Protein 8F7Y (pdb70)

Structure (mmCIF, N/CA/C/O backbone):
data_8F7Y
#
_entry.id   8F7Y
#
_cell.length_a   1.00
_cell.length_b   1.00
_cell.length_c   1.00
_cell.angle_alpha   90.00
_cell.angle_beta   90.00
_cell.angle_gamma   90.00
#
_symmetry.space_group_name_H-M   'P 1'
#
loop_
_entity.id
_entity.type
_entity.pdbx_description
1 polymer 'Genome polyprotein'
2 polymer 'Genome polyprotein'
3 polymer 'Genome polyprotein'
#
loop_
_atom_site.group_PDB
_atom_site.id
_atom_site.type_symbol
_atom_site.label_atom_id
_atom_site.label_alt_id
_atom_site.label_comp_id
_atom_site.label_asym_id
_atom_site.label_entity_id
_atom_site.label_seq_id
_atom_site.pdbx_PDB_ins_code
_atom_site.Cartn_x
_atom_site.Cartn_y
_atom_site.Cartn_z
_atom_site.occupancy
_atom_site.B_iso_or_equiv
_atom_site.auth_seq_id
_atom_site.auth_comp_id
_atom_site.auth_asym_id
_atom_site.auth_atom_id
_atom_site.pdbx_PDB_model_num
ATOM 1 N N . VAL A 1 69 ? -12.106 -91.357 -66.129 1.00 13.19 69 VAL A N 1
ATOM 2 C CA . VAL A 1 69 ? -12.300 -92.554 -65.329 1.00 11.39 69 VAL A CA 1
ATOM 3 C C . VAL A 1 69 ? -11.206 -92.658 -64.284 1.00 19.25 69 VAL A C 1
ATOM 4 O O . VAL A 1 69 ? -11.110 -93.656 -63.576 1.00 27.27 69 VAL A O 1
ATOM 6 N N . VAL A 1 70 ? -10.396 -91.605 -64.188 1.00 16.86 70 VAL A N 1
ATOM 7 C CA . VAL A 1 70 ? -9.172 -91.607 -63.393 1.00 14.28 70 VAL A CA 1
ATOM 8 C C . VAL A 1 70 ? -8.322 -92.792 -63.821 1.00 11.81 70 VAL A C 1
ATOM 9 O O . VAL A 1 70 ? -8.244 -93.806 -63.119 1.00 19.07 70 VAL A O 1
ATOM 13 N N . ASN A 1 71 ? -7.705 -92.678 -64.992 1.00 17.72 71 ASN A N 1
ATOM 14 C CA . ASN A 1 71 ? -6.870 -93.733 -65.547 1.00 12.58 71 ASN A CA 1
ATOM 15 C C . ASN A 1 71 ? -5.440 -93.568 -65.059 1.00 14.33 71 ASN A C 1
ATOM 16 O O . ASN A 1 71 ? -4.869 -92.479 -65.152 1.00 24.02 71 ASN A O 1
ATOM 21 N N . ARG A 1 72 ? -4.869 -94.648 -64.531 1.00 14.82 72 ARG A N 1
ATOM 22 C CA . ARG A 1 72 ? -3.467 -94.692 -64.124 1.00 19.26 72 ARG A CA 1
ATOM 23 C C . ARG A 1 72 ? -2.861 -95.953 -64.732 1.00 16.22 72 ARG A C 1
ATOM 24 O O . ARG A 1 72 ? -2.771 -96.985 -64.067 1.00 24.06 72 ARG A O 1
ATOM 32 N N . ASN A 1 73 ? -2.431 -95.868 -65.988 1.00 13.25 73 ASN A N 1
ATOM 33 C CA . ASN A 1 73 ? -1.963 -97.038 -66.722 1.00 17.12 73 ASN A CA 1
ATOM 34 C C . ASN A 1 73 ? -0.470 -97.033 -67.005 1.00 22.40 73 ASN A C 1
ATOM 35 O O . ASN A 1 73 ? 0.156 -98.094 -66.971 1.00 24.68 73 ASN A O 1
ATOM 40 N N . GLY A 1 74 ? 0.127 -95.879 -67.288 1.00 14.50 74 GLY A N 1
ATOM 41 C CA . GLY A 1 74 ? 1.563 -95.823 -67.492 1.00 15.83 74 GLY A CA 1
ATOM 42 C C . GLY A 1 74 ? 1.993 -95.820 -68.943 1.00 19.12 74 GLY A C 1
ATOM 43 O O . GLY A 1 74 ? 1.642 -96.723 -69.707 1.00 16.02 74 GLY A O 1
ATOM 44 N N . VAL A 1 75 ? 2.778 -94.816 -69.330 1.00 16.30 75 VAL A N 1
ATOM 45 C CA . VAL A 1 75 ? 3.118 -94.597 -70.731 1.00 13.88 75 VAL A CA 1
ATOM 46 C C . VAL A 1 75 ? 4.625 -94.457 -70.906 1.00 11.09 75 VAL A C 1
ATOM 47 O O . VAL A 1 75 ? 5.108 -94.185 -72.008 1.00 17.48 75 VAL A O 1
ATOM 51 N N . LEU A 1 76 ? 5.379 -94.652 -69.823 1.00 18.53 76 LEU A N 1
ATOM 52 C CA . LEU A 1 76 ? 6.824 -94.444 -69.864 1.00 16.01 76 LEU A CA 1
ATOM 53 C C . LEU A 1 76 ? 7.529 -95.470 -70.748 1.00 18.69 76 LEU A C 1
ATOM 54 O O . LEU A 1 76 ? 8.576 -95.171 -71.328 1.00 11.28 76 LEU A O 1
ATOM 59 N N . GLU A 1 77 ? 6.973 -96.676 -70.866 1.00 29.09 77 GLU A N 1
ATOM 60 C CA . GLU A 1 77 ? 7.574 -97.720 -71.689 1.00 19.61 77 GLU A CA 1
ATOM 61 C C . GLU A 1 77 ? 7.552 -97.376 -73.174 1.00 19.56 77 GLU A C 1
ATOM 62 O O . GLU A 1 77 ? 8.288 -97.987 -73.956 1.00 18.33 77 GLU A O 1
ATOM 68 N N . THR A 1 78 ? 6.749 -96.401 -73.578 1.00 20.79 78 THR A N 1
ATOM 69 C CA . THR A 1 78 ? 6.544 -96.104 -74.986 1.00 22.22 78 THR A CA 1
ATOM 70 C C . THR A 1 78 ? 7.502 -95.053 -75.531 1.00 23.72 78 THR A C 1
ATOM 71 O O . THR A 1 78 ? 7.367 -94.658 -76.691 1.00 20.42 78 THR A O 1
ATOM 75 N N . THR A 1 79 ? 8.467 -94.602 -74.739 1.00 26.86 79 THR A N 1
ATOM 76 C CA . THR A 1 79 ? 9.397 -93.577 -75.175 1.00 15.20 79 THR A CA 1
ATOM 77 C C . THR A 1 79 ? 10.462 -94.163 -76.097 1.00 13.65 79 THR A C 1
ATOM 78 O O . THR A 1 79 ? 10.691 -95.373 -76.140 1.00 18.36 79 THR A O 1
ATOM 82 N N . ILE A 1 80 ? 11.118 -93.273 -76.841 1.00 18.46 80 ILE A N 1
ATOM 83 C CA . ILE A 1 80 ? 12.127 -93.686 -77.811 1.00 13.41 80 ILE A CA 1
ATOM 84 C C . ILE A 1 80 ? 13.320 -94.328 -77.114 1.00 20.01 80 ILE A C 1
ATOM 85 O O . ILE A 1 80 ? 13.867 -95.332 -77.587 1.00 19.10 80 ILE A O 1
ATOM 90 N N . ASN A 1 81 ? 13.746 -93.757 -75.987 1.00 22.28 81 ASN A N 1
ATOM 91 C CA . ASN A 1 81 ? 14.926 -94.266 -75.298 1.00 11.56 81 ASN A CA 1
ATOM 92 C C . ASN A 1 81 ? 14.702 -95.675 -74.769 1.00 9.92 81 ASN A C 1
ATOM 93 O O . ASN A 1 81 ? 15.580 -96.533 -74.886 1.00 14.83 81 ASN A O 1
ATOM 98 N N . HIS A 1 82 ? 13.531 -95.937 -74.190 1.00 15.47 82 HIS A N 1
ATOM 99 C CA . HIS A 1 82 ? 13.230 -97.283 -73.720 1.00 14.65 82 HIS A CA 1
ATOM 100 C C . HIS A 1 82 ? 12.944 -98.243 -74.861 1.00 11.72 82 HIS A C 1
ATOM 101 O O . HIS A 1 82 ? 13.120 -99.452 -74.696 1.00 21.29 82 HIS A O 1
ATOM 108 N N . PHE A 1 83 ? 12.500 -97.734 -76.009 1.00 17.49 83 PHE A N 1
ATOM 109 C CA . PHE A 1 83 ? 12.287 -98.587 -77.171 1.00 14.49 83 PHE A CA 1
ATOM 110 C C . PHE A 1 83 ? 13.605 -99.026 -77.795 1.00 8.13 83 PHE A C 1
ATOM 111 O O . PHE A 1 83 ? 13.700 -100.141 -78.313 1.00 13.43 83 PHE A O 1
ATOM 119 N N . PHE A 1 84 ? 14.631 -98.176 -77.747 1.00 15.73 84 PHE A N 1
ATOM 120 C CA . PHE A 1 84 ? 15.884 -98.454 -78.439 1.00 16.76 84 PHE A CA 1
ATOM 121 C C . PHE A 1 84 ? 17.014 -98.929 -77.531 1.00 14.00 84 PHE A C 1
ATOM 122 O O . PHE A 1 84 ? 18.061 -99.326 -78.045 1.00 20.27 84 PHE A O 1
ATOM 130 N N . SER A 1 85 ? 16.841 -98.917 -76.210 1.00 14.49 85 SER A N 1
ATOM 131 C CA . SER A 1 85 ? 17.936 -99.275 -75.305 1.00 19.26 85 SER A CA 1
ATOM 132 C C . SER A 1 85 ? 17.830 -100.750 -74.931 1.00 24.90 85 SER A C 1
ATOM 133 O O . SER A 1 85 ? 17.369 -101.130 -73.853 1.00 19.39 85 SER A O 1
ATOM 136 N N . ARG A 1 86 ? 18.278 -101.595 -75.856 1.00 28.41 86 ARG A N 1
ATOM 137 C CA . ARG A 1 86 ? 18.417 -103.023 -75.609 1.00 25.89 86 ARG A CA 1
ATOM 138 C C . ARG A 1 86 ? 19.404 -103.576 -76.621 1.00 24.50 86 ARG A C 1
ATOM 139 O O . ARG A 1 86 ? 19.294 -103.272 -77.811 1.00 37.53 86 ARG A O 1
ATOM 147 N N . SER A 1 87 ? 20.360 -104.375 -76.155 1.00 10.54 87 SER A N 1
ATOM 148 C CA . SER A 1 87 ? 21.370 -104.931 -77.046 1.00 13.23 87 SER A CA 1
ATOM 149 C C . SER A 1 87 ? 20.724 -105.794 -78.122 1.00 13.56 87 SER A C 1
ATOM 150 O O . SER A 1 87 ? 19.705 -106.448 -77.899 1.00 27.14 87 SER A O 1
ATOM 153 N N . GLY A 1 88 ? 21.321 -105.780 -79.300 1.00 4.45 88 GLY A N 1
ATOM 154 C CA . GLY A 1 88 ? 20.863 -106.620 -80.391 1.00 7.93 88 GLY A CA 1
ATOM 155 C C . GLY A 1 88 ? 22.032 -107.032 -81.250 1.00 15.58 88 GLY A C 1
ATOM 156 O O . GLY A 1 88 ? 23.048 -106.336 -81.318 1.00 14.02 88 GLY A O 1
ATOM 157 N N . LEU A 1 89 ? 21.887 -108.174 -81.914 1.00 18.69 89 LEU A N 1
ATOM 158 C CA . LEU A 1 89 ? 22.959 -108.688 -82.753 1.00 13.86 89 LEU A CA 1
ATOM 159 C C . LEU A 1 89 ? 23.214 -107.747 -83.918 1.00 11.41 89 LEU A C 1
ATOM 160 O O . LEU A 1 89 ? 22.302 -107.419 -84.679 1.00 21.60 89 LEU A O 1
ATOM 165 N N . VAL A 1 90 ? 24.467 -107.322 -84.062 1.00 14.67 90 VAL A N 1
ATOM 166 C CA . VAL A 1 90 ? 24.867 -106.375 -85.088 1.00 19.86 90 VAL A CA 1
ATOM 167 C C . VAL A 1 90 ? 25.868 -106.978 -86.062 1.00 21.02 90 VAL A C 1
ATOM 168 O O . VAL A 1 90 ? 25.768 -106.758 -87.273 1.00 21.33 90 VAL A O 1
ATOM 172 N N . GLY A 1 91 ? 26.832 -107.746 -85.566 1.00 24.11 91 GLY A N 1
ATOM 173 C CA . GLY A 1 91 ? 27.837 -108.305 -86.452 1.00 13.69 91 GLY A CA 1
ATOM 174 C C . GLY A 1 91 ? 28.304 -109.674 -86.015 1.00 19.36 91 GLY A C 1
ATOM 175 O O . GLY A 1 91 ? 28.173 -110.056 -84.852 1.00 23.18 91 GLY A O 1
ATOM 176 N N . VAL A 1 92 ? 28.849 -110.418 -86.975 1.00 22.64 92 VAL A N 1
ATOM 177 C CA . VAL A 1 92 ? 29.490 -111.703 -86.719 1.00 20.41 92 VAL A CA 1
ATOM 178 C C . VAL A 1 92 ? 30.791 -111.747 -87.509 1.00 25.72 92 VAL A C 1
ATOM 179 O O . VAL A 1 92 ? 30.790 -111.520 -88.723 1.00 27.12 92 VAL A O 1
ATOM 183 N N . VAL A 1 93 ? 31.898 -112.037 -86.828 1.00 26.79 93 VAL A N 1
ATOM 184 C CA . VAL A 1 93 ? 33.222 -112.078 -87.441 1.00 25.25 93 VAL A CA 1
ATOM 185 C C . VAL A 1 93 ? 33.815 -113.460 -87.218 1.00 26.02 93 VAL A C 1
ATOM 186 O O . VAL A 1 93 ? 33.858 -113.947 -86.082 1.00 31.01 93 VAL A O 1
ATOM 190 N N . ASN A 1 94 ? 34.285 -114.080 -88.296 1.00 27.42 94 ASN A N 1
ATOM 191 C CA . ASN A 1 94 ? 34.842 -115.424 -88.265 1.00 29.72 94 ASN A CA 1
ATOM 192 C C . ASN A 1 94 ? 36.352 -115.362 -88.454 1.00 30.18 94 ASN A C 1
ATOM 193 O O . ASN A 1 94 ? 36.838 -114.723 -89.390 1.00 36.90 94 ASN A O 1
ATOM 198 N N . LEU A 1 95 ? 37.086 -116.034 -87.571 1.00 31.61 95 LEU A N 1
ATOM 199 C CA . LEU A 1 95 ? 38.540 -116.070 -87.600 1.00 36.77 95 LEU A CA 1
ATOM 200 C C . LEU A 1 95 ? 38.997 -117.518 -87.687 1.00 38.78 95 LEU A C 1
ATOM 201 O O . LEU A 1 95 ? 38.414 -118.395 -87.047 1.00 39.12 95 LEU A O 1
ATOM 206 N N . THR A 1 96 ? 40.033 -117.776 -88.477 1.00 42.71 96 THR A N 1
ATOM 207 C CA . THR A 1 96 ? 40.522 -119.141 -88.627 1.00 43.59 96 THR A CA 1
ATOM 208 C C . THR A 1 96 ? 41.817 -119.415 -87.879 1.00 45.26 96 THR A C 1
ATOM 209 O O . THR A 1 96 ? 42.043 -120.555 -87.472 1.00 52.42 96 THR A O 1
ATOM 213 N N . ASP A 1 97 ? 42.662 -118.400 -87.673 1.00 44.40 97 ASP A N 1
ATOM 214 C CA . ASP A 1 97 ? 43.933 -118.542 -86.964 1.00 46.00 97 ASP A CA 1
ATOM 215 C C . ASP A 1 97 ? 44.705 -119.782 -87.395 1.00 44.22 97 ASP A C 1
ATOM 216 O O . ASP A 1 97 ? 45.330 -120.443 -86.564 1.00 45.08 97 ASP A O 1
ATOM 221 N N . GLY A 1 98 ? 44.664 -120.106 -88.683 1.00 49.49 98 GLY A N 1
ATOM 222 C CA . GLY A 1 98 ? 45.226 -121.347 -89.181 1.00 47.46 98 GLY A CA 1
ATOM 223 C C . GLY A 1 98 ? 46.726 -121.324 -89.379 1.00 48.78 98 GLY A C 1
ATOM 224 O O . GLY A 1 98 ? 47.371 -122.371 -89.381 1.00 49.49 98 GLY A O 1
ATOM 225 N N . THR A 1 103 ? 46.462 -116.440 -92.435 1.00 48.03 103 THR A N 1
ATOM 226 C CA . THR A 1 103 ? 46.046 -115.066 -92.184 1.00 49.66 103 THR A CA 1
ATOM 227 C C . THR A 1 103 ? 46.353 -114.674 -90.744 1.00 50.05 103 THR A C 1
ATOM 228 O O . THR A 1 103 ? 47.258 -113.880 -90.486 1.00 49.17 103 THR A O 1
ATOM 232 N N . GLY A 1 104 ? 45.600 -115.244 -89.806 1.00 44.24 104 GLY A N 1
ATOM 233 C CA . GLY A 1 104 ? 45.821 -115.005 -88.398 1.00 44.65 104 GLY A CA 1
ATOM 234 C C . GLY A 1 104 ? 45.053 -113.846 -87.810 1.00 45.26 104 GLY A C 1
ATOM 235 O O . GLY A 1 104 ? 45.147 -113.615 -86.598 1.00 45.24 104 GLY A O 1
ATOM 236 N N . TYR A 1 105 ? 44.301 -113.109 -88.622 1.00 38.77 105 TYR A N 1
ATOM 237 C CA . TYR A 1 105 ? 43.486 -112.009 -88.133 1.00 35.21 105 TYR A CA 1
ATOM 238 C C . TYR A 1 105 ? 42.212 -111.945 -88.957 1.00 35.29 105 TYR A C 1
ATOM 239 O O . TYR A 1 105 ? 42.146 -112.464 -90.073 1.00 36.18 105 TYR A O 1
ATOM 248 N N . ALA A 1 106 ? 41.194 -111.302 -88.390 1.00 34.53 106 ALA A N 1
ATOM 249 C CA . ALA A 1 106 ? 39.945 -111.069 -89.097 1.00 29.11 106 ALA A CA 1
ATOM 250 C C . ALA A 1 106 ? 39.574 -109.600 -89.001 1.00 30.15 106 ALA A C 1
ATOM 251 O O . ALA A 1 106 ? 39.935 -108.914 -88.041 1.00 35.88 106 ALA A O 1
ATOM 253 N N . THR A 1 107 ? 38.851 -109.120 -90.007 1.00 29.00 107 THR A N 1
ATOM 254 C CA . THR A 1 107 ? 38.394 -107.740 -90.042 1.00 24.19 107 THR A CA 1
ATOM 255 C C . THR A 1 107 ? 36.900 -107.704 -90.337 1.00 26.20 107 THR A C 1
ATOM 256 O O . THR A 1 107 ? 36.328 -108.647 -90.886 1.00 29.42 107 THR A O 1
ATOM 260 N N . TRP A 1 108 ? 36.269 -106.605 -89.934 1.00 26.95 108 TRP A N 1
ATOM 261 C CA . TRP A 1 108 ? 34.842 -106.396 -90.139 1.00 21.28 108 TRP A CA 1
ATOM 262 C C . TRP A 1 108 ? 34.607 -104.922 -90.416 1.00 26.49 108 TRP A C 1
ATOM 263 O O . TRP A 1 108 ? 35.080 -104.067 -89.665 1.00 33.68 108 TRP A O 1
ATOM 274 N N . ASP A 1 109 ? 33.884 -104.627 -91.489 1.00 29.12 109 ASP A N 1
ATOM 275 C CA . ASP A 1 109 ? 33.485 -103.256 -91.770 1.00 19.44 109 ASP A CA 1
ATOM 276 C C . ASP A 1 109 ? 32.288 -102.908 -90.900 1.00 24.54 109 ASP A C 1
ATOM 277 O O . ASP A 1 109 ? 31.241 -103.556 -90.992 1.00 29.27 109 ASP A O 1
ATOM 282 N N . ILE A 1 110 ? 32.434 -101.885 -90.064 1.00 20.39 110 ILE A N 1
ATOM 283 C CA . ILE A 1 110 ? 31.361 -101.506 -89.152 1.00 17.56 110 ILE A CA 1
ATOM 284 C C . ILE A 1 110 ? 30.186 -100.997 -89.980 1.00 25.74 110 ILE A C 1
ATOM 285 O O . ILE A 1 110 ? 30.247 -99.913 -90.565 1.00 27.57 110 ILE A O 1
ATOM 290 N N . ASP A 1 111 ? 29.118 -101.787 -90.038 1.00 32.47 111 ASP A N 1
ATOM 291 C CA . ASP A 1 111 ? 27.869 -101.374 -90.673 1.00 22.17 111 ASP A CA 1
ATOM 292 C C . ASP A 1 111 ? 26.770 -102.254 -90.106 1.00 26.31 111 ASP A C 1
ATOM 293 O O . ASP A 1 111 ? 26.863 -103.482 -90.184 1.00 29.68 111 ASP A O 1
ATOM 298 N N . ILE A 1 112 ? 25.733 -101.634 -89.542 1.00 30.16 112 ILE A N 1
ATOM 299 C CA . ILE A 1 112 ? 24.804 -102.331 -88.663 1.00 25.50 112 ILE A CA 1
ATOM 300 C C . ILE A 1 112 ? 23.490 -102.694 -89.341 1.00 23.83 112 ILE A C 1
ATOM 301 O O . ILE A 1 112 ? 22.579 -103.190 -88.666 1.00 27.86 112 ILE A O 1
ATOM 306 N N . MET A 1 113 ? 23.350 -102.450 -90.639 1.00 21.34 113 MET A N 1
ATOM 307 C CA . MET A 1 113 ? 22.175 -102.917 -91.376 1.00 22.15 113 MET A CA 1
ATOM 308 C C . MET A 1 113 ? 22.412 -104.271 -92.033 1.00 24.17 113 MET A C 1
ATOM 309 O O . MET A 1 113 ? 22.066 -104.482 -93.190 1.00 33.66 113 MET A O 1
ATOM 314 N N . GLY A 1 114 ? 22.958 -105.221 -91.282 1.00 21.59 114 GLY A N 1
ATOM 315 C CA . GLY A 1 114 ? 23.197 -106.541 -91.823 1.00 23.71 114 GLY A CA 1
ATOM 316 C C . GLY A 1 114 ? 22.217 -107.558 -91.288 1.00 26.45 114 GLY A C 1
ATOM 317 O O . GLY A 1 114 ? 22.093 -108.663 -91.825 1.00 23.09 114 GLY A O 1
ATOM 318 N N . PHE A 1 115 ? 21.511 -107.182 -90.225 1.00 25.19 115 PHE A N 1
ATOM 319 C CA . PHE A 1 115 ? 20.544 -108.040 -89.561 1.00 17.95 115 PHE A CA 1
ATOM 320 C C . PHE A 1 115 ? 19.226 -107.296 -89.444 1.00 31.74 115 PHE A C 1
ATOM 321 O O . PHE A 1 115 ? 19.201 -106.103 -89.134 1.00 28.57 115 PHE A O 1
ATOM 329 N N . VAL A 1 116 ? 18.131 -108.011 -89.701 1.00 29.51 116 VAL A N 1
ATOM 330 C CA . VAL A 1 116 ? 16.876 -107.347 -90.030 1.00 22.44 116 VAL A CA 1
ATOM 331 C C . VAL A 1 116 ? 16.156 -106.825 -88.794 1.00 25.17 116 VAL A C 1
ATOM 332 O O . VAL A 1 116 ? 15.405 -105.847 -88.883 1.00 33.46 116 VAL A O 1
ATOM 336 N N . GLN A 1 117 ? 16.365 -107.449 -87.634 1.00 23.64 117 GLN A N 1
ATOM 337 C CA . GLN A 1 117 ? 15.586 -107.097 -86.452 1.00 19.42 117 GLN A CA 1
ATOM 338 C C . GLN A 1 117 ? 15.909 -105.689 -85.968 1.00 23.79 117 GLN A C 1
ATOM 339 O O . GLN A 1 117 ? 15.005 -104.932 -85.599 1.00 21.06 117 GLN A O 1
ATOM 345 N N . LEU A 1 118 ? 17.191 -105.326 -85.945 1.00 23.05 118 LEU A N 1
ATOM 346 C CA . LEU A 1 118 ? 17.576 -103.966 -85.587 1.00 24.23 118 LEU A CA 1
ATOM 347 C C . LEU A 1 118 ? 17.361 -102.996 -86.740 1.00 20.99 118 LEU A C 1
ATOM 348 O O . LEU A 1 118 ? 17.081 -101.814 -86.511 1.00 17.87 118 LEU A O 1
ATOM 353 N N . ARG A 1 119 ? 17.491 -103.481 -87.975 1.00 23.62 119 ARG A N 1
ATOM 354 C CA . ARG A 1 119 ? 17.327 -102.625 -89.143 1.00 16.76 119 ARG A CA 1
ATOM 355 C C . ARG A 1 119 ? 15.902 -102.102 -89.252 1.00 15.98 119 ARG A C 1
ATOM 356 O O . ARG A 1 119 ? 15.689 -100.911 -89.498 1.00 12.72 119 ARG A O 1
ATOM 364 N N . ARG A 1 120 ? 14.912 -102.975 -89.057 1.00 20.65 120 ARG A N 1
ATOM 365 C CA . ARG A 1 120 ? 13.517 -102.551 -89.137 1.00 15.69 120 ARG A CA 1
ATOM 366 C C . ARG A 1 120 ? 13.200 -101.496 -88.086 1.00 21.61 120 ARG A C 1
ATOM 367 O O . ARG A 1 120 ? 12.470 -100.537 -88.357 1.00 16.69 120 ARG A O 1
ATOM 375 N N . LYS A 1 121 ? 13.730 -101.669 -86.874 1.00 20.30 121 LYS A N 1
ATOM 376 C CA . LYS A 1 121 ? 13.505 -100.706 -85.804 1.00 6.08 121 LYS A CA 1
ATOM 377 C C . LYS A 1 121 ? 14.183 -99.375 -86.095 1.00 20.20 121 LYS A C 1
ATOM 378 O O . LYS A 1 121 ? 13.617 -98.312 -85.819 1.00 17.16 121 LYS A O 1
ATOM 384 N N . CYS A 1 122 ? 15.408 -99.410 -86.626 1.00 24.75 122 CYS A N 1
ATOM 385 C CA . CYS A 1 122 ? 16.156 -98.178 -86.858 1.00 17.18 122 CYS A CA 1
ATOM 386 C C . CYS A 1 122 ? 15.644 -97.403 -88.063 1.00 19.29 122 CYS A C 1
ATOM 387 O O . CYS A 1 122 ? 15.785 -96.178 -88.106 1.00 18.30 122 CYS A O 1
ATOM 390 N N . GLU A 1 123 ? 15.054 -98.082 -89.042 1.00 20.04 123 GLU A N 1
ATOM 391 C CA . GLU A 1 123 ? 14.581 -97.433 -90.256 1.00 16.98 123 GLU A CA 1
ATOM 392 C C . GLU A 1 123 ? 13.163 -96.900 -90.139 1.00 12.97 123 GLU A C 1
ATOM 393 O O . GLU A 1 123 ? 12.574 -96.518 -91.154 1.00 9.91 123 GLU A O 1
ATOM 399 N N . MET A 1 124 ? 12.599 -96.866 -88.932 1.00 13.07 124 MET A N 1
ATOM 400 C CA . MET A 1 124 ? 11.326 -96.191 -88.729 1.00 3.10 124 MET A CA 1
ATOM 401 C C . MET A 1 124 ? 11.481 -94.682 -88.667 1.00 10.81 124 MET A C 1
ATOM 402 O O . MET A 1 124 ? 10.472 -93.979 -88.582 1.00 14.54 124 MET A O 1
ATOM 407 N N . PHE A 1 125 ? 12.713 -94.177 -88.693 1.00 16.54 125 PHE A N 1
ATOM 408 C CA . PHE A 1 125 ? 12.994 -92.753 -88.637 1.00 0.16 125 PHE A CA 1
ATOM 409 C C . PHE A 1 125 ? 14.013 -92.391 -89.704 1.00 3.19 125 PHE A C 1
ATOM 410 O O . PHE A 1 125 ? 14.766 -93.235 -90.188 1.00 11.61 125 PHE A O 1
ATOM 418 N N . THR A 1 126 ? 14.011 -91.114 -90.083 1.00 22.13 126 THR A N 1
ATOM 419 C CA . THR A 1 126 ? 14.955 -90.636 -91.086 1.00 13.56 126 THR A CA 1
ATOM 420 C C . THR A 1 126 ? 16.282 -90.241 -90.454 1.00 9.63 126 THR A C 1
ATOM 421 O O . THR A 1 126 ? 17.346 -90.622 -90.948 1.00 17.42 126 THR A O 1
ATOM 425 N N . TYR A 1 127 ? 16.240 -89.484 -89.361 1.00 16.53 127 TYR A N 1
ATOM 426 C CA . TYR A 1 127 ? 17.449 -88.997 -88.712 1.00 6.72 127 TYR A CA 1
ATOM 427 C C . TYR A 1 127 ? 17.516 -89.530 -87.292 1.00 22.12 127 TYR A C 1
ATOM 428 O O . TYR A 1 127 ? 16.503 -89.568 -86.593 1.00 28.19 127 TYR A O 1
ATOM 437 N N . MET A 1 128 ? 18.709 -89.942 -86.868 1.00 17.86 128 MET A N 1
ATOM 438 C CA . MET A 1 128 ? 18.881 -90.542 -85.552 1.00 10.62 128 MET A CA 1
ATOM 439 C C . MET A 1 128 ? 20.249 -90.176 -85.001 1.00 13.70 128 MET A C 1
ATOM 440 O O . MET A 1 128 ? 21.259 -90.347 -85.684 1.00 23.53 128 MET A O 1
ATOM 445 N N . ARG A 1 129 ? 20.279 -89.689 -83.765 1.00 17.73 129 ARG A N 1
ATOM 446 C CA . ARG A 1 129 ? 21.520 -89.302 -83.106 1.00 15.05 129 ARG A CA 1
ATOM 447 C C . ARG A 1 129 ? 21.594 -89.974 -81.745 1.00 13.70 129 ARG A C 1
ATOM 448 O O . ARG A 1 129 ? 20.674 -89.834 -80.939 1.00 29.88 129 ARG A O 1
ATOM 456 N N . PHE A 1 130 ? 22.688 -90.685 -81.479 1.00 15.87 130 PHE A N 1
ATOM 457 C CA . PHE A 1 130 ? 22.773 -91.475 -80.258 1.00 13.37 130 PHE A CA 1
ATOM 458 C C . PHE A 1 130 ? 24.225 -91.813 -79.951 1.00 16.09 130 PHE A C 1
ATOM 459 O O . PHE A 1 130 ? 25.095 -91.741 -80.820 1.00 26.35 130 PHE A O 1
ATOM 467 N N . ASN A 1 131 ? 24.467 -92.193 -78.699 1.00 13.50 131 ASN A N 1
ATOM 468 C CA . ASN A 1 131 ? 25.676 -92.889 -78.286 1.00 13.63 131 ASN A CA 1
ATOM 469 C C . ASN A 1 131 ? 25.402 -94.385 -78.296 1.00 9.11 131 ASN A C 1
ATOM 470 O O . ASN A 1 131 ? 24.254 -94.819 -78.368 1.00 23.65 131 ASN A O 1
ATOM 475 N N . ALA A 1 132 ? 26.460 -95.181 -78.207 1.00 13.41 132 ALA A N 1
ATOM 476 C CA . ALA A 1 132 ? 26.313 -96.622 -78.328 1.00 12.23 132 ALA A CA 1
ATOM 477 C C . ALA A 1 132 ? 27.167 -97.343 -77.299 1.00 13.48 132 ALA A C 1
ATOM 478 O O . ALA A 1 132 ? 28.094 -96.782 -76.717 1.00 22.76 132 ALA A O 1
ATOM 480 N N . GLU A 1 133 ? 26.830 -98.605 -77.080 1.00 12.55 133 GLU A N 1
ATOM 481 C CA . GLU A 1 133 ? 27.627 -99.496 -76.254 1.00 12.29 133 GLU A CA 1
ATOM 482 C C . GLU A 1 133 ? 27.787 -100.810 -77.001 1.00 10.90 133 GLU A C 1
ATOM 483 O O . GLU A 1 133 ? 26.794 -101.418 -77.411 1.00 28.55 133 GLU A O 1
ATOM 489 N N . PHE A 1 134 ? 29.032 -101.227 -77.199 1.00 15.64 134 PHE A N 1
ATOM 490 C CA . PHE A 1 134 ? 29.357 -102.415 -77.976 1.00 16.65 134 PHE A CA 1
ATOM 491 C C . PHE A 1 134 ? 29.844 -103.519 -77.050 1.00 19.14 134 PHE A C 1
ATOM 492 O O . PHE A 1 134 ? 30.721 -103.293 -76.211 1.00 14.19 134 PHE A O 1
ATOM 500 N N . THR A 1 135 ? 29.270 -104.707 -77.208 1.00 18.77 135 THR A N 1
ATOM 501 C CA . THR A 1 135 ? 29.639 -105.885 -76.442 1.00 12.53 135 THR A CA 1
ATOM 502 C C . THR A 1 135 ? 30.095 -106.963 -77.410 1.00 17.38 135 THR A C 1
ATOM 503 O O . THR A 1 135 ? 29.474 -107.171 -78.456 1.00 21.33 135 THR A O 1
ATOM 507 N N . PHE A 1 136 ? 31.185 -107.635 -77.064 1.00 10.77 136 PHE A N 1
ATOM 508 C CA . PHE A 1 136 ? 31.786 -108.661 -77.901 1.00 13.92 136 PHE A CA 1
ATOM 509 C C . PHE A 1 136 ? 31.744 -109.988 -77.163 1.00 15.73 136 PHE A C 1
ATOM 510 O O . PHE A 1 136 ? 32.208 -110.078 -76.016 1.00 27.51 136 PHE A O 1
ATOM 518 N N . VAL A 1 137 ? 31.182 -111.003 -77.829 1.00 17.49 137 VAL A N 1
ATOM 519 C CA . VAL A 1 137 ? 30.994 -112.346 -77.281 1.00 20.37 137 VAL A CA 1
ATOM 520 C C . VAL A 1 137 ? 31.657 -113.324 -78.240 1.00 18.36 137 VAL A C 1
ATOM 521 O O . VAL A 1 137 ? 31.136 -113.574 -79.331 1.00 11.93 137 VAL A O 1
ATOM 525 N N . THR A 1 138 ? 32.793 -113.891 -77.835 1.00 22.48 138 THR A N 1
ATOM 526 C CA . THR A 1 138 ? 33.610 -114.741 -78.694 1.00 23.43 138 THR A CA 1
ATOM 527 C C . THR A 1 138 ? 33.571 -116.185 -78.216 1.00 30.62 138 THR A C 1
ATOM 528 O O . THR A 1 138 ? 33.701 -116.453 -77.018 1.00 37.50 138 THR A O 1
ATOM 532 N N . THR A 1 139 ? 33.396 -117.116 -79.155 1.00 31.99 139 THR A N 1
ATOM 533 C CA . THR A 1 139 ? 33.398 -118.542 -78.846 1.00 25.43 139 THR A CA 1
ATOM 534 C C . THR A 1 139 ? 34.148 -119.284 -79.945 1.00 28.14 139 THR A C 1
ATOM 535 O O . THR A 1 139 ? 34.675 -118.680 -80.882 1.00 32.37 139 THR A O 1
ATOM 539 N N . THR A 1 140 ? 34.179 -120.608 -79.831 1.00 33.03 140 THR A N 1
ATOM 540 C CA . THR A 1 140 ? 34.800 -121.483 -80.816 1.00 38.04 140 THR A CA 1
ATOM 541 C C . THR A 1 140 ? 33.726 -122.204 -81.628 1.00 43.66 140 THR A C 1
ATOM 542 O O . THR A 1 140 ? 32.528 -121.944 -81.491 1.00 47.55 140 THR A O 1
ATOM 546 N N . LYS A 1 141 ? 34.171 -123.114 -82.497 1.00 47.04 141 LYS A N 1
ATOM 547 C CA . LYS A 1 141 ? 33.228 -123.898 -83.291 1.00 45.46 141 LYS A CA 1
ATOM 548 C C . LYS A 1 141 ? 32.434 -124.862 -82.418 1.00 49.20 141 LYS A C 1
ATOM 549 O O . LYS A 1 141 ? 31.203 -124.920 -82.500 1.00 50.50 141 LYS A O 1
ATOM 555 N N . ASN A 1 142 ? 33.122 -125.624 -81.571 1.00 49.86 142 ASN A N 1
ATOM 556 C CA . ASN A 1 142 ? 32.435 -126.534 -80.667 1.00 48.97 142 ASN A CA 1
ATOM 557 C C . ASN A 1 142 ? 31.805 -125.819 -79.484 1.00 52.65 142 ASN A C 1
ATOM 558 O O . ASN A 1 142 ? 30.941 -126.400 -78.820 1.00 56.99 142 ASN A O 1
ATOM 563 N N . GLY A 1 143 ? 32.213 -124.581 -79.206 1.00 46.55 143 GLY A N 1
ATOM 564 C CA . GLY A 1 143 ? 31.701 -123.824 -78.085 1.00 45.94 143 GLY A CA 1
ATOM 565 C C . GLY A 1 143 ? 32.603 -123.771 -76.869 1.00 50.33 143 GLY A C 1
ATOM 566 O O . GLY A 1 143 ? 32.255 -123.095 -75.896 1.00 47.34 143 GLY A O 1
ATOM 567 N N . GLU A 1 144 ? 33.749 -124.446 -76.899 1.00 49.24 144 GLU A N 1
ATOM 568 C CA . GLU A 1 144 ? 34.692 -124.418 -75.792 1.00 46.21 144 GLU A CA 1
ATOM 569 C C . GLU A 1 144 ? 35.188 -122.990 -75.547 1.00 48.05 144 GLU A C 1
ATOM 570 O O . GLU A 1 144 ? 34.964 -122.074 -76.341 1.00 45.25 144 GLU A O 1
ATOM 576 N N . ALA A 1 145 ? 35.852 -122.801 -74.411 1.00 48.64 145 ALA A N 1
ATOM 577 C CA . ALA A 1 145 ? 36.325 -121.498 -73.961 1.00 46.85 145 ALA A CA 1
ATOM 578 C C . ALA A 1 145 ? 37.748 -121.598 -73.437 1.00 49.49 145 ALA A C 1
ATOM 579 O O . ALA A 1 145 ? 38.038 -121.218 -72.304 1.00 54.17 145 ALA A O 1
ATOM 581 N N . ARG A 1 146 ? 38.651 -122.161 -74.238 1.00 45.64 146 ARG A N 1
ATOM 582 C CA . ARG A 1 146 ? 40.033 -122.316 -73.806 1.00 42.29 146 ARG A CA 1
ATOM 583 C C . ARG A 1 146 ? 40.682 -120.951 -73.581 1.00 42.50 146 ARG A C 1
ATOM 584 O O . ARG A 1 146 ? 40.372 -119.983 -74.279 1.00 43.31 146 ARG A O 1
ATOM 592 N N . PRO A 1 147 ? 41.585 -120.842 -72.610 1.00 42.59 147 PRO A N 1
ATOM 593 C CA . PRO A 1 147 ? 42.166 -119.530 -72.288 1.00 43.97 147 PRO A CA 1
ATOM 594 C C . PRO A 1 147 ? 43.208 -119.050 -73.289 1.00 45.20 147 PRO A C 1
ATOM 595 O O . PRO A 1 147 ? 44.333 -119.554 -73.331 1.00 47.61 147 PRO A O 1
ATOM 599 N N . TYR A 1 148 ? 42.837 -118.058 -74.090 1.00 37.12 148 TYR A N 1
ATOM 600 C CA . TYR A 1 148 ? 43.734 -117.411 -75.033 1.00 34.98 148 TYR A CA 1
ATOM 601 C C . TYR A 1 148 ? 43.586 -115.907 -74.877 1.00 37.92 148 TYR A C 1
ATOM 602 O O . TYR A 1 148 ? 42.612 -115.421 -74.306 1.00 44.66 148 TYR A O 1
ATOM 611 N N . MET A 1 149 ? 44.561 -115.166 -75.387 1.00 31.14 149 MET A N 1
ATOM 612 C CA . MET A 1 149 ? 44.497 -113.711 -75.406 1.00 28.69 149 MET A CA 1
ATOM 613 C C . MET A 1 149 ? 44.115 -113.243 -76.804 1.00 31.01 149 MET A C 1
ATOM 614 O O . MET A 1 149 ? 44.680 -113.714 -77.794 1.00 30.92 149 MET A O 1
ATOM 619 N N . LEU A 1 150 ? 43.151 -112.327 -76.881 1.00 21.70 150 LEU A N 1
ATOM 620 C CA . LEU A 1 150 ? 42.732 -111.720 -78.133 1.00 22.08 150 LEU A CA 1
ATOM 621 C C . LEU A 1 150 ? 42.871 -110.210 -78.038 1.00 26.37 150 LEU A C 1
ATOM 622 O O . LEU A 1 150 ? 42.640 -109.617 -76.977 1.00 28.35 150 LEU A O 1
ATOM 627 N N . GLN A 1 151 ? 43.237 -109.599 -79.160 1.00 23.10 151 GLN A N 1
ATOM 628 C CA . GLN A 1 151 ? 43.299 -108.151 -79.298 1.00 18.96 151 GLN A CA 1
ATOM 629 C C . GLN A 1 151 ? 42.161 -107.693 -80.199 1.00 20.19 151 GLN A C 1
ATOM 630 O O . GLN A 1 151 ? 42.008 -108.199 -81.319 1.00 29.16 151 GLN A O 1
ATOM 636 N N . TYR A 1 152 ? 41.357 -106.761 -79.688 1.00 16.16 152 TYR A N 1
ATOM 637 C CA . TYR A 1 152 ? 40.335 -106.059 -80.450 1.00 17.84 152 TYR A CA 1
ATOM 638 C C . TYR A 1 152 ? 40.848 -104.656 -80.741 1.00 13.38 152 TYR A C 1
ATOM 639 O O . TYR A 1 152 ? 41.123 -103.895 -79.809 1.00 15.47 152 TYR A O 1
ATOM 648 N N . MET A 1 153 ? 40.958 -104.307 -82.018 1.00 8.43 153 MET A N 1
ATOM 649 C CA . MET A 1 153 ? 41.409 -102.988 -82.430 1.00 10.60 153 MET A CA 1
ATOM 650 C C . MET A 1 153 ? 40.333 -102.313 -83.265 1.00 14.28 153 MET A C 1
ATOM 651 O O . MET A 1 153 ? 39.689 -102.953 -84.099 1.00 18.03 153 MET A O 1
ATOM 656 N N . TYR A 1 154 ? 40.132 -101.022 -83.030 1.00 11.59 154 TYR A N 1
ATOM 657 C CA . TYR A 1 154 ? 39.256 -100.202 -83.855 1.00 13.85 154 TYR A CA 1
ATOM 658 C C . TYR A 1 154 ? 40.129 -99.324 -84.740 1.00 18.75 154 TYR A C 1
ATOM 659 O O . TYR A 1 154 ? 40.936 -98.539 -84.233 1.00 25.25 154 TYR A O 1
ATOM 668 N N . VAL A 1 155 ? 39.965 -99.450 -86.052 1.00 16.51 155 VAL A N 1
ATOM 669 C CA . VAL A 1 155 ? 40.780 -98.715 -87.011 1.00 15.87 155 VAL A CA 1
ATOM 670 C C . VAL A 1 155 ? 39.897 -97.655 -87.666 1.00 15.81 155 VAL A C 1
ATOM 671 O O . VAL A 1 155 ? 39.068 -97.982 -88.528 1.00 17.64 155 VAL A O 1
ATOM 675 N N . PRO A 1 156 ? 40.041 -96.385 -87.301 1.00 23.73 156 PRO A N 1
ATOM 676 C CA . PRO A 1 156 ? 39.226 -95.324 -87.906 1.00 21.78 156 PRO A CA 1
ATOM 677 C C . PRO A 1 156 ? 39.553 -95.141 -89.378 1.00 22.68 156 PRO A C 1
ATOM 678 O O . PRO A 1 156 ? 40.563 -95.667 -89.866 1.00 28.44 156 PRO A O 1
ATOM 682 N N . PRO A 1 157 ? 38.714 -94.421 -90.124 1.00 21.00 157 PRO A N 1
ATOM 683 C CA . PRO A 1 157 ? 38.997 -94.203 -91.549 1.00 24.62 157 PRO A CA 1
ATOM 684 C C . PRO A 1 157 ? 40.336 -93.512 -91.770 1.00 33.25 157 PRO A C 1
ATOM 685 O O . PRO A 1 157 ? 40.655 -92.509 -91.130 1.00 31.35 157 PRO A O 1
ATOM 689 N N . GLY A 1 158 ? 41.111 -94.048 -92.706 1.00 29.40 158 GLY A N 1
ATOM 690 C CA . GLY A 1 158 ? 42.404 -93.477 -93.013 1.00 22.20 158 GLY A CA 1
ATOM 691 C C . GLY A 1 158 ? 43.573 -94.242 -92.431 1.00 31.54 158 GLY A C 1
ATOM 692 O O . GLY A 1 158 ? 44.629 -94.342 -93.062 1.00 34.22 158 GLY A O 1
ATOM 693 N N . ALA A 1 159 ? 43.401 -94.784 -91.230 1.00 30.40 159 ALA A N 1
ATOM 694 C CA . ALA A 1 159 ? 44.488 -95.477 -90.561 1.00 33.08 159 ALA A CA 1
ATOM 695 C C . ALA A 1 159 ? 44.813 -96.787 -91.278 1.00 30.26 159 ALA A C 1
ATOM 696 O O . ALA A 1 159 ? 43.931 -97.416 -91.868 1.00 32.45 159 ALA A O 1
ATOM 698 N N . PRO A 1 160 ? 46.077 -97.211 -91.261 1.00 26.44 160 PRO A N 1
ATOM 699 C CA . PRO A 1 160 ? 46.437 -98.467 -91.928 1.00 33.05 160 PRO A CA 1
ATOM 700 C C . PRO A 1 160 ? 45.750 -99.669 -91.294 1.00 36.10 160 PRO A C 1
ATOM 701 O O . PRO A 1 160 ? 45.557 -99.738 -90.078 1.00 35.66 160 PRO A O 1
ATOM 705 N N . LYS A 1 161 ? 45.387 -100.625 -92.140 1.00 27.06 161 LYS A N 1
ATOM 706 C CA . LYS A 1 161 ? 44.744 -101.864 -91.731 1.00 26.94 161 LYS A CA 1
ATOM 707 C C . LYS A 1 161 ? 45.793 -102.941 -91.480 1.00 30.23 161 LYS A C 1
ATOM 708 O O . LYS A 1 161 ? 46.732 -103.083 -92.267 1.00 27.60 161 LYS A O 1
ATOM 714 N N . PRO A 1 162 ? 45.651 -103.706 -90.399 1.00 33.19 162 PRO A N 1
ATOM 715 C CA . PRO A 1 162 ? 46.651 -104.732 -90.089 1.00 26.17 162 PRO A CA 1
ATOM 716 C C . PRO A 1 162 ? 46.779 -105.741 -91.217 1.00 29.98 162 PRO A C 1
ATOM 717 O O . PRO A 1 162 ? 45.800 -106.104 -91.869 1.00 28.94 162 PRO A O 1
ATOM 721 N N . THR A 1 163 ? 48.014 -106.180 -91.454 1.00 35.50 163 THR A N 1
ATOM 722 C CA . THR A 1 163 ? 48.332 -107.032 -92.587 1.00 30.04 163 THR A CA 1
ATOM 723 C C . THR A 1 163 ? 48.728 -108.444 -92.196 1.00 34.64 163 THR A C 1
ATOM 724 O O . THR A 1 163 ? 48.652 -109.343 -93.036 1.00 38.65 163 THR A O 1
ATOM 728 N N . GLY A 1 164 ? 49.146 -108.658 -90.952 1.00 37.82 164 GLY A N 1
ATOM 729 C CA . GLY A 1 164 ? 49.473 -109.978 -90.464 1.00 35.80 164 GLY A CA 1
ATOM 730 C C . GLY A 1 164 ? 49.200 -110.044 -88.980 1.00 39.52 164 GLY A C 1
ATOM 731 O O . GLY A 1 164 ? 48.854 -109.046 -88.347 1.00 40.90 164 GLY A O 1
ATOM 732 N N . ARG A 1 165 ? 49.357 -111.243 -88.422 1.00 44.02 165 ARG A N 1
ATOM 733 C CA . ARG A 1 165 ? 49.165 -111.416 -86.991 1.00 40.68 165 ARG A CA 1
ATOM 734 C C . ARG A 1 165 ? 50.270 -110.771 -86.171 1.00 42.29 165 ARG A C 1
ATOM 735 O O . ARG A 1 165 ? 50.129 -110.672 -84.949 1.00 42.44 165 ARG A O 1
ATOM 743 N N . ASP A 1 166 ? 51.358 -110.330 -86.809 1.00 42.70 166 ASP A N 1
ATOM 744 C CA . ASP A 1 166 ? 52.484 -109.731 -86.103 1.00 40.52 166 ASP A CA 1
ATOM 745 C C . ASP A 1 166 ? 52.922 -108.403 -86.715 1.00 41.87 166 ASP A C 1
ATOM 746 O O . ASP A 1 166 ? 54.000 -107.903 -86.378 1.00 44.78 166 ASP A O 1
ATOM 751 N N . ALA A 1 167 ? 52.109 -107.812 -87.585 1.00 34.51 167 ALA A N 1
ATOM 752 C CA . ALA A 1 167 ? 52.500 -106.597 -88.281 1.00 35.67 167 ALA A CA 1
ATOM 753 C C . ALA A 1 167 ? 52.630 -105.425 -87.304 1.00 36.74 167 ALA A C 1
ATOM 754 O O . ALA A 1 167 ? 52.312 -105.524 -86.118 1.00 29.73 167 ALA A O 1
ATOM 756 N N . PHE A 1 168 ? 53.110 -104.295 -87.824 1.00 33.44 168 PHE A N 1
ATOM 757 C CA . PHE A 1 168 ? 53.360 -103.135 -86.982 1.00 28.70 168 PHE A CA 1
ATOM 758 C C . PHE A 1 168 ? 52.091 -102.383 -86.608 1.00 33.16 168 PHE A C 1
ATOM 759 O O . PHE A 1 168 ? 52.162 -101.450 -85.804 1.00 36.70 168 PHE A O 1
ATOM 767 N N . GLN A 1 169 ? 50.939 -102.741 -87.174 1.00 31.73 169 GLN A N 1
ATOM 768 C CA . GLN A 1 169 ? 49.705 -102.061 -86.793 1.00 32.51 169 GLN A CA 1
ATOM 769 C C . GLN A 1 169 ? 49.240 -102.480 -85.407 1.00 29.36 169 GLN A C 1
ATOM 770 O O . GLN A 1 169 ? 48.577 -101.700 -84.716 1.00 28.00 169 GLN A O 1
ATOM 776 N N . TRP A 1 170 ? 49.586 -103.691 -84.979 1.00 24.42 170 TRP A N 1
ATOM 777 C CA . TRP A 1 170 ? 49.076 -104.244 -83.733 1.00 20.92 170 TRP A CA 1
ATOM 778 C C . TRP A 1 170 ? 49.743 -103.663 -82.495 1.00 28.48 170 TRP A C 1
ATOM 779 O O . TRP A 1 170 ? 49.293 -103.952 -81.383 1.00 28.57 170 TRP A O 1
ATOM 790 N N . GLN A 1 171 ? 50.804 -102.872 -82.643 1.00 38.14 171 GLN A N 1
ATOM 791 C CA . GLN A 1 171 ? 51.358 -102.133 -81.509 1.00 28.86 171 GLN A CA 1
ATOM 792 C C . GLN A 1 171 ? 50.659 -100.780 -81.393 1.00 20.87 171 GLN A C 1
ATOM 793 O O . GLN A 1 171 ? 51.261 -99.719 -81.490 1.00 28.08 171 GLN A O 1
ATOM 799 N N . THR A 1 172 ? 49.350 -100.861 -81.184 1.00 22.69 172 THR A N 1
ATOM 800 C CA . THR A 1 172 ? 48.467 -99.702 -81.180 1.00 20.02 172 THR A CA 1
ATOM 801 C C . THR A 1 172 ? 48.947 -98.635 -80.214 1.00 21.98 172 THR A C 1
ATOM 802 O O . THR A 1 172 ? 48.941 -98.834 -78.997 1.00 26.82 172 THR A O 1
ATOM 806 N N . ALA A 1 173 ? 49.356 -97.494 -80.766 1.00 25.26 173 ALA A N 1
ATOM 807 C CA . ALA A 1 173 ? 49.882 -96.391 -79.981 1.00 19.21 173 ALA A CA 1
ATOM 808 C C . ALA A 1 173 ? 48.976 -95.175 -79.973 1.00 23.37 173 ALA A C 1
ATOM 809 O O . ALA A 1 173 ? 49.125 -94.322 -79.095 1.00 27.95 173 ALA A O 1
ATOM 811 N N . THR A 1 174 ? 48.050 -95.077 -80.926 1.00 17.76 174 THR A N 1
ATOM 812 C CA . THR A 1 174 ? 47.062 -94.008 -80.949 1.00 20.13 174 THR A CA 1
ATOM 813 C C . THR A 1 174 ? 45.670 -94.608 -81.100 1.00 15.97 174 THR A C 1
ATOM 814 O O . THR A 1 174 ? 44.678 -94.002 -80.686 1.00 16.04 174 THR A O 1
ATOM 818 N N . ASN A 1 175 ? 45.591 -95.804 -81.685 1.00 21.14 175 ASN A N 1
ATOM 819 C CA . ASN A 1 175 ? 44.332 -96.511 -81.853 1.00 25.42 175 ASN A CA 1
ATOM 820 C C . ASN A 1 175 ? 43.880 -97.149 -80.540 1.00 23.22 175 ASN A C 1
ATOM 821 O O . ASN A 1 175 ? 44.708 -97.562 -79.726 1.00 27.27 175 ASN A O 1
ATOM 826 N N . PRO A 1 176 ? 42.573 -97.232 -80.311 1.00 13.67 176 PRO A N 1
ATOM 827 C CA . PRO A 1 176 ? 42.073 -97.923 -79.121 1.00 14.99 176 PRO A CA 1
ATOM 828 C C . PRO A 1 176 ? 42.067 -99.428 -79.312 1.00 14.12 176 PRO A C 1
ATOM 829 O O . PRO A 1 176 ? 41.829 -99.941 -80.406 1.00 18.24 176 PRO A O 1
ATOM 833 N N . SER A 1 177 ? 42.335 -100.142 -78.223 1.00 17.76 177 SER A N 1
ATOM 834 C CA . SER A 1 177 ? 42.358 -101.595 -78.270 1.00 14.32 177 SER A CA 1
ATOM 835 C C . SER A 1 177 ? 41.950 -102.167 -76.923 1.00 15.88 177 SER A C 1
ATOM 836 O O . SER A 1 177 ? 42.043 -101.511 -75.884 1.00 14.42 177 SER A O 1
ATOM 839 N N . VAL A 1 178 ? 41.490 -103.411 -76.969 1.00 20.26 178 VAL A N 1
ATOM 840 C CA . VAL A 1 178 ? 41.062 -104.160 -75.795 1.00 22.93 178 VAL A CA 1
ATOM 841 C C . VAL A 1 178 ? 41.702 -105.538 -75.865 1.00 20.16 178 VAL A C 1
ATOM 842 O O . VAL A 1 178 ? 41.492 -106.272 -76.837 1.00 22.58 178 VAL A O 1
ATOM 846 N N . PHE A 1 179 ? 42.480 -105.888 -74.849 1.00 17.18 179 PHE A N 1
ATOM 847 C CA . PHE A 1 179 ? 43.020 -107.233 -74.707 1.00 20.00 179 PHE A CA 1
ATOM 848 C C . PHE A 1 179 ? 42.100 -108.007 -73.775 1.00 23.84 179 PHE A C 1
ATOM 849 O O . PHE A 1 179 ? 41.820 -107.555 -72.661 1.00 16.84 179 PHE A O 1
ATOM 857 N N . VAL A 1 180 ? 41.624 -109.162 -74.230 1.00 25.04 180 VAL A N 1
ATOM 858 C CA . VAL A 1 180 ? 40.598 -109.908 -73.509 1.00 21.40 180 VAL A CA 1
ATOM 859 C C . VAL A 1 180 ? 40.823 -111.398 -73.710 1.00 17.87 180 VAL A C 1
ATOM 860 O O . VAL A 1 180 ? 41.247 -111.836 -74.784 1.00 20.70 180 VAL A O 1
ATOM 864 N N . LYS A 1 181 ? 40.554 -112.175 -72.667 1.00 22.38 181 LYS A N 1
ATOM 865 C CA . LYS A 1 181 ? 40.675 -113.622 -72.719 1.00 26.82 181 LYS A CA 1
ATOM 866 C C . LYS A 1 181 ? 39.371 -114.256 -73.184 1.00 25.91 181 LYS A C 1
ATOM 867 O O . LYS A 1 181 ? 38.286 -113.703 -72.997 1.00 29.71 181 LYS A O 1
ATOM 873 N N . LEU A 1 182 ? 39.488 -115.430 -73.801 1.00 23.45 182 LEU A N 1
ATOM 874 C CA . LEU A 1 182 ? 38.305 -116.188 -74.186 1.00 26.19 182 LEU A CA 1
ATOM 875 C C . LEU A 1 182 ? 37.508 -116.661 -72.978 1.00 29.92 182 LEU A C 1
ATOM 876 O O . LEU A 1 182 ? 36.311 -116.933 -73.106 1.00 32.31 182 LEU A O 1
ATOM 881 N N . THR A 1 183 ? 38.149 -116.777 -71.818 1.00 34.98 183 THR A N 1
ATOM 882 C CA . THR A 1 183 ? 37.503 -117.200 -70.586 1.00 29.14 183 THR A CA 1
ATOM 883 C C . THR A 1 183 ? 36.898 -116.045 -69.808 1.00 26.96 183 THR A C 1
ATOM 884 O O . THR A 1 183 ? 36.261 -116.279 -68.777 1.00 32.05 183 THR A O 1
ATOM 888 N N . ASP A 1 184 ? 37.089 -114.820 -70.264 1.00 24.77 184 ASP A N 1
ATOM 889 C CA . ASP A 1 184 ? 36.582 -113.655 -69.567 1.00 29.67 184 ASP A CA 1
ATOM 890 C C . ASP A 1 184 ? 35.125 -113.400 -69.927 1.00 30.65 184 ASP A C 1
ATOM 891 O O . ASP A 1 184 ? 34.633 -113.886 -70.947 1.00 30.11 184 ASP A O 1
ATOM 896 N N . PRO A 1 185 ? 34.413 -112.642 -69.099 1.00 22.40 185 PRO A N 1
ATOM 897 C CA . PRO A 1 185 ? 33.105 -112.132 -69.497 1.00 18.32 185 PRO A CA 1
ATOM 898 C C . PRO A 1 185 ? 33.198 -111.374 -70.808 1.00 24.89 185 PRO A C 1
ATOM 899 O O . PRO A 1 185 ? 34.274 -110.872 -71.167 1.00 25.70 185 PRO A O 1
ATOM 903 N N . PRO A 1 186 ? 32.099 -111.280 -71.556 1.00 22.41 186 PRO A N 1
ATOM 904 C CA . PRO A 1 186 ? 32.138 -110.561 -72.833 1.00 14.47 186 PRO A CA 1
ATOM 905 C C . PRO A 1 186 ? 32.582 -109.120 -72.645 1.00 15.16 186 PRO A C 1
ATOM 906 O O . PRO A 1 186 ? 32.221 -108.462 -71.669 1.00 14.64 186 PRO A O 1
ATOM 910 N N . ALA A 1 187 ? 33.377 -108.631 -73.592 1.00 17.14 187 ALA A N 1
ATOM 911 C CA . ALA A 1 187 ? 33.939 -107.293 -73.446 1.00 10.65 187 ALA A CA 1
ATOM 912 C C . ALA A 1 187 ? 32.889 -106.231 -73.770 1.00 18.01 187 ALA A C 1
ATOM 913 O O . ALA A 1 187 ? 32.010 -106.440 -74.603 1.00 14.75 187 ALA A O 1
ATOM 915 N N . GLN A 1 188 ? 32.988 -105.078 -73.110 1.00 18.90 188 GLN A N 1
ATOM 916 C CA . GLN A 1 188 ? 31.980 -104.035 -73.263 1.00 11.74 188 GLN A CA 1
ATOM 917 C C . GLN A 1 188 ? 32.612 -102.650 -73.229 1.00 16.22 188 GLN A C 1
ATOM 918 O O . GLN A 1 188 ? 33.275 -102.297 -72.252 1.00 25.68 188 GLN A O 1
ATOM 924 N N . VAL A 1 189 ? 32.380 -101.856 -74.280 1.00 7.69 189 VAL A N 1
ATOM 925 C CA . VAL A 1 189 ? 32.922 -100.504 -74.376 1.00 18.39 189 VAL A CA 1
ATOM 926 C C . VAL A 1 189 ? 31.829 -99.528 -74.793 1.00 20.63 189 VAL A C 1
ATOM 927 O O . VAL A 1 189 ? 30.772 -99.912 -75.293 1.00 22.12 189 VAL A O 1
ATOM 931 N N . SER A 1 190 ? 32.115 -98.243 -74.597 1.00 23.32 190 SER A N 1
ATOM 932 C CA . SER A 1 190 ? 31.203 -97.154 -74.919 1.00 19.24 190 SER A CA 1
ATOM 933 C C . SER A 1 190 ? 31.733 -96.377 -76.116 1.00 22.81 190 SER A C 1
ATOM 934 O O . SER A 1 190 ? 32.944 -96.194 -76.260 1.00 19.21 190 SER A O 1
ATOM 937 N N . VAL A 1 191 ? 30.823 -95.922 -76.972 1.00 17.85 191 VAL A N 1
ATOM 938 C CA . VAL A 1 191 ? 31.177 -95.221 -78.202 1.00 10.12 191 VAL A CA 1
ATOM 939 C C . VAL A 1 191 ? 30.330 -93.958 -78.301 1.00 6.50 191 VAL A C 1
ATOM 940 O O . VAL A 1 191 ? 29.125 -94.001 -78.021 1.00 9.53 191 VAL A O 1
ATOM 944 N N . PRO A 1 192 ? 30.907 -92.817 -78.666 1.00 10.16 192 PRO A N 1
ATOM 945 C CA . PRO A 1 192 ? 30.106 -91.592 -78.784 1.00 8.64 192 PRO A CA 1
ATOM 946 C C . PRO A 1 192 ? 29.463 -91.422 -80.152 1.00 15.12 192 PRO A C 1
ATOM 947 O O . PRO A 1 192 ? 29.555 -92.306 -81.008 1.00 16.35 192 PRO A O 1
ATOM 951 N N . PHE A 1 193 ? 28.789 -90.294 -80.358 1.00 12.43 193 PHE A N 1
ATOM 952 C CA . PHE A 1 193 ? 28.291 -89.929 -81.677 1.00 4.88 193 PHE A CA 1
ATOM 953 C C . PHE A 1 193 ? 29.447 -89.380 -82.500 1.00 14.97 193 PHE A C 1
ATOM 954 O O . PHE A 1 193 ? 30.030 -88.352 -82.145 1.00 29.61 193 PHE A O 1
ATOM 962 N N . MET A 1 194 ? 29.777 -90.054 -83.596 1.00 15.25 194 MET A N 1
ATOM 963 C CA . MET A 1 194 ? 31.004 -89.790 -84.335 1.00 12.38 194 MET A CA 1
ATOM 964 C C . MET A 1 194 ? 30.731 -89.380 -85.774 1.00 16.60 194 MET A C 1
ATOM 965 O O . MET A 1 194 ? 31.465 -89.751 -86.688 1.00 20.00 194 MET A O 1
ATOM 970 N N . SER A 1 195 ? 29.691 -88.590 -85.995 1.00 22.40 195 SER A N 1
ATOM 971 C CA . SER A 1 195 ? 29.520 -88.323 -87.416 1.00 19.66 195 SER A CA 1
ATOM 972 C C . SER A 1 195 ? 29.909 -86.890 -87.746 1.00 26.62 195 SER A C 1
ATOM 973 O O . SER A 1 195 ? 29.673 -85.982 -86.942 1.00 32.26 195 SER A O 1
ATOM 976 N N . PRO A 1 196 ? 30.516 -86.652 -88.911 1.00 12.54 196 PRO A N 1
ATOM 977 C CA . PRO A 1 196 ? 30.802 -85.267 -89.310 1.00 17.13 196 PRO A CA 1
ATOM 978 C C . PRO A 1 196 ? 29.551 -84.428 -89.505 1.00 22.84 196 PRO A C 1
ATOM 979 O O . PRO A 1 196 ? 29.630 -83.198 -89.424 1.00 29.45 196 PRO A O 1
ATOM 983 N N . ALA A 1 197 ? 28.402 -85.051 -89.761 1.00 10.17 197 ALA A N 1
ATOM 984 C CA . ALA A 1 197 ? 27.132 -84.350 -89.836 1.00 12.32 197 ALA A CA 1
ATOM 985 C C . ALA A 1 197 ? 26.561 -84.208 -88.430 1.00 18.88 197 ALA A C 1
ATOM 986 O O . ALA A 1 197 ? 27.220 -84.521 -87.437 1.00 24.44 197 ALA A O 1
ATOM 988 N N . SER A 1 198 ? 25.328 -83.721 -88.325 1.00 15.79 198 SER A N 1
ATOM 989 C CA . SER A 1 198 ? 24.688 -83.586 -87.025 1.00 7.01 198 SER A CA 1
ATOM 990 C C . SER A 1 198 ? 23.920 -84.826 -86.598 1.00 9.61 198 SER A C 1
ATOM 991 O O . SER A 1 198 ? 23.597 -84.954 -85.415 1.00 21.57 198 SER A O 1
ATOM 994 N N . ALA A 1 199 ? 23.632 -85.743 -87.515 1.00 7.72 199 ALA A N 1
ATOM 995 C CA . ALA A 1 199 ? 22.905 -86.951 -87.162 1.00 5.20 199 ALA A CA 1
ATOM 996 C C . ALA A 1 199 ? 23.213 -88.032 -88.182 1.00 9.83 199 ALA A C 1
ATOM 997 O O . ALA A 1 199 ? 23.567 -87.746 -89.326 1.00 16.99 199 ALA A O 1
ATOM 999 N N . TYR A 1 200 ? 23.078 -89.281 -87.746 1.00 8.27 200 TYR A N 1
ATOM 1000 C CA . TYR A 1 200 ? 23.098 -90.407 -88.666 1.00 11.19 200 TYR A CA 1
ATOM 1001 C C . TYR A 1 200 ? 21.773 -90.466 -89.413 1.00 15.27 200 TYR A C 1
ATOM 1002 O O . TYR A 1 200 ? 20.704 -90.400 -88.801 1.00 17.98 200 TYR A O 1
ATOM 1011 N N . GLN A 1 201 ? 21.838 -90.598 -90.732 1.00 9.96 201 GLN A N 1
ATOM 1012 C CA . GLN A 1 201 ? 20.643 -90.755 -91.546 1.00 16.79 201 GLN A CA 1
ATOM 1013 C C . GLN A 1 201 ? 20.797 -92.002 -92.396 1.00 17.65 201 GLN A C 1
ATOM 1014 O O . GLN A 1 201 ? 21.829 -92.183 -93.047 1.00 18.20 201 GLN A O 1
ATOM 1020 N N A TRP A 1 202 ? 19.794 -92.875 -92.392 0.25 13.20 202 TRP A N 1
ATOM 1021 N N B TRP A 1 202 ? 19.765 -92.852 -92.382 0.75 10.96 202 TRP A N 1
ATOM 1022 C CA A TRP A 1 202 ? 19.938 -94.049 -93.238 0.25 15.20 202 TRP A CA 1
ATOM 1023 C CA B TRP A 1 202 ? 19.730 -94.097 -93.140 0.75 15.03 202 TRP A CA 1
ATOM 1024 C C A TRP A 1 202 ? 19.402 -93.848 -94.647 0.25 15.66 202 TRP A C 1
ATOM 1025 C C B TRP A 1 202 ? 19.252 -93.924 -94.571 0.75 16.28 202 TRP A C 1
ATOM 1026 O O A TRP A 1 202 ? 19.702 -94.658 -95.530 0.25 15.95 202 TRP A O 1
ATOM 1027 O O B TRP A 1 202 ? 19.422 -94.843 -95.378 0.75 17.39 202 TRP A O 1
ATOM 1048 N N . PHE A 1 203 ? 18.649 -92.789 -94.903 1.00 17.42 203 PHE A N 1
ATOM 1049 C CA . PHE A 1 203 ? 18.154 -92.519 -96.243 1.00 18.23 203 PHE A CA 1
ATOM 1050 C C . PHE A 1 203 ? 18.820 -91.254 -96.749 1.00 9.88 203 PHE A C 1
ATOM 1051 O O . PHE A 1 203 ? 18.634 -90.179 -96.174 1.00 22.79 203 PHE A O 1
ATOM 1059 N N . TYR A 1 204 ? 19.616 -91.392 -97.804 1.00 10.05 204 TYR A N 1
ATOM 1060 C CA . TYR A 1 204 ? 20.315 -90.273 -98.425 1.00 20.05 204 TYR A CA 1
ATOM 1061 C C . TYR A 1 204 ? 19.984 -90.292 -99.908 1.00 18.67 204 TYR A C 1
ATOM 1062 O O . TYR A 1 204 ? 20.500 -91.131 -100.652 1.00 22.56 204 TYR A O 1
ATOM 1071 N N . ASP A 1 205 ? 19.123 -89.375 -100.332 1.00 12.49 205 ASP A N 1
ATOM 1072 C CA . ASP A 1 205 ? 18.650 -89.322 -101.712 1.00 22.43 205 ASP A CA 1
ATOM 1073 C C . ASP A 1 205 ? 19.638 -88.492 -102.524 1.00 17.43 205 ASP A C 1
ATOM 1074 O O . ASP A 1 205 ? 19.519 -87.276 -102.633 1.00 22.26 205 ASP A O 1
ATOM 1079 N N . GLY A 1 206 ? 20.628 -89.155 -103.097 1.00 18.79 206 GLY A N 1
ATOM 1080 C CA . GLY A 1 206 ? 21.591 -88.471 -103.933 1.00 17.31 206 GLY A CA 1
ATOM 1081 C C . GLY A 1 206 ? 22.903 -89.222 -104.001 1.00 23.63 206 GLY A C 1
ATOM 1082 O O . GLY A 1 206 ? 23.065 -90.299 -103.430 1.00 29.10 206 GLY A O 1
ATOM 1083 N N . TYR A 1 207 ? 23.850 -88.608 -104.712 1.00 27.09 207 TYR A N 1
ATOM 1084 C CA . TYR A 1 207 ? 25.180 -89.118 -104.994 1.00 17.67 207 TYR A CA 1
ATOM 1085 C C . TYR A 1 207 ? 26.236 -88.268 -104.300 1.00 19.93 207 TYR A C 1
ATOM 1086 O O . TYR A 1 207 ? 26.055 -87.056 -104.156 1.00 23.46 207 TYR A O 1
ATOM 1095 N N . PRO A 1 208 ? 27.336 -88.869 -103.837 1.00 30.84 208 PRO A N 1
ATOM 1096 C CA . PRO A 1 208 ? 28.414 -88.110 -103.193 1.00 30.06 208 PRO A CA 1
ATOM 1097 C C . PRO A 1 208 ? 29.527 -87.650 -104.134 1.00 26.10 208 PRO A C 1
ATOM 1098 O O . PRO A 1 208 ? 30.713 -87.741 -103.810 1.00 33.13 208 PRO A O 1
ATOM 1102 N N . THR A 1 209 ? 29.154 -87.116 -105.296 1.00 27.58 209 THR A N 1
ATOM 1103 C CA . THR A 1 209 ? 30.160 -86.725 -106.278 1.00 26.62 209 THR A CA 1
ATOM 1104 C C . THR A 1 209 ? 29.488 -86.013 -107.442 1.00 29.58 209 THR A C 1
ATOM 1105 O O . THR A 1 209 ? 28.388 -86.390 -107.846 1.00 31.96 209 THR A O 1
ATOM 1109 N N . PHE A 1 210 ? 30.154 -84.986 -107.970 1.00 33.77 210 PHE A N 1
ATOM 1110 C CA . PHE A 1 210 ? 29.760 -84.381 -109.236 1.00 33.31 210 PHE A CA 1
ATOM 1111 C C . PHE A 1 210 ? 30.284 -85.247 -110.375 1.00 33.55 210 PHE A C 1
ATOM 1112 O O . PHE A 1 210 ? 31.486 -85.518 -110.447 1.00 36.21 210 PHE A O 1
ATOM 1120 N N . GLY A 1 211 ? 29.399 -85.671 -111.272 1.00 35.22 211 GLY A N 1
ATOM 1121 C CA . GLY A 1 211 ? 29.836 -86.541 -112.345 1.00 38.61 211 GLY A CA 1
ATOM 1122 C C . GLY A 1 211 ? 28.796 -86.826 -113.404 1.00 41.94 211 GLY A C 1
ATOM 1123 O O . GLY A 1 211 ? 27.977 -85.963 -113.725 1.00 42.92 211 GLY A O 1
ATOM 1124 N N . GLN A 1 212 ? 28.824 -88.035 -113.961 1.00 44.90 212 GLN A N 1
ATOM 1125 C CA . GLN A 1 212 ? 27.907 -88.408 -115.028 1.00 42.88 212 GLN A CA 1
ATOM 1126 C C . GLN A 1 212 ? 26.833 -89.390 -114.585 1.00 40.72 212 GLN A C 1
ATOM 1127 O O . GLN A 1 212 ? 25.770 -89.441 -115.212 1.00 49.37 212 GLN A O 1
ATOM 1133 N N . HIS A 1 213 ? 27.083 -90.168 -113.531 1.00 30.16 213 HIS A N 1
ATOM 1134 C CA . HIS A 1 213 ? 26.084 -91.035 -112.915 1.00 31.58 213 HIS A CA 1
ATOM 1135 C C . HIS A 1 213 ? 25.404 -91.928 -113.946 1.00 35.74 213 HIS A C 1
ATOM 1136 O O . HIS A 1 213 ? 24.249 -91.685 -114.314 1.00 34.46 213 HIS A O 1
ATOM 1143 N N . PRO A 1 214 ? 26.089 -92.963 -114.434 1.00 42.94 214 PRO A N 1
ATOM 1144 C CA . PRO A 1 214 ? 25.572 -93.724 -115.577 1.00 36.79 214 PRO A CA 1
ATOM 1145 C C . PRO A 1 214 ? 24.257 -94.415 -115.262 1.00 43.02 214 PRO A C 1
ATOM 1146 O O . PRO A 1 214 ? 23.938 -94.705 -114.108 1.00 42.35 214 PRO A O 1
ATOM 1150 N N . GLU A 1 215 ? 23.497 -94.686 -116.322 1.00 43.86 215 GLU A N 1
ATOM 1151 C CA . GLU A 1 215 ? 22.121 -95.154 -116.233 1.00 39.27 215 GLU A CA 1
ATOM 1152 C C . GLU A 1 215 ? 21.975 -96.671 -116.254 1.00 43.45 215 GLU A C 1
ATOM 1153 O O . GLU A 1 215 ? 20.843 -97.160 -116.300 1.00 43.19 215 GLU A O 1
ATOM 1159 N N . THR A 1 216 ? 23.069 -97.430 -116.236 1.00 44.07 216 THR A N 1
ATOM 1160 C CA . THR A 1 216 ? 22.984 -98.883 -116.295 1.00 39.60 216 THR A CA 1
ATOM 1161 C C . THR A 1 216 ? 23.434 -99.544 -114.999 1.00 43.40 216 THR A C 1
ATOM 1162 O O . THR A 1 216 ? 22.661 -100.278 -114.379 1.00 46.75 216 THR A O 1
ATOM 1164 N N . SER A 1 217 ? 24.666 -99.301 -114.565 1.00 47.84 217 SER A N 1
ATOM 1165 C CA . SER A 1 217 ? 25.201 -99.902 -113.344 1.00 49.77 217 SER A CA 1
ATOM 1166 C C . SER A 1 217 ? 25.463 -98.758 -112.375 1.00 49.74 217 SER A C 1
ATOM 1167 O O . SER A 1 217 ? 26.578 -98.246 -112.275 1.00 50.63 217 SER A O 1
ATOM 1170 N N . ASN A 1 218 ? 24.424 -98.356 -111.647 1.00 36.82 218 ASN A N 1
ATOM 1171 C CA . ASN A 1 218 ? 24.480 -97.054 -111.004 1.00 35.14 218 ASN A CA 1
ATOM 1172 C C . ASN A 1 218 ? 25.349 -97.064 -109.756 1.00 36.25 218 ASN A C 1
ATOM 1173 O O . ASN A 1 218 ? 26.439 -96.481 -109.761 1.00 39.07 218 ASN A O 1
ATOM 1178 N N . THR A 1 219 ? 24.907 -97.754 -108.704 1.00 35.42 219 THR A N 1
ATOM 1179 C CA . THR A 1 219 ? 25.573 -97.712 -107.404 1.00 38.83 219 THR A CA 1
ATOM 1180 C C . THR A 1 219 ? 25.788 -96.275 -106.933 1.00 36.84 219 THR A C 1
ATOM 1181 O O . THR A 1 219 ? 25.342 -95.324 -107.583 1.00 32.61 219 THR A O 1
ATOM 1185 N N . THR A 1 220 ? 26.430 -96.106 -105.779 1.00 30.18 220 THR A N 1
ATOM 1186 C CA . THR A 1 220 ? 26.785 -94.789 -105.238 1.00 32.21 220 THR A CA 1
ATOM 1187 C C . THR A 1 220 ? 25.587 -93.845 -105.147 1.00 33.51 220 THR A C 1
ATOM 1188 O O . THR A 1 220 ? 25.758 -92.640 -104.961 1.00 33.58 220 THR A O 1
ATOM 1192 N N . TYR A 1 221 ? 24.368 -94.366 -105.270 1.00 29.23 221 TYR A N 1
ATOM 1193 C CA . TYR A 1 221 ? 23.164 -93.560 -105.147 1.00 25.72 221 TYR A CA 1
ATOM 1194 C C . TYR A 1 221 ? 22.646 -93.496 -103.713 1.00 25.04 221 TYR A C 1
ATOM 1195 O O . TYR A 1 221 ? 21.771 -92.680 -103.417 1.00 33.27 221 TYR A O 1
ATOM 1204 N N . GLY A 1 222 ? 23.187 -94.300 -102.809 1.00 29.60 222 GLY A N 1
ATOM 1205 C CA . GLY A 1 222 ? 22.805 -94.215 -101.416 1.00 30.94 222 GLY A CA 1
ATOM 1206 C C . GLY A 1 222 ? 23.985 -94.303 -100.471 1.00 36.52 222 GLY A C 1
ATOM 1207 O O . GLY A 1 222 ? 23.871 -94.892 -99.392 1.00 41.70 222 GLY A O 1
ATOM 1208 N N . LEU A 1 223 ? 25.129 -93.741 -100.867 1.00 23.99 223 LEU A N 1
ATOM 1209 C CA . LEU A 1 223 ? 26.344 -93.911 -100.078 1.00 31.35 223 LEU A CA 1
ATOM 1210 C C . LEU A 1 223 ? 26.208 -93.302 -98.689 1.00 34.79 223 LEU A C 1
ATOM 1211 O O . LEU A 1 223 ? 26.533 -93.947 -97.685 1.00 33.60 223 LEU A O 1
ATOM 1216 N N . CYS A 1 224 ? 25.731 -92.059 -98.611 1.00 27.28 224 CYS A N 1
ATOM 1217 C CA . CYS A 1 224 ? 25.757 -91.292 -97.369 1.00 27.60 224 CYS A CA 1
ATOM 1218 C C . CYS A 1 224 ? 27.142 -91.343 -96.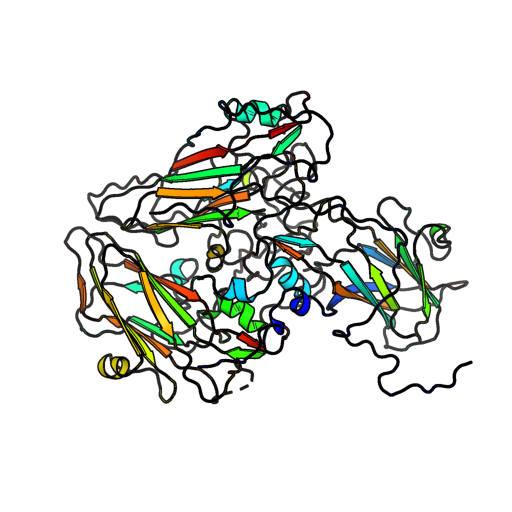737 1.00 34.48 224 CYS A C 1
ATOM 1219 O O . CYS A 1 224 ? 27.356 -92.088 -95.771 1.00 31.73 224 CYS A O 1
ATOM 1222 N N . PRO A 1 225 ? 28.112 -90.588 -97.261 1.00 38.90 225 PRO A N 1
ATOM 1223 C CA . PRO A 1 225 ? 29.481 -90.667 -96.724 1.00 34.26 225 PRO A CA 1
ATOM 1224 C C . PRO A 1 225 ? 29.600 -90.192 -95.288 1.00 30.10 225 PRO A C 1
ATOM 1225 O O . PRO A 1 225 ? 30.653 -90.398 -94.671 1.00 35.50 225 PRO A O 1
ATOM 1229 N N . ASN A 1 226 ? 28.563 -89.568 -94.738 1.00 22.82 226 ASN A N 1
ATOM 1230 C CA . ASN A 1 226 ? 28.556 -89.137 -93.349 1.00 29.52 226 ASN A CA 1
ATOM 1231 C C . ASN A 1 226 ? 28.398 -90.290 -92.366 1.00 26.65 226 ASN A C 1
ATOM 1232 O O . ASN A 1 226 ? 28.206 -90.039 -91.173 1.00 28.58 226 ASN A O 1
ATOM 1237 N N . ASN A 1 227 ? 28.464 -91.536 -92.825 1.00 27.59 227 ASN A N 1
ATOM 1238 C CA . ASN A 1 227 ? 28.118 -92.689 -92.006 1.00 25.18 227 ASN A CA 1
ATOM 1239 C C . ASN A 1 227 ? 29.249 -93.709 -91.958 1.00 24.64 227 ASN A C 1
ATOM 1240 O O . ASN A 1 227 ? 29.111 -94.770 -91.351 1.00 27.39 227 ASN A O 1
ATOM 1245 N N . MET A 1 228 ? 30.378 -93.396 -92.582 1.00 34.88 228 MET A N 1
ATOM 1246 C CA . MET A 1 228 ? 31.507 -94.308 -92.680 1.00 37.83 228 MET A CA 1
ATOM 1247 C C . MET A 1 228 ? 32.408 -94.144 -91.465 1.00 33.85 228 MET A C 1
ATOM 1248 O O . MET A 1 228 ? 32.973 -93.070 -91.241 1.00 31.50 228 MET A O 1
ATOM 1253 N N . MET A 1 229 ? 32.543 -95.220 -90.685 1.00 25.47 229 MET A N 1
ATOM 1254 C CA . MET A 1 229 ? 33.116 -95.113 -89.350 1.00 25.61 229 MET A CA 1
ATOM 1255 C C . MET A 1 229 ? 34.280 -96.061 -89.090 1.00 25.68 229 MET A C 1
ATOM 1256 O O . MET A 1 229 ? 34.619 -96.283 -87.923 1.00 30.76 229 MET A O 1
ATOM 1261 N N . GLY A 1 230 ? 34.895 -96.630 -90.111 1.00 21.53 230 GLY A N 1
ATOM 1262 C CA . GLY A 1 230 ? 36.090 -97.428 -89.929 1.00 20.88 230 GLY A CA 1
ATOM 1263 C C . GLY A 1 230 ? 35.784 -98.904 -89.759 1.00 20.86 230 GLY A C 1
ATOM 1264 O O . GLY A 1 230 ? 34.662 -99.372 -89.961 1.00 23.76 230 GLY A O 1
ATOM 1265 N N . THR A 1 231 ? 36.820 -99.645 -89.382 1.00 24.27 231 THR A N 1
ATOM 1266 C CA . THR A 1 231 ? 36.755 -101.096 -89.316 1.00 21.46 231 THR A CA 1
ATOM 1267 C C . THR A 1 231 ? 37.107 -101.591 -87.920 1.00 22.94 231 THR A C 1
ATOM 1268 O O . THR A 1 231 ? 37.594 -100.848 -87.063 1.00 18.59 231 THR A O 1
ATOM 1272 N N . PHE A 1 232 ? 36.860 -102.881 -87.715 1.00 18.47 232 PHE A N 1
ATOM 1273 C CA . PHE A 1 232 ? 37.168 -103.570 -86.471 1.00 18.77 232 PHE A CA 1
ATOM 1274 C C . PHE A 1 232 ? 38.026 -104.778 -86.808 1.00 14.91 232 PHE A C 1
ATOM 1275 O O . PHE A 1 232 ? 37.617 -105.623 -87.606 1.00 21.76 232 PHE A O 1
ATOM 1283 N N . ALA A 1 233 ? 39.211 -104.863 -86.216 1.00 18.83 233 ALA A N 1
ATOM 1284 C CA . ALA A 1 233 ? 40.098 -105.997 -86.426 1.00 23.85 233 ALA A CA 1
ATOM 1285 C C . ALA A 1 233 ? 40.249 -106.791 -85.137 1.00 21.07 233 ALA A C 1
ATOM 1286 O O . ALA A 1 233 ? 40.221 -106.235 -84.038 1.00 18.75 233 ALA A O 1
ATOM 1288 N N . VAL A 1 234 ? 40.388 -108.103 -85.279 1.00 19.96 234 VAL A N 1
ATOM 1289 C CA . VAL A 1 234 ? 40.549 -108.997 -84.140 1.00 20.54 234 VAL A CA 1
ATOM 1290 C C . VAL A 1 234 ? 41.657 -109.990 -84.457 1.00 16.11 234 VAL A C 1
ATOM 1291 O O . VAL A 1 234 ? 41.713 -110.536 -85.565 1.00 17.60 234 VAL A O 1
ATOM 1295 N N . ARG A 1 235 ? 42.548 -110.210 -83.487 1.00 22.54 235 ARG A N 1
ATOM 1296 C CA . ARG A 1 235 ? 43.643 -111.161 -83.655 1.00 33.33 235 ARG A CA 1
ATOM 1297 C C . ARG A 1 235 ? 43.886 -111.933 -82.364 1.00 27.69 235 ARG A C 1
ATOM 1298 O O . ARG A 1 235 ? 43.436 -111.544 -81.285 1.00 20.96 235 ARG A O 1
ATOM 1306 N N . VAL A 1 236 ? 44.610 -113.042 -82.494 1.00 26.65 236 VAL A N 1
ATOM 1307 C CA . VAL A 1 236 ? 45.038 -113.857 -81.363 1.00 32.39 236 VAL A CA 1
ATOM 1308 C C . VAL A 1 236 ? 46.469 -113.473 -81.015 1.00 31.65 236 VAL A C 1
ATOM 1309 O O . VAL A 1 236 ? 47.385 -113.660 -81.824 1.00 30.81 236 VAL A O 1
ATOM 1313 N N . VAL A 1 237 ? 46.666 -112.948 -79.807 1.00 29.10 237 VAL A N 1
ATOM 1314 C CA . VAL A 1 237 ? 47.982 -112.509 -79.348 1.00 31.25 237 VAL A CA 1
ATOM 1315 C C . VAL A 1 237 ? 48.785 -113.760 -79.003 1.00 35.58 237 VAL A C 1
ATOM 1316 O O . VAL A 1 237 ? 48.603 -114.354 -77.940 1.00 36.79 237 VAL A O 1
ATOM 1320 N N . SER A 1 238 ? 49.677 -114.167 -79.903 1.00 37.94 238 SER A N 1
ATOM 1321 C CA . SER A 1 238 ? 50.416 -115.405 -79.711 1.00 37.01 238 SER A CA 1
ATOM 1322 C C . SER A 1 238 ? 51.706 -115.355 -80.515 1.00 36.31 238 SER A C 1
ATOM 1323 O O . SER A 1 238 ? 51.839 -114.587 -81.470 1.00 37.32 238 SER A O 1
ATOM 1326 N N . ARG A 1 239 ? 52.654 -116.197 -80.106 1.00 42.39 239 ARG A N 1
ATOM 1327 C CA . ARG A 1 239 ? 53.932 -116.295 -80.803 1.00 45.38 239 ARG A CA 1
ATOM 1328 C C . ARG A 1 239 ? 53.769 -116.827 -82.224 1.00 45.40 239 ARG A C 1
ATOM 1329 O O . ARG A 1 239 ? 54.433 -116.344 -83.148 1.00 38.96 239 ARG A O 1
ATOM 1337 N N . GLU A 1 240 ? 52.892 -117.805 -82.426 1.00 45.88 240 GLU A N 1
ATOM 1338 C CA . GLU A 1 240 ? 52.710 -118.404 -83.741 1.00 44.71 240 GLU A CA 1
ATOM 1339 C C . GLU A 1 240 ? 51.248 -118.810 -83.894 1.00 46.58 240 GLU A C 1
ATOM 1340 O O . GLU A 1 240 ? 50.386 -118.415 -83.104 1.00 44.23 240 GLU A O 1
ATOM 1346 N N . ALA A 1 241 ? 50.971 -119.601 -84.930 1.00 49.17 241 ALA A N 1
ATOM 1347 C CA . ALA A 1 241 ? 49.607 -120.020 -85.217 1.00 45.30 241 ALA A CA 1
ATOM 1348 C C . ALA A 1 241 ? 49.043 -120.856 -84.076 1.00 49.86 241 ALA A C 1
ATOM 1349 O O . ALA A 1 241 ? 49.695 -121.772 -83.568 1.00 47.59 241 ALA A O 1
ATOM 1351 N N . SER A 1 242 ? 47.812 -120.537 -83.682 1.00 49.81 242 SER A N 1
ATOM 1352 C CA . SER A 1 242 ? 47.147 -121.210 -82.578 1.00 47.99 242 SER A CA 1
ATOM 1353 C C . SER A 1 242 ? 46.141 -122.259 -83.027 1.00 48.23 242 SER A C 1
ATOM 1354 O O . SER A 1 242 ? 45.646 -123.012 -82.183 1.00 46.41 242 SER A O 1
ATOM 1357 N N . GLN A 1 243 ? 45.832 -122.324 -84.324 1.00 52.70 243 GLN A N 1
ATOM 1358 C CA . GLN A 1 243 ? 44.916 -123.321 -84.883 1.00 49.68 243 GLN A CA 1
ATOM 1359 C C . GLN A 1 243 ? 43.550 -123.276 -84.197 1.00 52.35 243 GLN A C 1
ATOM 1360 O O . GLN A 1 243 ? 42.988 -124.303 -83.812 1.00 53.44 243 GLN A O 1
ATOM 1366 N N . LEU A 1 244 ? 43.013 -122.068 -84.047 1.00 43.87 244 LEU A N 1
ATOM 1367 C CA . LEU A 1 244 ? 41.741 -121.846 -83.374 1.00 41.45 244 LEU A CA 1
ATOM 1368 C C . LEU A 1 244 ? 40.749 -121.220 -84.339 1.00 43.40 244 LEU A C 1
ATOM 1369 O O . LEU A 1 244 ? 41.023 -120.162 -84.911 1.00 53.64 244 LEU A O 1
ATOM 1374 N N . LYS A 1 245 ? 39.591 -121.851 -84.497 1.00 39.57 245 LYS A N 1
ATOM 1375 C CA . LYS A 1 245 ? 38.498 -121.297 -85.287 1.00 37.64 245 LYS A CA 1
ATOM 1376 C C . LYS A 1 245 ? 37.563 -120.556 -84.340 1.00 29.60 245 LYS A C 1
ATOM 1377 O O . LYS A 1 245 ? 36.853 -121.178 -83.548 1.00 31.71 245 LYS A O 1
ATOM 1383 N N . LEU A 1 246 ? 37.569 -119.231 -84.418 1.00 28.08 246 LEU A N 1
ATOM 1384 C CA . LEU A 1 246 ? 36.820 -118.381 -83.508 1.00 25.51 246 LEU A CA 1
ATOM 1385 C C . LEU A 1 246 ? 35.680 -117.681 -84.232 1.00 27.37 246 LEU A C 1
ATOM 1386 O O . LEU A 1 246 ? 35.722 -117.449 -85.441 1.00 29.76 246 LEU A O 1
ATOM 1391 N N . GLN A 1 247 ? 34.660 -117.327 -83.457 1.00 25.90 247 GLN A N 1
ATOM 1392 C CA . GLN A 1 247 ? 33.514 -116.585 -83.961 1.00 26.40 247 GLN A CA 1
ATOM 1393 C C . GLN A 1 247 ? 33.120 -115.571 -82.903 1.00 20.37 247 GLN A C 1
ATOM 1394 O O . GLN A 1 247 ? 32.778 -115.951 -81.781 1.00 28.58 247 GLN A O 1
ATOM 1400 N N . THR A 1 248 ? 33.191 -114.290 -83.245 1.00 14.97 248 THR A N 1
ATOM 1401 C CA . THR A 1 248 ? 32.866 -113.225 -82.308 1.00 18.64 248 THR A CA 1
ATOM 1402 C C . THR A 1 248 ? 31.629 -112.484 -82.785 1.00 24.60 248 THR A C 1
ATOM 1403 O O . THR A 1 248 ? 31.557 -112.056 -83.941 1.00 18.72 248 THR A O 1
ATOM 1407 N N . ARG A 1 249 ? 30.659 -112.350 -81.888 1.00 26.22 249 ARG A N 1
ATOM 1408 C CA . ARG A 1 249 ? 29.396 -111.684 -82.154 1.00 13.43 249 ARG A CA 1
ATOM 1409 C C . ARG A 1 249 ? 29.396 -110.321 -81.478 1.00 16.06 249 ARG A C 1
ATOM 1410 O O . ARG A 1 249 ? 29.744 -110.204 -80.296 1.00 13.74 249 ARG A O 1
ATOM 1418 N N . VAL A 1 250 ? 29.006 -109.302 -82.236 1.00 14.67 250 VAL A N 1
ATOM 1419 C CA . VAL A 1 250 ? 29.029 -107.909 -81.811 1.00 15.38 250 VAL A CA 1
ATOM 1420 C C . VAL A 1 250 ? 27.595 -107.456 -81.604 1.00 17.54 250 VAL A C 1
ATOM 1421 O O . VAL A 1 250 ? 26.802 -107.447 -82.557 1.00 25.35 250 VAL A O 1
ATOM 1425 N N . TYR A 1 251 ? 27.278 -107.071 -80.366 1.00 14.89 251 TYR A N 1
ATOM 1426 C CA . TYR A 1 251 ? 25.963 -106.604 -79.952 1.00 17.01 251 TYR A CA 1
ATOM 1427 C C . TYR A 1 251 ? 26.023 -105.124 -79.607 1.00 18.35 251 TYR A C 1
ATOM 1428 O O . TYR A 1 251 ? 26.880 -104.694 -78.833 1.00 25.14 251 TYR A O 1
ATOM 1437 N N . MET A 1 252 ? 25.095 -104.351 -80.158 1.00 21.56 252 MET A N 1
ATOM 1438 C CA . MET A 1 252 ? 25.081 -102.907 -79.981 1.00 15.18 252 MET A CA 1
ATOM 1439 C C . MET A 1 252 ? 23.830 -102.481 -79.231 1.00 17.93 252 MET A C 1
ATOM 1440 O O . MET A 1 252 ? 22.738 -102.998 -79.478 1.00 20.65 252 MET A O 1
ATOM 1445 N N . LYS A 1 253 ? 24.001 -101.540 -78.307 1.00 16.43 253 LYS A N 1
ATOM 1446 C CA . LYS A 1 253 ? 22.894 -100.920 -77.596 1.00 12.71 253 LYS A CA 1
ATOM 1447 C C . LYS A 1 253 ? 22.942 -99.413 -77.796 1.00 20.94 253 LYS A C 1
ATOM 1448 O O . LYS A 1 253 ? 24.006 -98.799 -77.688 1.00 20.23 253 LYS A O 1
ATOM 1454 N N . LEU A 1 254 ? 21.784 -98.822 -78.080 1.00 12.64 254 LEU A N 1
ATOM 1455 C CA . LEU A 1 254 ? 21.662 -97.387 -78.298 1.00 0.98 254 LEU A CA 1
ATOM 1456 C C . LEU A 1 254 ? 21.349 -96.698 -76.976 1.00 14.65 254 LEU A C 1
ATOM 1457 O O . LEU A 1 254 ? 20.506 -97.172 -76.209 1.00 24.75 254 LEU A O 1
ATOM 1462 N N . LYS A 1 255 ? 22.035 -95.587 -76.705 1.00 16.01 255 LYS A N 1
ATOM 1463 C CA . LYS A 1 255 ? 21.824 -94.799 -75.502 1.00 13.33 255 LYS A CA 1
ATOM 1464 C C . LYS A 1 255 ? 21.743 -93.328 -75.871 1.00 18.30 255 LYS A C 1
ATOM 1465 O O . LYS A 1 255 ? 22.366 -92.886 -76.837 1.00 10.47 255 LYS A O 1
ATOM 1471 N N . HIS A 1 256 ? 20.972 -92.575 -75.085 1.00 19.67 256 HIS A N 1
ATOM 1472 C CA . HIS A 1 256 ? 20.819 -91.130 -75.248 1.00 13.15 256 HIS A CA 1
ATOM 1473 C C . HIS A 1 256 ? 20.413 -90.783 -76.679 1.00 9.54 256 HIS A C 1
ATOM 1474 O O . HIS A 1 256 ? 21.136 -90.121 -77.420 1.00 26.89 256 HIS A O 1
ATOM 1481 N N . VAL A 1 257 ? 19.224 -91.241 -77.056 1.00 17.55 257 VAL A N 1
ATOM 1482 C CA . VAL A 1 257 ? 18.790 -91.275 -78.448 1.00 13.42 257 VAL A CA 1
ATOM 1483 C C . VAL A 1 257 ? 17.864 -90.109 -78.748 1.00 18.60 257 VAL A C 1
ATOM 1484 O O . VAL A 1 257 ? 17.062 -89.701 -77.902 1.00 30.44 257 VAL A O 1
ATOM 1488 N N . ARG A 1 258 ? 17.975 -89.577 -79.964 1.00 14.68 258 ARG A N 1
ATOM 1489 C CA . ARG A 1 258 ? 17.023 -88.631 -80.525 1.00 15.72 258 ARG A CA 1
ATOM 1490 C C . ARG A 1 258 ? 16.723 -89.046 -81.958 1.00 18.89 258 ARG A C 1
ATOM 1491 O O . ARG A 1 258 ? 17.577 -89.620 -82.637 1.00 25.13 258 ARG A O 1
ATOM 1499 N N . ALA A 1 259 ? 15.502 -88.754 -82.415 1.00 15.33 259 ALA A N 1
ATOM 1500 C CA . ALA A 1 259 ? 15.034 -89.211 -83.718 1.00 16.50 259 ALA A CA 1
ATOM 1501 C C . ALA A 1 259 ? 14.179 -88.144 -84.389 1.00 22.22 259 ALA A C 1
ATOM 1502 O O . ALA A 1 259 ? 13.542 -87.326 -83.725 1.00 32.19 259 ALA A O 1
ATOM 1504 N N . TRP A 1 260 ? 14.160 -88.178 -85.722 1.00 17.24 260 TRP A N 1
ATOM 1505 C CA . TRP A 1 260 ? 13.462 -87.189 -86.531 1.00 13.76 260 TRP A CA 1
ATOM 1506 C C . TRP A 1 260 ? 12.872 -87.841 -87.775 1.00 18.23 260 TRP A C 1
ATOM 1507 O O . TRP A 1 260 ? 13.504 -88.707 -88.392 1.00 19.17 260 TRP A O 1
ATOM 1518 N N . VAL A 1 261 ? 11.690 -87.362 -88.160 1.00 19.51 261 VAL A N 1
ATOM 1519 C CA . VAL A 1 261 ? 10.973 -87.721 -89.386 1.00 13.24 261 VAL A CA 1
ATOM 1520 C C . VAL A 1 261 ? 10.613 -89.202 -89.443 1.00 15.60 261 VAL A C 1
ATOM 1521 O O . VAL A 1 261 ? 11.281 -89.978 -90.139 1.00 20.55 261 VAL A O 1
ATOM 1525 N N . PRO A 1 262 ? 9.591 -89.641 -88.706 1.00 18.20 262 PRO A N 1
ATOM 1526 C CA . PRO A 1 262 ? 9.144 -91.037 -88.807 1.00 5.13 262 PRO A CA 1
ATOM 1527 C C . PRO A 1 262 ? 8.674 -91.395 -90.209 1.00 10.69 262 PRO A C 1
ATOM 1528 O O . PRO A 1 262 ? 8.148 -90.561 -90.947 1.00 31.30 262 PRO A O 1
ATOM 1532 N N . ARG A 1 263 ? 8.868 -92.655 -90.569 1.00 5.37 263 ARG A N 1
ATOM 1533 C CA . ARG A 1 263 ? 8.549 -93.184 -91.885 1.00 11.90 263 ARG A CA 1
ATOM 1534 C C . ARG A 1 263 ? 7.756 -94.474 -91.760 1.00 8.02 263 ARG A C 1
ATOM 1535 O O . ARG A 1 263 ? 7.665 -95.052 -90.673 1.00 16.57 263 ARG A O 1
ATOM 1543 N N . PRO A 1 264 ? 7.124 -94.925 -92.845 1.00 6.63 264 PRO A N 1
ATOM 1544 C CA . PRO A 1 264 ? 6.462 -96.235 -92.818 1.00 7.33 264 PRO A CA 1
ATOM 1545 C C . PRO A 1 264 ? 7.438 -97.356 -92.499 1.00 6.83 264 PRO A C 1
ATOM 1546 O O . PRO A 1 264 ? 8.600 -97.326 -92.903 1.00 15.82 264 PRO A O 1
ATOM 1550 N N . ILE A 1 265 ? 6.950 -98.348 -91.763 1.00 11.20 265 ILE A N 1
ATOM 1551 C CA . ILE A 1 265 ? 7.758 -99.498 -91.375 1.00 6.46 265 ILE A CA 1
ATOM 1552 C C . ILE A 1 265 ? 7.717 -100.531 -92.491 1.00 9.28 265 ILE A C 1
ATOM 1553 O O . ILE A 1 265 ? 6.644 -100.862 -93.004 1.00 20.12 265 ILE A O 1
ATOM 1558 N N . ARG A 1 266 ? 8.886 -101.051 -92.857 1.00 12.75 266 ARG A N 1
ATOM 1559 C CA . ARG A 1 266 ? 9.006 -101.839 -94.076 1.00 22.96 266 ARG A CA 1
ATOM 1560 C C . ARG A 1 266 ? 8.118 -103.076 -94.045 1.00 25.26 266 ARG A C 1
ATOM 1561 O O . ARG A 1 266 ? 8.047 -103.790 -93.042 1.00 18.95 266 ARG A O 1
ATOM 1569 N N . SER A 1 267 ? 7.451 -103.331 -95.170 1.00 26.36 267 SER A N 1
ATOM 1570 C CA . SER A 1 267 ? 6.609 -104.503 -95.349 1.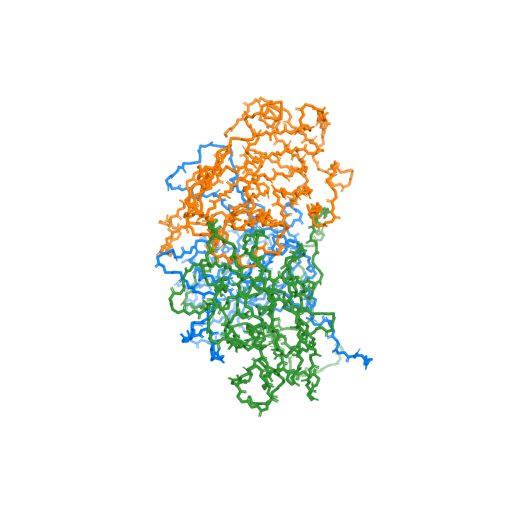00 25.28 267 SER A CA 1
ATOM 1571 C C . SER A 1 267 ? 7.232 -105.570 -96.232 1.00 22.43 267 SER A C 1
ATOM 1572 O O . SER A 1 267 ? 6.883 -106.744 -96.098 1.00 23.04 267 SER A O 1
ATOM 1575 N N . GLN A 1 268 ? 8.131 -105.192 -97.126 1.00 18.89 268 GLN A N 1
ATOM 1576 C CA . GLN A 1 268 ? 8.749 -106.113 -98.060 1.00 17.31 268 GLN A CA 1
ATOM 1577 C C . GLN A 1 268 ? 9.992 -106.755 -97.449 1.00 19.15 268 GLN A C 1
ATOM 1578 O O . GLN A 1 268 ? 10.660 -106.151 -96.607 1.00 22.62 268 GLN A O 1
ATOM 1584 N N . PRO A 1 269 ? 10.314 -107.983 -97.847 1.00 23.62 269 PRO A N 1
ATOM 1585 C CA . PRO A 1 269 ? 11.539 -108.619 -97.354 1.00 29.32 269 PRO A CA 1
ATOM 1586 C C . PRO A 1 269 ? 12.792 -107.894 -97.822 1.00 29.60 269 PRO A C 1
ATOM 1587 O O . PRO A 1 269 ? 12.854 -107.350 -98.927 1.00 24.93 269 PRO A O 1
ATOM 1591 N N . TYR A 1 270 ? 13.804 -107.900 -96.960 1.00 20.46 270 TYR A N 1
ATOM 1592 C CA . TYR A 1 270 ? 15.080 -107.282 -97.280 1.00 24.46 270 TYR A CA 1
ATOM 1593 C C . TYR A 1 270 ? 15.882 -108.167 -98.229 1.00 27.37 270 TYR A C 1
ATOM 1594 O O . TYR A 1 270 ? 15.790 -109.395 -98.195 1.00 30.45 270 TYR A O 1
ATOM 1603 N N . LEU A 1 271 ? 16.668 -107.529 -99.084 1.00 30.24 271 LEU A N 1
ATOM 1604 C CA . LEU A 1 271 ? 17.507 -108.240 -100.039 1.00 32.06 271 LEU A CA 1
ATOM 1605 C C . LEU A 1 271 ? 18.975 -107.852 -99.958 1.00 35.79 271 LEU A C 1
ATOM 1606 O O . LEU A 1 271 ? 19.842 -108.721 -100.064 1.00 32.32 271 LEU A O 1
ATOM 1611 N N . LEU A 1 272 ? 19.280 -106.574 -99.752 1.00 32.35 272 LEU A N 1
ATOM 1612 C CA . LEU A 1 272 ? 20.652 -106.097 -99.702 1.00 25.73 272 LEU A CA 1
ATOM 1613 C C . LEU A 1 272 ? 20.885 -105.328 -98.411 1.00 31.12 272 LEU A C 1
ATOM 1614 O O . LEU A 1 272 ? 19.953 -104.818 -97.787 1.00 35.93 272 LEU A O 1
ATOM 1619 N N . LYS A 1 273 ? 22.154 -105.260 -98.010 1.00 35.10 273 LYS A N 1
ATOM 1620 C CA . LYS A 1 273 ? 22.514 -104.601 -96.760 1.00 30.36 273 LYS A CA 1
ATOM 1621 C C . LYS A 1 273 ? 22.483 -103.084 -96.892 1.00 32.05 273 LYS A C 1
ATOM 1622 O O . LYS A 1 273 ? 22.102 -102.382 -95.951 1.00 29.63 273 LYS A O 1
ATOM 1628 N N . ASN A 1 274 ? 22.877 -102.564 -98.050 1.00 30.71 274 ASN A N 1
ATOM 1629 C CA . ASN A 1 274 ? 23.050 -101.135 -98.244 1.00 26.22 274 ASN A CA 1
ATOM 1630 C C . ASN A 1 274 ? 22.052 -100.536 -99.219 1.00 24.62 274 ASN A C 1
ATOM 1631 O O . ASN A 1 274 ? 22.115 -99.332 -99.480 1.00 30.58 274 ASN A O 1
ATOM 1636 N N . PHE A 1 275 ? 21.128 -101.326 -99.749 1.00 25.13 275 PHE A N 1
ATOM 1637 C CA . PHE A 1 275 ? 20.160 -100.823 -100.706 1.00 28.33 275 PHE A CA 1
ATOM 1638 C C . PHE A 1 275 ? 18.758 -101.246 -100.299 1.00 31.45 275 PHE A C 1
ATOM 1639 O O . PHE A 1 275 ? 18.584 -102.260 -99.618 1.00 28.41 275 PHE A O 1
ATOM 1647 N N . PRO A 1 276 ? 17.741 -100.464 -100.675 1.00 26.96 276 PRO A N 1
ATOM 1648 C CA . PRO A 1 276 ? 16.367 -100.784 -100.267 1.00 14.92 276 PRO A CA 1
ATOM 1649 C C . PRO A 1 276 ? 15.626 -101.689 -101.239 1.00 15.04 276 PRO A C 1
ATOM 1650 O O . PRO A 1 276 ? 14.395 -101.734 -101.211 1.00 19.45 276 PRO A O 1
ATOM 1654 N N . ASN A 1 277 ? 16.353 -102.396 -102.102 1.00 20.16 277 ASN A N 1
ATOM 1655 C CA . ASN A 1 277 ? 15.740 -103.191 -103.162 1.00 22.88 277 ASN A CA 1
ATOM 1656 C C . ASN A 1 277 ? 14.753 -104.215 -102.612 1.00 26.37 277 ASN A C 1
ATOM 1657 O O . ASN A 1 277 ? 14.892 -104.715 -101.494 1.00 20.27 277 ASN A O 1
ATOM 1662 N N . TYR A 1 278 ? 13.754 -104.534 -103.430 1.00 31.11 278 TYR A N 1
ATOM 1663 C CA . TYR A 1 278 ? 12.747 -105.531 -103.102 1.00 31.70 278 TYR A CA 1
ATOM 1664 C C . TYR A 1 278 ? 12.393 -106.301 -104.364 1.00 29.77 278 TYR A C 1
ATOM 1665 O O . TYR A 1 278 ? 12.558 -105.810 -105.480 1.00 28.49 278 TYR A O 1
ATOM 1674 N N . ASP A 1 279 ? 11.896 -107.520 -104.175 1.00 33.49 279 ASP A N 1
ATOM 1675 C CA . ASP A 1 279 ? 11.500 -108.370 -105.293 1.00 32.55 279 ASP A CA 1
ATOM 1676 C C . ASP A 1 279 ? 10.165 -107.884 -105.838 1.00 38.35 279 ASP A C 1
ATOM 1677 O O . ASP A 1 279 ? 9.124 -108.054 -105.198 1.00 35.63 279 ASP A O 1
ATOM 1682 N N . SER A 1 280 ? 10.194 -107.276 -107.024 1.00 33.98 280 SER A N 1
ATOM 1683 C CA . SER A 1 280 ? 8.967 -106.808 -107.655 1.00 32.74 280 SER A CA 1
ATOM 1684 C C . SER A 1 280 ? 8.156 -107.953 -108.245 1.00 31.58 280 SER A C 1
ATOM 1685 O O . SER A 1 280 ? 6.926 -107.870 -108.301 1.0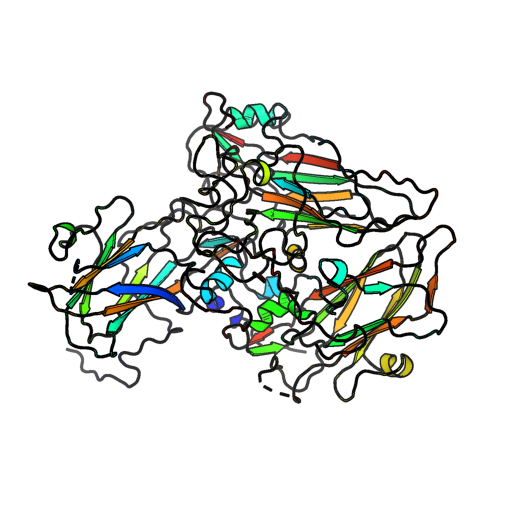0 32.86 280 SER A O 1
ATOM 1688 N N . SER A 1 281 ? 8.822 -109.019 -108.691 1.00 31.58 281 SER A N 1
ATOM 1689 C CA . SER A 1 281 ? 8.117 -110.188 -109.199 1.00 32.62 281 SER A CA 1
ATOM 1690 C C . SER A 1 281 ? 7.371 -110.937 -108.105 1.00 34.62 281 SER A C 1
ATOM 1691 O O . SER A 1 281 ? 6.460 -111.710 -108.414 1.00 33.45 281 SER A O 1
ATOM 1694 N N . LYS A 1 282 ? 7.743 -110.740 -106.840 1.00 35.46 282 LYS A N 1
ATOM 1695 C CA . LYS A 1 282 ? 7.099 -111.382 -105.694 1.00 33.87 282 LYS A CA 1
ATOM 1696 C C . LYS A 1 282 ? 6.862 -110.317 -104.629 1.00 33.42 282 LYS A C 1
ATOM 1697 O O . LYS A 1 282 ? 7.701 -110.117 -103.749 1.00 37.33 282 LYS A O 1
ATOM 1703 N N . ILE A 1 283 ? 5.719 -109.645 -104.695 1.00 29.99 283 ILE A N 1
ATOM 1704 C CA . ILE A 1 283 ? 5.340 -108.647 -103.701 1.00 31.84 283 ILE A CA 1
ATOM 1705 C C . ILE A 1 283 ? 4.402 -109.298 -102.698 1.00 33.80 283 ILE A C 1
ATOM 1706 O O . ILE A 1 283 ? 3.428 -109.958 -103.083 1.00 34.50 283 ILE A O 1
ATOM 1711 N N . THR A 1 284 ? 4.701 -109.129 -101.413 1.00 30.81 284 THR A N 1
ATOM 1712 C CA . THR A 1 284 ? 3.867 -109.668 -100.351 1.00 29.03 284 THR A CA 1
ATOM 1713 C C . THR A 1 284 ? 2.822 -108.643 -99.937 1.00 29.65 284 THR A C 1
ATOM 1714 O O . THR A 1 284 ? 3.114 -107.451 -99.820 1.00 33.64 284 THR A O 1
ATOM 1718 N N . ASN A 1 285 ? 1.598 -109.114 -99.732 1.00 29.57 285 ASN A N 1
ATOM 1719 C CA . ASN A 1 285 ? 0.527 -108.238 -99.283 1.00 23.61 285 ASN A CA 1
ATOM 1720 C C . ASN A 1 285 ? 0.739 -107.841 -97.830 1.00 26.22 285 ASN A C 1
ATOM 1721 O O . ASN A 1 285 ? 1.235 -108.627 -97.022 1.00 39.54 285 ASN A O 1
ATOM 1726 N N . SER A 1 286 ? 0.365 -106.606 -97.497 1.00 18.12 286 SER A N 1
ATOM 1727 C CA . SER A 1 286 ? 0.540 -106.128 -96.133 1.00 20.06 286 SER A CA 1
ATOM 1728 C C . SER A 1 286 ? -0.485 -106.702 -95.170 1.00 25.68 286 SER A C 1
ATOM 1729 O O . SER A 1 286 ? -0.311 -106.565 -93.958 1.00 29.43 286 SER A O 1
ATOM 1732 N N . ALA A 1 287 ? -1.542 -107.326 -95.671 1.00 25.53 287 ALA A N 1
ATOM 1733 C CA . ALA A 1 287 ? -2.542 -107.976 -94.842 1.00 18.56 287 ALA A CA 1
ATOM 1734 C C . ALA A 1 287 ? -2.827 -109.349 -95.419 1.00 21.06 287 ALA A C 1
ATOM 1735 O O . ALA A 1 287 ? -2.831 -109.527 -96.639 1.00 23.00 287 ALA A O 1
ATOM 1737 N N . ARG A 1 288 ? -3.053 -110.317 -94.540 1.00 24.10 288 ARG A N 1
ATOM 1738 C CA . ARG A 1 288 ? -3.331 -111.672 -94.986 1.00 25.26 288 ARG A CA 1
ATOM 1739 C C . ARG A 1 288 ? -4.717 -111.751 -95.610 1.00 28.64 288 ARG A C 1
ATOM 1740 O O . ARG A 1 288 ? -5.659 -111.093 -95.163 1.00 28.19 288 ARG A O 1
ATOM 1748 N N . ASP A 1 289 ? -4.836 -112.564 -96.650 1.00 30.05 289 ASP A N 1
ATOM 1749 C CA . ASP A 1 289 ? -6.084 -112.652 -97.389 1.00 31.51 289 ASP A CA 1
ATOM 1750 C C . ASP A 1 289 ? -7.137 -113.427 -96.609 1.00 31.12 289 ASP A C 1
ATOM 1751 O O . ASP A 1 289 ? -6.834 -114.409 -95.929 1.00 30.81 289 ASP A O 1
ATOM 1756 N N . ARG A 1 290 ? -8.382 -112.972 -96.711 1.00 38.90 290 ARG A N 1
ATOM 1757 C CA . ARG A 1 290 ? -9.537 -113.680 -96.184 1.00 35.92 290 ARG A CA 1
ATOM 1758 C C . ARG A 1 290 ? -10.503 -113.978 -97.322 1.00 33.71 290 ARG A C 1
ATOM 1759 O O . ARG A 1 290 ? -10.369 -113.465 -98.434 1.00 35.83 290 ARG A O 1
ATOM 1767 N N . SER A 1 291 ? -11.488 -114.826 -97.027 1.00 37.29 291 SER A N 1
ATOM 1768 C CA . SER A 1 291 ? -12.360 -115.346 -98.074 1.00 35.71 291 SER A CA 1
ATOM 1769 C C . SER A 1 291 ? -13.247 -114.255 -98.658 1.00 36.76 291 SER A C 1
ATOM 1770 O O . SER A 1 291 ? -13.344 -114.110 -99.882 1.00 37.27 291 SER A O 1
ATOM 1773 N N . SER A 1 292 ? -13.902 -113.476 -97.802 1.00 39.29 292 SER A N 1
ATOM 1774 C CA . SER A 1 292 ? -14.826 -112.451 -98.259 1.00 37.99 292 SER A CA 1
ATOM 1775 C C . SER A 1 292 ? -14.706 -111.226 -97.370 1.00 38.97 292 SER A C 1
ATOM 1776 O O . SER A 1 292 ? -14.234 -111.299 -96.234 1.00 41.77 292 SER A O 1
ATOM 1779 N N . ILE A 1 293 ? -15.144 -110.087 -97.910 1.00 26.98 293 ILE A N 1
ATOM 1780 C CA . ILE A 1 293 ? -15.152 -108.840 -97.157 1.00 25.72 293 ILE A CA 1
ATOM 1781 C C . ILE A 1 293 ? -16.274 -108.791 -96.133 1.00 30.17 293 ILE A C 1
ATOM 1782 O O . ILE A 1 293 ? -16.316 -107.871 -95.310 1.00 33.21 293 ILE A O 1
ATOM 1787 N N . LYS A 1 294 ? -17.177 -109.764 -96.153 1.00 30.29 294 LYS A N 1
ATOM 1788 C CA . LYS A 1 294 ? -18.297 -109.818 -95.227 1.00 25.99 294 LYS A CA 1
ATOM 1789 C C . LYS A 1 294 ? -18.072 -110.777 -94.065 1.00 27.78 294 LYS A C 1
ATOM 1790 O O . LYS A 1 294 ? -18.977 -110.956 -93.250 1.00 32.00 294 LYS A O 1
ATOM 1796 N N . GLN A 1 295 ? -16.902 -111.395 -93.969 1.00 33.14 295 GLN A N 1
ATOM 1797 C CA . GLN A 1 295 ? -16.533 -112.248 -92.849 1.00 35.44 295 GLN A CA 1
ATOM 1798 C C . GLN A 1 295 ? -15.536 -111.517 -91.958 1.00 35.98 295 GLN A C 1
ATOM 1799 O O . GLN A 1 295 ? -15.116 -110.396 -92.244 1.00 43.70 295 GLN A O 1
ATOM 1805 N N . ALA A 1 296 ? -15.153 -112.163 -90.863 1.00 32.37 296 ALA A N 1
ATOM 1806 C CA . ALA A 1 296 ? -14.126 -111.625 -89.975 1.00 32.79 296 ALA A CA 1
ATOM 1807 C C . ALA A 1 296 ? -13.163 -112.733 -89.541 1.00 37.22 296 ALA A C 1
ATOM 1808 O O . ALA A 1 296 ? -12.885 -112.924 -88.357 1.00 32.14 296 ALA A O 1
ATOM 1810 N N . ASN A 1 297 ? -12.649 -113.490 -90.511 1.00 46.72 297 ASN A N 1
ATOM 1811 C CA . ASN A 1 297 ? -11.674 -114.545 -90.237 1.00 49.85 297 ASN A CA 1
ATOM 1812 C C . ASN A 1 297 ? -10.245 -114.000 -90.196 1.00 53.11 297 ASN A C 1
ATOM 1813 O O . ASN A 1 297 ? -9.543 -114.152 -89.191 1.00 46.55 297 ASN A O 1
ATOM 1818 N N . MET A 1 298 ? -9.804 -113.377 -91.284 1.00 49.48 298 MET A N 1
ATOM 1819 C CA . MET A 1 298 ? -8.496 -112.733 -91.324 1.00 45.70 298 MET A CA 1
ATOM 1820 C C . MET A 1 298 ? -8.654 -111.224 -91.222 1.00 45.65 298 MET A C 1
ATOM 1821 O O . MET A 1 298 ? -9.686 -110.671 -91.605 1.00 45.07 298 MET A O 1
ATOM 1826 N N . ALA B 2 29 ? -9.840 -76.260 -99.366 1.00 11.69 29 ALA B N 1
ATOM 1827 C CA . ALA B 2 29 ? -9.722 -76.918 -98.066 1.00 22.22 29 ALA B CA 1
ATOM 1828 C C . ALA B 2 29 ? -8.907 -76.074 -97.087 1.00 23.24 29 ALA B C 1
ATOM 1829 O O . ALA B 2 29 ? -9.283 -74.954 -96.749 1.00 25.56 29 ALA B O 1
ATOM 1831 N N . ASN B 2 30 ? -7.783 -76.623 -96.642 1.00 10.72 30 ASN B N 1
ATOM 1832 C CA . ASN B 2 30 ? -6.900 -75.931 -95.716 1.00 15.71 30 ASN B CA 1
ATOM 1833 C C . ASN B 2 30 ? -5.490 -75.867 -96.292 1.00 21.35 30 ASN B C 1
ATOM 1834 O O . ASN B 2 30 ? -5.284 -76.191 -97.464 1.00 24.22 30 ASN B O 1
ATOM 1839 N N . ILE B 2 31 ? -4.519 -75.442 -95.491 1.00 13.92 31 ILE B N 1
ATOM 1840 C CA . ILE B 2 31 ? -3.112 -75.440 -95.875 1.00 13.03 31 ILE B CA 1
ATOM 1841 C C . ILE B 2 31 ? -2.338 -76.224 -94.827 1.00 8.77 31 ILE B C 1
ATOM 1842 O O . ILE B 2 31 ? -2.509 -75.995 -93.625 1.00 12.51 31 ILE B O 1
ATOM 1847 N N . VAL B 2 32 ? -1.490 -77.139 -95.278 1.00 9.22 32 VAL B N 1
ATOM 1848 C CA . VAL B 2 32 ? -0.701 -77.972 -94.378 1.00 17.23 32 VAL B CA 1
ATOM 1849 C C . VAL B 2 32 ? 0.669 -77.334 -94.183 1.00 15.56 32 VAL B C 1
ATOM 1850 O O . VAL B 2 32 ? 1.391 -77.079 -95.152 1.00 21.72 32 VAL B O 1
ATOM 1854 N N . LEU B 2 33 ? 1.018 -77.070 -92.929 1.00 14.87 33 LEU B N 1
ATOM 1855 C CA . LEU B 2 33 ? 2.361 -76.655 -92.542 1.00 14.05 33 LEU B CA 1
ATOM 1856 C C . LEU B 2 33 ? 3.115 -77.900 -92.093 1.00 12.93 33 LEU B C 1
ATOM 1857 O O . LEU B 2 33 ? 2.817 -78.457 -91.034 1.00 21.62 33 LEU B O 1
ATOM 1862 N N . ALA B 2 34 ? 4.085 -78.335 -92.896 1.00 13.36 34 ALA B N 1
ATOM 1863 C CA . ALA B 2 34 ? 4.795 -79.575 -92.614 1.00 9.70 34 ALA B CA 1
ATOM 1864 C C . ALA B 2 34 ? 5.498 -79.497 -91.271 1.00 14.22 34 ALA B C 1
ATOM 1865 O O . ALA B 2 34 ? 6.363 -78.643 -91.062 1.00 21.89 34 ALA B O 1
ATOM 1867 N N . TYR B 2 35 ? 5.113 -80.388 -90.360 1.00 15.27 35 TYR B N 1
ATOM 1868 C CA . TYR B 2 35 ? 5.665 -80.471 -89.010 1.00 22.50 35 TYR B CA 1
ATOM 1869 C C . TYR B 2 35 ? 5.430 -79.199 -88.208 1.00 23.12 35 TYR B C 1
ATOM 1870 O O . TYR B 2 35 ? 6.100 -78.969 -87.198 1.00 23.35 35 TYR B O 1
ATOM 1879 N N . GLY B 2 36 ? 4.480 -78.375 -88.638 1.00 15.42 36 GLY B N 1
ATOM 1880 C CA . GLY B 2 36 ? 4.131 -77.165 -87.914 1.00 15.50 36 GLY B CA 1
ATOM 1881 C C . GLY B 2 36 ? 5.256 -76.162 -87.805 1.00 18.66 36 GLY B C 1
ATOM 1882 O O . GLY B 2 36 ? 5.408 -75.517 -86.761 1.00 24.77 36 GLY B O 1
ATOM 1883 N N . GLU B 2 37 ? 6.046 -76.005 -88.865 1.00 16.30 37 GLU B N 1
ATOM 1884 C CA . GLU B 2 37 ? 7.209 -75.132 -88.831 1.00 14.72 37 GLU B CA 1
ATOM 1885 C C . GLU B 2 37 ? 7.325 -74.362 -90.133 1.00 20.76 37 GLU B C 1
ATOM 1886 O O . GLU B 2 37 ? 7.220 -74.946 -91.214 1.00 28.37 37 GLU B O 1
ATOM 1892 N N . TRP B 2 38 ? 7.544 -73.058 -90.026 1.00 23.63 38 TRP B N 1
ATOM 1893 C CA . TRP B 2 38 ? 7.763 -72.226 -91.195 1.00 19.39 38 TRP B CA 1
ATOM 1894 C C . TRP B 2 38 ? 9.222 -72.310 -91.638 1.00 20.72 38 TRP B C 1
ATOM 1895 O O . TRP B 2 38 ? 10.114 -72.539 -90.819 1.00 26.31 38 TRP B O 1
ATOM 1906 N N . PRO B 2 39 ? 9.491 -72.138 -92.929 1.00 20.50 39 PRO B N 1
ATOM 1907 C CA . PRO B 2 39 ? 10.880 -72.047 -93.381 1.00 22.30 39 PRO B CA 1
ATOM 1908 C C . PRO B 2 39 ? 11.537 -70.756 -92.914 1.00 24.12 39 PRO B C 1
ATOM 1909 O O . PRO B 2 39 ? 10.875 -69.755 -92.632 1.00 21.24 39 PRO B O 1
ATOM 1913 N N . GLU B 2 40 ? 12.863 -70.793 -92.826 1.00 25.06 40 GLU B N 1
ATOM 1914 C CA . GLU B 2 40 ? 13.615 -69.662 -92.306 1.00 21.72 40 GLU B CA 1
ATOM 1915 C C . GLU B 2 40 ? 15.038 -69.714 -92.834 1.00 23.09 40 GLU B C 1
ATOM 1916 O O . GLU B 2 40 ? 15.483 -70.723 -93.383 1.00 27.87 40 GLU B O 1
ATOM 1922 N N . TYR B 2 41 ? 15.740 -68.597 -92.669 1.00 23.72 41 TYR B N 1
ATOM 1923 C CA . TYR B 2 41 ? 17.159 -68.537 -92.982 1.00 20.23 41 TYR B CA 1
ATOM 1924 C C . TYR B 2 41 ? 17.968 -69.279 -91.925 1.00 16.00 41 TYR B C 1
ATOM 1925 O O . TYR B 2 41 ? 17.581 -69.356 -90.758 1.00 18.01 41 TYR B O 1
ATOM 1934 N N . CYS B 2 42 ? 19.099 -69.826 -92.341 1.00 14.84 42 CYS B N 1
ATOM 1935 C CA . CYS B 2 42 ? 19.977 -70.511 -91.402 1.00 16.90 42 CYS B CA 1
ATOM 1936 C C . CYS B 2 42 ? 20.513 -69.509 -90.393 1.00 25.12 42 CYS B C 1
ATOM 1937 O O . CYS B 2 42 ? 21.152 -68.527 -90.790 1.00 33.29 42 CYS B O 1
ATOM 1940 N N . PRO B 2 43 ? 20.299 -69.713 -89.103 1.00 36.20 43 PRO B N 1
ATOM 1941 C CA . PRO B 2 43 ? 20.683 -68.689 -88.132 1.00 32.29 43 PRO B CA 1
ATOM 1942 C C . PRO B 2 43 ? 22.143 -68.768 -87.730 1.00 30.63 43 PRO B C 1
ATOM 1943 O O . PRO B 2 43 ? 22.882 -69.648 -88.176 1.00 28.86 43 PRO B O 1
ATOM 1947 N N . ASP B 2 44 ? 22.558 -67.830 -86.886 1.00 37.86 44 ASP B N 1
ATOM 1948 C CA . ASP B 2 44 ? 23.754 -68.008 -86.083 1.00 35.85 44 ASP B CA 1
ATOM 1949 C C . ASP B 2 44 ? 23.620 -69.281 -85.257 1.00 44.38 44 ASP B C 1
ATOM 1950 O O . ASP B 2 44 ? 22.530 -69.841 -85.104 1.00 46.99 44 ASP B O 1
ATOM 1955 N N . THR B 2 45 ? 24.745 -69.742 -84.715 1.00 28.56 45 THR B N 1
ATOM 1956 C CA . THR B 2 45 ? 24.838 -70.915 -83.849 1.00 30.10 45 THR B CA 1
ATOM 1957 C C . THR B 2 45 ? 24.521 -72.206 -84.581 1.00 30.37 45 THR B C 1
ATOM 1958 O O . THR B 2 45 ? 24.671 -73.283 -83.997 1.00 39.71 45 THR B O 1
ATOM 1962 N N . ASP B 2 46 ? 24.103 -72.142 -85.841 1.00 24.53 46 ASP B N 1
ATOM 1963 C CA . ASP B 2 46 ? 23.767 -73.331 -86.598 1.00 25.48 46 ASP B CA 1
ATOM 1964 C C . ASP B 2 46 ? 24.532 -73.427 -87.908 1.00 31.21 46 ASP B C 1
ATOM 1965 O O . ASP B 2 46 ? 24.410 -74.440 -88.601 1.00 31.73 46 ASP B O 1
ATOM 1970 N N . ALA B 2 47 ? 25.325 -72.417 -88.255 1.00 27.54 47 ALA B N 1
ATOM 1971 C CA . ALA B 2 47 ? 26.075 -72.367 -89.500 1.00 19.15 47 ALA B CA 1
ATOM 1972 C C . ALA B 2 47 ? 27.506 -72.854 -89.296 1.00 30.29 47 ALA B C 1
ATOM 1973 O O . ALA B 2 47 ? 28.055 -72.781 -88.193 1.00 31.25 47 ALA B O 1
ATOM 1975 N N . THR B 2 48 ? 28.104 -73.362 -90.372 1.00 27.20 48 THR B N 1
ATOM 1976 C CA . THR B 2 48 ? 29.483 -73.832 -90.340 1.00 22.05 48 THR B CA 1
ATOM 1977 C C . THR B 2 48 ? 30.378 -73.116 -91.340 1.00 33.35 48 THR B C 1
ATOM 1978 O O . THR B 2 48 ? 31.467 -72.662 -90.970 1.00 33.43 48 THR B O 1
ATOM 1982 N N . ALA B 2 49 ? 29.958 -72.999 -92.599 1.00 27.25 49 ALA B N 1
ATOM 1983 C CA . ALA B 2 49 ? 30.783 -72.351 -93.610 1.00 24.00 49 ALA B CA 1
ATOM 1984 C C . ALA B 2 49 ? 30.794 -70.844 -93.401 1.00 22.09 49 ALA B C 1
ATOM 1985 O O . ALA B 2 49 ? 29.752 -70.225 -93.177 1.00 26.40 49 ALA B O 1
ATOM 1987 N N . VAL B 2 50 ? 31.983 -70.253 -93.476 1.00 22.40 50 VAL B N 1
ATOM 1988 C CA . VAL B 2 50 ? 32.163 -68.856 -93.100 1.00 21.87 50 VAL B CA 1
ATOM 1989 C C . VAL B 2 50 ? 32.378 -67.989 -94.331 1.00 24.57 50 VAL B C 1
ATOM 1990 O O . VAL B 2 50 ? 33.511 -67.784 -94.776 1.00 26.51 50 VAL B O 1
ATOM 1994 N N . ASP B 2 51 ? 31.284 -67.472 -94.880 1.00 26.42 51 ASP B N 1
ATOM 1995 C CA . ASP B 2 51 ? 31.290 -66.471 -95.938 1.00 23.67 51 ASP B CA 1
ATOM 1996 C C . ASP B 2 51 ? 29.867 -65.970 -96.093 1.00 18.93 51 ASP B C 1
ATOM 1997 O O . ASP B 2 51 ? 28.914 -66.637 -95.686 1.00 28.84 51 ASP B O 1
ATOM 2002 N N . LYS B 2 52 ? 29.732 -64.788 -96.662 1.00 20.64 52 LYS B N 1
ATOM 2003 C CA . LYS B 2 52 ? 28.424 -64.159 -96.744 1.00 20.19 52 LYS B CA 1
ATOM 2004 C C . LYS B 2 52 ? 27.586 -64.838 -97.820 1.00 25.24 52 LYS B C 1
ATOM 2005 O O . LYS B 2 52 ? 28.024 -64.919 -98.971 1.00 31.56 52 LYS B O 1
ATOM 2011 N N . PRO B 2 53 ? 26.411 -65.358 -97.491 1.00 13.19 53 PRO B N 1
ATOM 2012 C CA . PRO B 2 53 ? 25.547 -65.949 -98.513 1.00 19.73 53 PRO B CA 1
ATOM 2013 C C . PRO B 2 53 ? 24.754 -64.896 -99.275 1.00 24.60 53 PRO B C 1
ATOM 2014 O O . PRO B 2 53 ? 24.611 -63.749 -98.851 1.00 27.76 53 PRO B O 1
ATOM 2018 N N . THR B 2 54 ? 24.234 -65.310 -100.424 1.00 14.21 54 THR B N 1
ATOM 2019 C CA . THR B 2 54 ? 23.409 -64.439 -101.245 1.00 14.29 54 THR B CA 1
ATOM 2020 C C . THR B 2 54 ? 21.932 -64.765 -101.054 1.00 17.85 54 THR B C 1
ATOM 2021 O O . THR B 2 54 ? 21.547 -65.919 -100.857 1.00 24.39 54 THR B O 1
ATOM 2025 N N . ARG B 2 55 ? 21.108 -63.721 -101.092 1.00 18.78 55 ARG B N 1
ATOM 2026 C CA . ARG B 2 55 ? 19.659 -63.850 -100.961 1.00 17.54 55 ARG B CA 1
ATOM 2027 C C . ARG B 2 55 ? 19.000 -62.995 -102.035 1.00 20.91 55 ARG B C 1
ATOM 2028 O O . ARG B 2 55 ? 18.830 -61.780 -101.848 1.00 17.99 55 ARG B O 1
ATOM 2036 N N . PRO B 2 56 ? 18.639 -63.580 -103.177 1.00 14.21 56 PRO B N 1
ATOM 2037 C CA . PRO B 2 56 ? 17.964 -62.802 -104.227 1.00 13.19 56 PRO B CA 1
ATOM 2038 C C . PRO B 2 56 ? 16.571 -62.371 -103.799 1.00 19.09 56 PRO B C 1
ATOM 2039 O O . PRO B 2 56 ? 16.186 -61.210 -103.949 1.00 27.72 56 PRO B O 1
ATOM 2043 N N . ASP B 2 57 ? 15.797 -63.351 -103.340 1.00 19.68 57 ASP B N 1
ATOM 2044 C CA . ASP B 2 57 ? 14.614 -63.226 -102.495 1.00 19.63 57 ASP B CA 1
ATOM 2045 C C . ASP B 2 57 ? 13.360 -62.689 -103.179 1.00 28.95 57 ASP B C 1
ATOM 2046 O O . ASP B 2 57 ? 12.273 -62.750 -102.598 1.00 35.45 57 ASP B O 1
ATOM 2051 N N . VAL B 2 58 ? 13.473 -62.178 -104.402 1.00 14.88 58 VAL B N 1
ATOM 2052 C CA . VAL B 2 58 ? 12.314 -61.796 -105.194 1.00 18.06 58 VAL B CA 1
ATOM 2053 C C . VAL B 2 58 ? 12.278 -62.532 -106.524 1.00 28.71 58 VAL B C 1
ATOM 2054 O O . VAL B 2 58 ? 11.201 -62.887 -107.016 1.00 25.06 58 VAL B O 1
ATOM 2058 N N . SER B 2 59 ? 13.442 -62.759 -107.126 1.00 21.82 59 SER B N 1
ATOM 2059 C CA . SER B 2 59 ? 13.569 -63.459 -108.389 1.00 17.38 59 SER B CA 1
ATOM 2060 C C . SER B 2 59 ? 13.751 -64.958 -108.217 1.00 24.38 59 SER B C 1
ATOM 2061 O O . SER B 2 59 ? 13.845 -65.673 -109.219 1.00 22.42 59 SER B O 1
ATOM 2064 N N . VAL B 2 60 ? 13.807 -65.451 -106.982 1.00 24.42 60 VAL B N 1
ATOM 2065 C CA . VAL B 2 60 ? 13.898 -66.883 -106.734 1.00 20.84 60 VAL B CA 1
ATOM 2066 C C . VAL B 2 60 ? 12.707 -67.322 -105.893 1.00 17.85 60 VAL B C 1
ATOM 2067 O O . VAL B 2 60 ? 12.260 -68.467 -105.985 1.00 22.53 60 VAL B O 1
ATOM 2071 N N . ASN B 2 61 ? 12.179 -66.412 -105.078 1.00 18.42 61 ASN B N 1
ATOM 2072 C CA . ASN B 2 61 ? 11.022 -66.695 -104.234 1.00 17.31 61 ASN B CA 1
ATOM 2073 C C . ASN B 2 61 ? 9.771 -66.288 -105.004 1.00 22.80 61 ASN B C 1
ATOM 2074 O O . ASN B 2 61 ? 9.170 -65.243 -104.767 1.00 26.78 61 ASN B O 1
ATOM 2079 N N . ARG B 2 62 ? 9.384 -67.136 -105.951 1.00 18.25 62 ARG B N 1
ATOM 2080 C CA . ARG B 2 62 ? 8.207 -66.897 -106.771 1.00 15.69 62 ARG B CA 1
ATOM 2081 C C . ARG B 2 62 ? 7.638 -68.245 -107.187 1.00 17.59 62 ARG B C 1
ATOM 2082 O O . ARG B 2 62 ? 8.200 -69.297 -106.879 1.00 15.24 62 ARG B O 1
ATOM 2090 N N . PHE B 2 63 ? 6.513 -68.211 -107.893 1.00 18.72 63 PHE B N 1
ATOM 2091 C CA . PHE B 2 63 ? 5.801 -69.419 -108.284 1.00 20.10 63 PHE B CA 1
ATOM 2092 C C . PHE B 2 63 ? 6.216 -69.839 -109.689 1.00 17.16 63 PHE B C 1
ATOM 2093 O O . PHE B 2 63 ? 6.228 -69.022 -110.613 1.00 19.76 63 PHE B O 1
ATOM 2101 N N . TYR B 2 64 ? 6.568 -71.109 -109.834 1.00 14.43 64 TYR B N 1
ATOM 2102 C CA . TYR B 2 64 ? 6.913 -71.717 -111.106 1.00 18.88 64 TYR B CA 1
ATOM 2103 C C . TYR B 2 64 ? 5.898 -72.805 -111.409 1.00 16.04 64 TYR B C 1
ATOM 2104 O O . TYR B 2 64 ? 5.557 -73.604 -110.532 1.00 26.23 64 TYR B O 1
ATOM 2113 N N . THR B 2 65 ? 5.427 -72.833 -112.649 1.00 14.74 65 THR B N 1
ATOM 2114 C CA . THR B 2 65 ? 4.448 -73.804 -113.111 1.00 20.70 65 THR B CA 1
ATOM 2115 C C . THR B 2 65 ? 5.119 -74.796 -114.051 1.00 21.32 65 THR B C 1
ATOM 2116 O O . THR B 2 65 ? 5.824 -74.397 -114.982 1.00 16.48 65 THR B O 1
ATOM 2120 N N . LEU B 2 66 ? 4.898 -76.079 -113.803 1.00 13.27 66 LEU B N 1
ATOM 2121 C CA . LEU B 2 66 ? 5.404 -77.142 -114.651 1.00 13.98 66 LEU B CA 1
ATOM 2122 C C . LEU B 2 66 ? 4.350 -77.524 -115.681 1.00 25.96 66 LEU B C 1
ATOM 2123 O O . LEU B 2 66 ? 3.186 -77.130 -115.592 1.00 38.99 66 LEU B O 1
ATOM 2128 N N . ASP B 2 67 ? 4.770 -78.303 -116.671 1.00 23.85 67 ASP B N 1
ATOM 2129 C CA . ASP B 2 67 ? 3.815 -78.868 -117.609 1.00 17.65 67 ASP B CA 1
ATOM 2130 C C . ASP B 2 67 ? 3.025 -79.987 -116.941 1.00 24.05 67 ASP B C 1
ATOM 2131 O O . ASP B 2 67 ? 3.546 -80.736 -116.114 1.00 32.19 67 ASP B O 1
ATOM 2136 N N . SER B 2 68 ? 1.755 -80.094 -117.310 1.00 24.43 68 SER B N 1
ATOM 2137 C CA . SER B 2 68 ? 0.806 -80.924 -116.588 1.00 14.42 68 SER B CA 1
ATOM 2138 C C . SER B 2 68 ? 0.863 -82.379 -117.053 1.00 15.96 68 SER B C 1
ATOM 2139 O O . SER B 2 68 ? 1.548 -82.735 -118.014 1.00 15.67 68 SER B O 1
ATOM 2142 N N . LYS B 2 69 ? 0.123 -83.226 -116.341 1.00 20.01 69 LYS B N 1
ATOM 2143 C CA . LYS B 2 69 ? 0.063 -84.659 -116.588 1.00 17.85 69 LYS B CA 1
ATOM 2144 C C . LYS B 2 69 ? -1.373 -85.069 -116.879 1.00 18.30 69 LYS B C 1
ATOM 2145 O O . LYS B 2 69 ? -2.304 -84.572 -116.248 1.00 19.93 69 LYS B O 1
ATOM 2151 N N . MET B 2 70 ? -1.551 -85.985 -117.823 1.00 26.49 70 MET B N 1
ATOM 2152 C CA . MET B 2 70 ? -2.882 -86.456 -118.198 1.00 21.76 70 MET B CA 1
ATOM 2153 C C . MET B 2 70 ? -3.312 -87.579 -117.260 1.00 20.90 70 MET B C 1
ATOM 2154 O O . MET B 2 70 ? -2.810 -88.701 -117.359 1.00 26.93 70 MET B O 1
ATOM 2159 N N . TRP B 2 71 ? -4.241 -87.289 -116.351 1.00 14.07 71 TRP B N 1
ATOM 2160 C CA . TRP B 2 71 ? -4.807 -88.326 -115.497 1.00 13.76 71 TRP B CA 1
ATOM 2161 C C . TRP B 2 71 ? -5.740 -89.201 -116.322 1.00 18.90 71 TRP B C 1
ATOM 2162 O O . TRP B 2 71 ? -6.708 -88.708 -116.908 1.00 25.13 71 TRP B O 1
ATOM 2173 N N . GLN B 2 72 ? -5.453 -90.494 -116.368 1.00 19.81 72 GLN B N 1
ATOM 2174 C CA . GLN B 2 72 ? -6.218 -91.447 -117.153 1.00 24.20 72 GLN B CA 1
ATOM 2175 C C . GLN B 2 72 ? -6.792 -92.523 -116.237 1.00 25.52 72 GLN B C 1
ATOM 2176 O O . GLN B 2 72 ? -6.630 -92.484 -115.019 1.00 29.62 72 GLN B O 1
ATOM 2182 N N . GLU B 2 73 ? -7.479 -93.491 -116.838 1.00 31.83 73 GLU B N 1
ATOM 2183 C CA . GLU B 2 73 ? -8.210 -94.486 -116.064 1.00 31.81 73 GLU B CA 1
ATOM 2184 C C . GLU B 2 73 ? -7.307 -95.492 -115.370 1.00 29.67 73 GLU B C 1
ATOM 2185 O O . GLU B 2 73 ? -7.786 -96.218 -114.496 1.00 32.97 73 GLU B O 1
ATOM 2191 N N . ASN B 2 74 ? -6.025 -95.561 -115.733 1.00 37.43 74 ASN B N 1
ATOM 2192 C CA . ASN B 2 74 ? -5.112 -96.526 -115.134 1.00 37.13 74 ASN B CA 1
ATOM 2193 C C . ASN B 2 74 ? -3.763 -95.898 -114.815 1.00 34.71 74 ASN B C 1
ATOM 2194 O O . ASN B 2 74 ? -2.738 -96.587 -114.816 1.00 30.54 74 ASN B O 1
ATOM 2199 N N . SER B 2 75 ? -3.742 -94.597 -114.546 1.00 27.74 75 SER B N 1
ATOM 2200 C CA . SER B 2 75 ? -2.514 -93.938 -114.131 1.00 25.94 75 SER B CA 1
ATOM 2201 C C . SER B 2 75 ? -2.113 -94.401 -112.737 1.00 24.06 75 SER B C 1
ATOM 2202 O O . SER B 2 75 ? -2.958 -94.577 -111.857 1.00 26.82 75 SER B O 1
ATOM 2205 N N . THR B 2 76 ? -0.811 -94.594 -112.535 1.00 16.17 76 THR B N 1
ATOM 2206 C CA . THR B 2 76 ? -0.298 -95.123 -111.279 1.00 11.25 76 THR B CA 1
ATOM 2207 C C . THR B 2 76 ? 0.225 -94.055 -110.333 1.00 10.69 76 THR B C 1
ATOM 2208 O O . THR B 2 76 ? 0.288 -94.300 -109.125 1.00 17.70 76 THR B O 1
ATOM 2212 N N . GLY B 2 77 ? 0.597 -92.887 -110.838 1.00 26.77 77 GLY B N 1
ATOM 2213 C CA . GLY B 2 77 ? 1.127 -91.817 -110.018 1.00 23.86 77 GLY B CA 1
ATOM 2214 C C . GLY B 2 77 ? 2.435 -91.284 -110.566 1.00 23.32 77 GLY B C 1
ATOM 2215 O O . GLY B 2 77 ? 3.075 -91.878 -111.430 1.00 21.09 77 GLY B O 1
ATOM 2216 N N . TRP B 2 78 ? 2.822 -90.129 -110.030 1.00 23.92 78 TRP B N 1
ATOM 2217 C CA . TRP B 2 78 ? 4.017 -89.431 -110.472 1.00 21.60 78 TRP B CA 1
ATOM 2218 C C . TRP B 2 78 ? 4.755 -88.871 -109.264 1.00 19.47 78 TRP B C 1
ATOM 2219 O O . TRP B 2 78 ? 4.176 -88.678 -108.195 1.00 18.69 78 TRP B O 1
ATOM 2230 N N . TYR B 2 79 ? 6.052 -88.612 -109.441 1.00 20.28 79 TYR B N 1
ATOM 2231 C CA . TYR B 2 79 ? 6.845 -87.989 -108.391 1.00 18.17 79 TYR B CA 1
ATOM 2232 C C . TYR B 2 79 ? 7.865 -87.023 -108.979 1.00 17.84 79 TYR B C 1
ATOM 2233 O O . TYR B 2 79 ? 8.258 -87.131 -110.142 1.00 14.48 79 TYR B O 1
ATOM 2242 N N . TRP B 2 80 ? 8.274 -86.065 -108.150 1.00 20.39 80 TRP B N 1
ATOM 2243 C CA . TRP B 2 80 ? 9.262 -85.051 -108.498 1.00 14.53 80 TRP B CA 1
ATOM 2244 C C . TRP B 2 80 ? 10.257 -84.905 -107.356 1.00 20.27 80 TRP B C 1
ATOM 2245 O O . TRP B 2 80 ? 9.852 -84.680 -106.214 1.00 24.74 80 TRP B O 1
ATOM 2256 N N . LYS B 2 81 ? 11.549 -85.014 -107.656 1.00 19.09 81 LYS B N 1
ATOM 2257 C CA . LYS B 2 81 ? 12.597 -84.787 -106.665 1.00 17.63 81 LYS B CA 1
ATOM 2258 C C . LYS B 2 81 ? 12.962 -83.309 -106.678 1.00 23.50 81 LYS B C 1
ATOM 2259 O O . LYS B 2 81 ? 13.372 -82.778 -107.712 1.00 25.88 81 LYS B O 1
ATOM 2265 N N . PHE B 2 82 ? 12.801 -82.649 -105.542 1.00 29.08 82 PHE B N 1
ATOM 2266 C CA . PHE B 2 82 ? 12.542 -81.221 -105.637 1.00 24.60 82 PHE B CA 1
ATOM 2267 C C . PHE B 2 82 ? 13.739 -80.287 -105.763 1.00 37.85 82 PHE B C 1
ATOM 2268 O O . PHE B 2 82 ? 13.653 -79.312 -106.520 1.00 47.12 82 PHE B O 1
ATOM 2276 N N . PRO B 2 83 ? 14.843 -80.478 -105.079 1.00 38.04 83 PRO B N 1
ATOM 2277 C CA . PRO B 2 83 ? 15.971 -79.599 -105.403 1.00 26.63 83 PRO B CA 1
ATOM 2278 C C . PRO B 2 83 ? 16.671 -80.049 -106.675 1.00 30.14 83 PRO B C 1
ATOM 2279 O O . PRO B 2 83 ? 17.901 -79.998 -106.758 1.00 41.71 83 PRO B O 1
ATOM 2283 N N . ASP B 2 84 ? 15.904 -80.504 -107.671 1.00 19.14 84 ASP B N 1
ATOM 2284 C CA . ASP B 2 84 ? 16.375 -80.570 -109.047 1.00 25.48 84 ASP B CA 1
ATOM 2285 C C . ASP B 2 84 ? 15.304 -80.234 -110.070 1.00 31.13 84 ASP B C 1
ATOM 2286 O O . ASP B 2 84 ? 15.645 -80.048 -111.241 1.00 41.24 84 ASP B O 1
ATOM 2291 N N . VAL B 2 85 ? 14.029 -80.178 -109.688 1.00 17.31 85 VAL B N 1
ATOM 2292 C CA . VAL B 2 85 ? 12.984 -79.830 -110.643 1.00 17.21 85 VAL B CA 1
ATOM 2293 C C . VAL B 2 85 ? 13.156 -78.391 -111.119 1.00 24.63 85 VAL B C 1
ATOM 2294 O O . VAL B 2 85 ? 12.981 -78.088 -112.304 1.00 19.16 85 VAL B O 1
ATOM 2298 N N . LEU B 2 86 ? 13.525 -77.492 -110.214 1.00 28.24 86 LEU B N 1
ATOM 2299 C CA . LEU B 2 86 ? 13.760 -76.096 -110.535 1.00 17.70 86 LEU B CA 1
ATOM 2300 C C . LEU B 2 86 ? 15.218 -75.801 -110.819 1.00 22.62 86 LEU B C 1
ATOM 2301 O O . LEU B 2 86 ? 15.579 -74.633 -110.970 1.00 30.40 86 LEU B O 1
ATOM 2306 N N . ASN B 2 87 ? 16.063 -76.829 -110.885 1.00 24.94 87 ASN B N 1
ATOM 2307 C CA . ASN B 2 87 ? 17.500 -76.636 -111.011 1.00 26.08 87 ASN B CA 1
ATOM 2308 C C . ASN B 2 87 ? 17.918 -76.083 -112.365 1.00 27.93 87 ASN B C 1
ATOM 2309 O O . ASN B 2 87 ? 19.082 -75.703 -112.519 1.00 34.29 87 ASN B O 1
ATOM 2314 N N . LYS B 2 88 ? 17.016 -76.029 -113.346 1.00 22.08 88 LYS B N 1
ATOM 2315 C CA . LYS B 2 88 ? 17.371 -75.559 -114.678 1.00 24.46 88 LYS B CA 1
ATOM 2316 C C . LYS B 2 88 ? 16.420 -74.484 -115.193 1.00 29.49 88 LYS B C 1
ATOM 2317 O O . LYS B 2 88 ? 16.404 -74.215 -116.398 1.00 25.89 88 LYS B O 1
ATOM 2323 N N . THR B 2 89 ? 15.616 -73.874 -114.324 1.00 23.75 89 THR B N 1
ATOM 2324 C CA . THR B 2 89 ? 14.629 -72.887 -114.741 1.00 17.17 89 THR B CA 1
ATOM 2325 C C . THR B 2 89 ? 14.844 -71.594 -113.972 1.00 22.98 89 THR B C 1
ATOM 2326 O O . THR B 2 89 ? 14.759 -71.580 -112.740 1.00 28.91 89 THR B O 1
ATOM 2330 N N . GLY B 2 90 ? 15.111 -70.514 -114.695 1.00 22.87 90 GLY B N 1
ATOM 2331 C CA . GLY B 2 90 ? 15.085 -69.189 -114.122 1.00 16.68 90 GLY B CA 1
ATOM 2332 C C . GLY B 2 90 ? 16.309 -68.804 -113.311 1.00 21.34 90 GLY B C 1
ATOM 2333 O O . GLY B 2 90 ? 17.368 -69.448 -113.314 1.00 31.11 90 GLY B O 1
ATOM 2334 N N . VAL B 2 91 ? 16.133 -67.692 -112.598 1.00 15.73 91 VAL B N 1
ATOM 2335 C CA . VAL B 2 91 ? 17.185 -67.154 -111.747 1.00 19.16 91 VAL B CA 1
ATOM 2336 C C . VAL B 2 91 ? 17.498 -68.110 -110.610 1.00 17.84 91 VAL B C 1
ATOM 2337 O O . VAL B 2 91 ? 18.648 -68.200 -110.165 1.00 23.47 91 VAL B O 1
ATOM 2341 N N . PHE B 2 92 ? 16.492 -68.834 -110.116 1.00 22.30 92 PHE B N 1
ATOM 2342 C CA . PHE B 2 92 ? 16.746 -69.869 -109.120 1.00 16.63 92 PHE B CA 1
ATOM 2343 C C . PHE B 2 92 ? 17.712 -70.912 -109.660 1.00 24.23 92 PHE B C 1
ATOM 2344 O O . PHE B 2 92 ? 18.668 -71.296 -108.981 1.00 19.34 92 PHE B O 1
ATOM 2352 N N . GLY B 2 93 ? 17.468 -71.391 -110.882 1.00 13.05 93 GLY B N 1
ATOM 2353 C CA . GLY B 2 93 ? 18.357 -72.378 -111.467 1.00 8.71 93 GLY B CA 1
ATOM 2354 C C . GLY B 2 93 ? 19.759 -71.845 -111.674 1.00 19.46 93 GLY B C 1
ATOM 2355 O O . GLY B 2 93 ? 20.746 -72.547 -111.429 1.00 20.04 93 GLY B O 1
ATOM 2356 N N . GLN B 2 94 ? 19.869 -70.594 -112.127 1.00 19.71 94 GLN B N 1
ATOM 2357 C CA . GLN B 2 94 ? 21.190 -70.006 -112.326 1.00 19.14 94 GLN B CA 1
ATOM 2358 C C . GLN B 2 94 ? 21.952 -69.890 -111.012 1.00 21.47 94 GLN B C 1
ATOM 2359 O O . GLN B 2 94 ? 23.143 -70.218 -110.943 1.00 28.12 94 GLN B O 1
ATOM 2365 N N . ASN B 2 95 ? 21.278 -69.445 -109.952 1.00 20.70 95 ASN B N 1
ATOM 2366 C CA . ASN B 2 95 ? 21.911 -69.391 -108.640 1.00 20.03 95 ASN B CA 1
ATOM 2367 C C . ASN B 2 95 ? 22.309 -70.779 -108.159 1.00 22.90 95 ASN B C 1
ATOM 2368 O O . ASN B 2 95 ? 23.398 -70.963 -107.605 1.00 21.68 95 ASN B O 1
ATOM 2373 N N . ALA B 2 96 ? 21.437 -71.767 -108.356 1.00 18.87 96 ALA B N 1
ATOM 2374 C CA . ALA B 2 96 ? 21.714 -73.107 -107.856 1.00 16.67 96 ALA B CA 1
ATOM 2375 C C . ALA B 2 96 ? 22.935 -73.707 -108.527 1.00 17.39 96 ALA B C 1
ATOM 2376 O O . ALA B 2 96 ? 23.780 -74.314 -107.861 1.00 17.91 96 ALA B O 1
ATOM 2378 N N . GLN B 2 97 ? 23.057 -73.551 -109.841 1.00 31.13 97 GLN B N 1
ATOM 2379 C CA . GLN B 2 97 ? 24.203 -74.156 -110.505 1.00 32.48 97 GLN B CA 1
ATOM 2380 C C . GLN B 2 97 ? 25.424 -73.248 -110.554 1.00 25.26 97 GLN B C 1
ATOM 2381 O O . GLN B 2 97 ? 26.478 -73.692 -111.015 1.00 26.67 97 GLN B O 1
ATOM 2387 N N . PHE B 2 98 ? 25.327 -72.010 -110.070 1.00 22.38 98 PHE B N 1
ATOM 2388 C CA . PHE B 2 98 ? 26.525 -71.203 -109.861 1.00 24.93 98 PHE B CA 1
ATOM 2389 C C . PHE B 2 98 ? 27.113 -71.386 -108.465 1.00 18.58 98 PHE B C 1
ATOM 2390 O O . PHE B 2 98 ? 28.335 -71.381 -108.304 1.00 13.03 98 PHE B O 1
ATOM 2398 N N . HIS B 2 99 ? 26.272 -71.540 -107.449 1.00 22.39 99 HIS B N 1
ATOM 2399 C CA . HIS B 2 99 ? 26.717 -71.696 -106.073 1.00 18.70 99 HIS B CA 1
ATOM 2400 C C . HIS B 2 99 ? 26.823 -73.171 -105.711 1.00 20.06 99 HIS B C 1
ATOM 2401 O O . HIS B 2 99 ? 26.153 -74.027 -106.290 1.00 30.86 99 HIS B O 1
ATOM 2408 N N . TYR B 2 100 ? 27.677 -73.458 -104.732 1.00 14.63 100 TYR B N 1
ATOM 2409 C CA . TYR B 2 100 ? 27.932 -74.830 -104.316 1.00 13.56 100 TYR B CA 1
ATOM 2410 C C . TYR B 2 100 ? 27.060 -75.265 -103.142 1.00 18.08 100 TYR B C 1
ATOM 2411 O O . TYR B 2 100 ? 26.735 -76.451 -103.033 1.00 20.88 100 TYR B O 1
ATOM 2420 N N . LEU B 2 101 ? 26.637 -74.337 -102.285 1.00 9.37 101 LEU B N 1
ATOM 2421 C CA . LEU B 2 101 ? 25.776 -74.647 -101.154 1.00 1.50 101 LEU B CA 1
ATOM 2422 C C . LEU B 2 101 ? 24.434 -73.943 -101.293 1.00 16.22 101 LEU B C 1
ATOM 2423 O O . LEU B 2 101 ? 24.371 -72.784 -101.702 1.00 20.81 101 LEU B O 1
ATOM 2428 N N . TYR B 2 102 ? 23.368 -74.650 -100.923 1.00 22.87 102 TYR B N 1
ATOM 2429 C CA . TYR B 2 102 ? 21.992 -74.188 -101.043 1.00 10.40 102 TYR B CA 1
ATOM 2430 C C . TYR B 2 102 ? 21.202 -74.543 -99.792 1.00 19.95 102 TYR B C 1
ATOM 2431 O O . TYR B 2 102 ? 21.524 -75.497 -99.084 1.00 18.39 102 TYR B O 1
ATOM 2440 N N . ARG B 2 103 ? 20.161 -73.750 -99.526 1.00 26.64 103 ARG B N 1
ATOM 2441 C CA . ARG B 2 103 ? 19.217 -74.051 -98.455 1.00 13.70 103 ARG B CA 1
ATOM 2442 C C . ARG B 2 103 ? 17.970 -73.194 -98.626 1.00 12.41 103 ARG B C 1
ATOM 2443 O O . ARG B 2 103 ? 18.083 -71.980 -98.790 1.00 13.11 103 ARG B O 1
ATOM 2451 N N . SER B 2 104 ? 16.790 -73.818 -98.595 1.00 10.34 104 SER B N 1
ATOM 2452 C CA . SER B 2 104 ? 15.532 -73.075 -98.634 1.00 11.10 104 SER B CA 1
ATOM 2453 C C . SER B 2 104 ? 14.371 -73.997 -98.290 1.00 17.87 104 SER B C 1
ATOM 2454 O O . SER B 2 104 ? 14.508 -75.222 -98.274 1.00 19.47 104 SER B O 1
ATOM 2457 N N . GLY B 2 105 ? 13.219 -73.380 -98.011 1.00 15.78 105 GLY B N 1
ATOM 2458 C CA . GLY B 2 105 ? 11.961 -74.083 -97.895 1.00 0.00 105 GLY B CA 1
ATOM 2459 C C . GLY B 2 105 ? 11.115 -73.914 -99.148 1.00 3.21 105 GLY B C 1
ATOM 2460 O O . GLY B 2 105 ? 11.480 -73.216 -100.089 1.00 16.80 105 GLY B O 1
ATOM 2461 N N . PHE B 2 106 ? 9.955 -74.568 -99.146 1.00 14.73 106 PHE B N 1
ATOM 2462 C CA . PHE B 2 106 ? 9.120 -74.621 -100.340 1.00 8.12 106 PHE B CA 1
ATOM 2463 C C . PHE B 2 106 ? 7.648 -74.464 -99.986 1.00 10.35 106 PHE B C 1
ATOM 2464 O O . PHE B 2 106 ? 7.225 -74.683 -98.848 1.00 19.56 106 PHE B O 1
ATOM 2472 N N . CYS B 2 107 ? 6.874 -74.072 -100.994 1.00 9.29 107 CYS B N 1
ATOM 2473 C CA . CYS B 2 107 ? 5.418 -74.116 -100.968 1.00 8.35 107 CYS B CA 1
ATOM 2474 C C . CYS B 2 107 ? 4.943 -74.842 -102.219 1.00 11.80 107 CYS B C 1
ATOM 2475 O O . CYS B 2 107 ? 5.306 -74.464 -103.335 1.00 14.61 107 CYS B O 1
ATOM 2478 N N . LEU B 2 108 ? 4.132 -75.877 -102.022 1.00 17.69 108 LEU B N 1
ATOM 2479 C CA . LEU B 2 108 ? 3.724 -76.818 -103.055 1.00 16.17 108 LEU B CA 1
ATOM 2480 C C . LEU B 2 108 ? 2.227 -76.671 -103.286 1.00 23.37 108 LEU B C 1
ATOM 2481 O O . LEU B 2 108 ? 1.458 -76.638 -102.321 1.00 20.15 108 LEU B O 1
ATOM 2486 N N . HIS B 2 109 ? 1.811 -76.603 -104.554 1.00 23.67 109 HIS B N 1
ATOM 2487 C CA . HIS B 2 109 ? 0.403 -76.415 -104.897 1.00 11.54 109 HIS B CA 1
ATOM 2488 C C . HIS B 2 109 ? 0.069 -77.296 -106.091 1.00 8.95 109 HIS B C 1
ATOM 2489 O O . HIS B 2 109 ? 0.568 -77.067 -107.195 1.00 16.19 109 HIS B O 1
ATOM 2496 N N . VAL B 2 110 ? -0.777 -78.295 -105.877 1.00 14.90 110 VAL B N 1
ATOM 2497 C CA . VAL B 2 110 ? -1.200 -79.219 -106.921 1.00 17.00 110 VAL B CA 1
ATOM 2498 C C . VAL B 2 110 ? -2.645 -78.901 -107.274 1.00 22.15 110 VAL B C 1
ATOM 2499 O O . VAL B 2 110 ? -3.482 -78.723 -106.380 1.00 25.53 110 VAL B O 1
ATOM 2503 N N . GLN B 2 111 ? -2.931 -78.818 -108.572 1.00 21.09 111 GLN B N 1
ATOM 2504 C CA . GLN B 2 111 ? -4.246 -78.445 -109.072 1.00 20.07 111 GLN B CA 1
ATOM 2505 C C . GLN B 2 111 ? -4.787 -79.533 -109.985 1.00 15.95 111 GLN B C 1
ATOM 2506 O O . GLN B 2 111 ? -4.058 -80.063 -110.830 1.00 17.63 111 GLN B O 1
ATOM 2512 N N . CYS B 2 112 ? -6.066 -79.854 -109.809 1.00 16.74 112 CYS B N 1
ATOM 2513 C CA . CYS B 2 112 ? -6.781 -80.779 -110.684 1.00 16.87 112 CYS B CA 1
ATOM 2514 C C . CYS B 2 112 ? -8.263 -80.575 -110.441 1.00 16.75 112 CYS B C 1
ATOM 2515 O O . CYS B 2 112 ? -8.721 -80.728 -109.306 1.00 21.63 112 CYS B O 1
ATOM 2518 N N . ASN B 2 113 ? -9.012 -80.238 -111.484 1.00 23.56 113 ASN B N 1
ATOM 2519 C CA . ASN B 2 113 ? -10.445 -80.023 -111.356 1.00 23.03 113 ASN B CA 1
ATOM 2520 C C . ASN B 2 113 ? -11.194 -80.865 -112.374 1.00 24.78 113 ASN B C 1
ATOM 2521 O O . ASN B 2 113 ? -10.679 -81.183 -113.447 1.00 31.59 113 ASN B O 1
ATOM 2526 N N . ALA B 2 114 ? -12.419 -81.231 -112.012 1.00 22.20 114 ALA B N 1
ATOM 2527 C CA . ALA B 2 114 ? -13.321 -81.955 -112.890 1.00 22.58 114 ALA B CA 1
ATOM 2528 C C . ALA B 2 114 ? -14.731 -81.445 -112.628 1.00 30.22 114 ALA B C 1
ATOM 2529 O O . ALA B 2 114 ? -14.946 -80.572 -111.784 1.00 31.16 114 ALA B O 1
ATOM 2531 N N . SER B 2 115 ? -15.697 -81.991 -113.359 1.00 29.47 115 SER B N 1
ATOM 2532 C CA . SER B 2 115 ? -17.082 -81.588 -113.185 1.00 20.25 115 SER B CA 1
ATOM 2533 C C . SER B 2 115 ? -17.654 -82.197 -111.909 1.00 23.42 115 SER B C 1
ATOM 2534 O O . SER B 2 115 ? -16.997 -82.959 -111.197 1.00 29.43 115 SER B O 1
ATOM 2537 N N . LYS B 2 116 ? -18.908 -81.851 -111.619 1.00 23.07 116 LYS B N 1
ATOM 2538 C CA . LYS B 2 116 ? -19.599 -82.379 -110.451 1.00 28.27 116 LYS B CA 1
ATOM 2539 C C . LYS B 2 116 ? -20.069 -83.814 -110.643 1.00 31.77 116 LYS B C 1
ATOM 2540 O O . LYS B 2 116 ? -20.536 -84.427 -109.679 1.00 22.94 116 LYS B O 1
ATOM 2546 N N . PHE B 2 117 ? -19.970 -84.355 -111.855 1.00 29.29 117 PHE B N 1
ATOM 2547 C CA . PHE B 2 117 ? -20.327 -85.738 -112.136 1.00 20.21 117 PHE B CA 1
ATOM 2548 C C . PHE B 2 117 ? -19.112 -86.653 -112.236 1.00 27.67 117 PHE B C 1
ATOM 2549 O O . PHE B 2 117 ? -19.273 -87.845 -112.507 1.00 30.25 117 PHE B O 1
ATOM 2557 N N . HIS B 2 118 ? -17.907 -86.130 -112.037 1.00 24.36 118 HIS B N 1
ATOM 2558 C CA . HIS B 2 118 ? -16.707 -86.948 -111.968 1.00 18.38 118 HIS B CA 1
ATOM 2559 C C . HIS B 2 118 ? -16.456 -87.386 -110.530 1.00 27.04 118 HIS B C 1
ATOM 2560 O O . HIS B 2 118 ? -16.936 -86.770 -109.576 1.00 29.71 118 H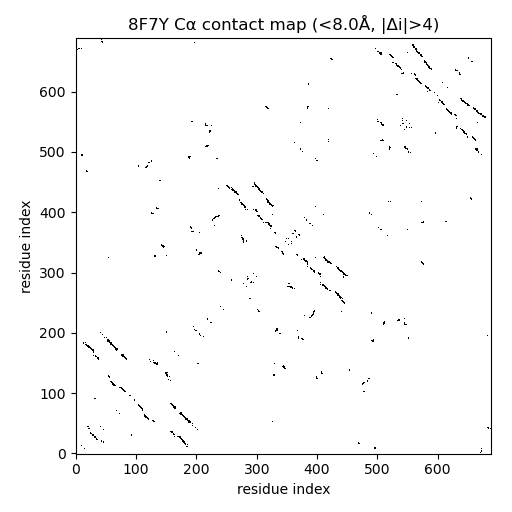IS B O 1
ATOM 2567 N N . GLN B 2 119 ? -15.681 -88.460 -110.383 1.00 22.81 119 GLN B N 1
ATOM 2568 C CA . GLN B 2 119 ? -15.346 -88.997 -109.072 1.00 7.38 119 GLN B CA 1
ATOM 2569 C C . GLN B 2 119 ? -13.926 -89.547 -109.082 1.00 16.24 119 GLN B C 1
ATOM 2570 O O . GLN B 2 119 ? -13.447 -90.063 -110.094 1.00 9.85 119 GLN B O 1
ATOM 2576 N N . GLY B 2 120 ? -13.265 -89.433 -107.941 1.00 18.09 120 GLY B N 1
ATOM 2577 C CA . GLY B 2 120 ? -11.912 -89.924 -107.778 1.00 1.94 120 GLY B CA 1
ATOM 2578 C C . GLY B 2 120 ? -11.281 -89.311 -106.547 1.00 14.41 120 GLY B C 1
ATOM 2579 O O . GLY B 2 120 ? -11.891 -88.517 -105.837 1.00 26.31 120 GLY B O 1
ATOM 2580 N N . ALA B 2 121 ? -10.033 -89.701 -106.305 1.00 15.13 121 ALA B N 1
ATOM 2581 C CA . ALA B 2 121 ? -9.287 -89.144 -105.187 1.00 9.54 121 ALA B CA 1
ATOM 2582 C C . ALA B 2 121 ? -7.800 -89.337 -105.429 1.00 13.50 121 ALA B C 1
ATOM 2583 O O . ALA B 2 121 ? -7.380 -90.385 -105.919 1.00 24.96 121 ALA B O 1
ATOM 2585 N N . LEU B 2 122 ? -7.017 -88.316 -105.091 1.00 11.50 122 LEU B N 1
ATOM 2586 C CA . LEU B 2 122 ? -5.566 -88.342 -105.218 1.00 14.02 122 LEU B CA 1
ATOM 2587 C C . LEU B 2 122 ? -4.920 -88.056 -103.873 1.00 20.13 122 LEU B C 1
ATOM 2588 O O . LEU B 2 122 ? -5.341 -87.144 -103.159 1.00 32.29 122 LEU B O 1
ATOM 2593 N N . LEU B 2 123 ? -3.881 -88.811 -103.541 1.00 9.38 123 LEU B N 1
ATOM 2594 C CA . LEU B 2 123 ? -3.055 -88.521 -102.377 1.00 9.52 123 LEU B CA 1
ATOM 2595 C C . LEU B 2 123 ? -1.808 -87.775 -102.835 1.00 18.10 123 LEU B C 1
ATOM 2596 O O . LEU B 2 123 ? -1.082 -88.252 -103.715 1.00 14.25 123 LEU B O 1
ATOM 2601 N N . VAL B 2 124 ? -1.575 -86.603 -102.246 1.00 17.70 124 VAL B N 1
ATOM 2602 C CA . VAL B 2 124 ? -0.405 -85.779 -102.516 1.00 13.90 124 VAL B CA 1
ATOM 2603 C C . VAL B 2 124 ? 0.418 -85.737 -101.239 1.00 19.58 124 VAL B C 1
ATOM 2604 O O . VAL B 2 124 ? -0.069 -85.281 -100.200 1.00 21.07 124 VAL B O 1
ATOM 2608 N N . ALA B 2 125 ? 1.659 -86.206 -101.303 1.00 18.59 125 ALA B N 1
ATOM 2609 C CA . ALA B 2 125 ? 2.460 -86.315 -100.093 1.00 6.23 125 ALA B CA 1
ATOM 2610 C C . ALA B 2 125 ? 3.903 -85.911 -100.356 1.00 11.73 125 ALA B C 1
ATOM 2611 O O . ALA B 2 125 ? 4.412 -86.038 -101.471 1.00 20.74 125 ALA B O 1
ATOM 2613 N N . VAL B 2 126 ? 4.559 -85.431 -99.306 1.00 10.43 126 VAL B N 1
ATOM 2614 C CA . VAL B 2 126 ? 5.948 -84.990 -99.363 1.00 16.66 126 VAL B CA 1
ATOM 2615 C C . VAL B 2 126 ? 6.779 -85.968 -98.544 1.00 9.60 126 VAL B C 1
ATOM 2616 O O . VAL B 2 126 ? 6.559 -86.119 -97.337 1.00 10.52 126 VAL B O 1
ATOM 2620 N N . ILE B 2 127 ? 7.727 -86.635 -99.194 1.00 6.89 127 ILE B N 1
ATOM 2621 C CA . ILE B 2 127 ? 8.565 -87.645 -98.562 1.00 8.80 127 ILE B CA 1
ATOM 2622 C C . ILE B 2 127 ? 9.976 -87.078 -98.439 1.00 10.30 127 ILE B C 1
ATOM 2623 O O . ILE B 2 127 ? 10.665 -86.922 -99.456 1.00 23.57 127 ILE B O 1
ATOM 2628 N N . PRO B 2 128 ? 10.445 -86.746 -97.240 1.00 10.75 128 PRO B N 1
ATOM 2629 C CA . PRO B 2 128 ? 11.855 -86.383 -97.086 1.00 12.80 128 PRO B CA 1
ATOM 2630 C C . PRO B 2 128 ? 12.761 -87.577 -97.328 1.00 15.52 128 PRO B C 1
ATOM 2631 O O . PRO B 2 128 ? 12.522 -88.673 -96.816 1.00 22.92 128 PRO B O 1
ATOM 2635 N N . GLU B 2 129 ? 13.818 -87.346 -98.109 1.00 14.58 129 GLU B N 1
ATOM 2636 C CA . GLU B 2 129 ? 14.842 -88.350 -98.403 1.00 13.56 129 GLU B CA 1
ATOM 2637 C C . GLU B 2 129 ? 14.242 -89.571 -99.097 1.00 20.82 129 GLU B C 1
ATOM 2638 O O . GLU B 2 129 ? 14.482 -90.715 -98.714 1.00 22.09 129 GLU B O 1
ATOM 2644 N N . PHE B 2 130 ? 13.477 -89.310 -100.151 1.00 22.50 130 PHE B N 1
ATOM 2645 C CA . PHE B 2 130 ? 12.725 -90.328 -100.883 1.00 17.39 130 PHE B CA 1
ATOM 2646 C C . PHE B 2 130 ? 13.688 -91.114 -101.762 1.00 17.04 130 PHE B C 1
ATOM 2647 O O . PHE B 2 130 ? 13.940 -90.765 -102.911 1.00 26.54 130 PHE B O 1
ATOM 2655 N N . VAL B 2 131 ? 14.222 -92.204 -101.224 1.00 9.06 131 VAL B N 1
ATOM 2656 C CA . VAL B 2 131 ? 15.198 -93.025 -101.933 1.00 19.32 131 VAL B CA 1
ATOM 2657 C C . VAL B 2 131 ? 14.456 -94.088 -102.737 1.00 27.76 131 VAL B C 1
ATOM 2658 O O . VAL B 2 131 ? 13.695 -94.884 -102.177 1.00 23.14 131 VAL B O 1
ATOM 2662 N N . ILE B 2 132 ? 14.684 -94.106 -104.047 1.00 17.17 132 ILE B N 1
ATOM 2663 C CA . ILE B 2 132 ? 14.019 -95.052 -104.936 1.00 14.00 132 ILE B CA 1
ATOM 2664 C C . ILE B 2 132 ? 14.768 -96.375 -104.908 1.00 18.07 132 ILE B C 1
ATOM 2665 O O . ILE B 2 132 ? 15.999 -96.408 -105.013 1.00 25.95 132 ILE B O 1
ATOM 2670 N N . ALA B 2 133 ? 14.026 -97.471 -104.779 1.00 20.89 133 ALA B N 1
ATOM 2671 C CA . ALA B 2 133 ? 14.596 -98.804 -104.668 1.00 20.17 133 ALA B CA 1
ATOM 2672 C C . ALA B 2 133 ? 14.620 -99.503 -106.018 1.00 24.73 133 ALA B C 1
ATOM 2673 O O . ALA B 2 133 ? 13.726 -99.325 -106.848 1.00 23.35 133 ALA B O 1
ATOM 2675 N N . GLY B 2 134 ? 15.661 -100.302 -106.231 1.00 35.56 134 GLY B N 1
ATOM 2676 C CA . GLY B 2 134 ? 15.721 -101.127 -107.420 1.00 35.34 134 GLY B CA 1
ATOM 2677 C C . GLY B 2 134 ? 14.761 -102.297 -107.337 1.00 31.22 134 GLY B C 1
ATOM 2678 O O . GLY B 2 134 ? 14.468 -102.822 -106.265 1.00 30.26 134 GLY B O 1
ATOM 2679 N N . ARG B 2 135 ? 14.269 -102.715 -108.494 1.00 31.51 135 ARG B N 1
ATOM 2680 C CA . ARG B 2 135 ? 13.234 -103.739 -108.586 1.00 31.79 135 ARG B CA 1
ATOM 2681 C C . ARG B 2 135 ? 13.846 -104.994 -109.192 1.00 30.46 135 ARG B C 1
ATOM 2682 O O . ARG B 2 135 ? 14.001 -105.092 -110.411 1.00 33.03 135 ARG B O 1
ATOM 2690 N N . GLY B 2 136 ? 14.179 -105.954 -108.343 1.00 25.92 136 GLY B N 1
ATOM 2691 C CA . GLY B 2 136 ? 14.736 -107.205 -108.819 1.00 31.51 136 GLY B CA 1
ATOM 2692 C C . GLY B 2 136 ? 15.020 -108.119 -107.652 1.00 34.00 136 GLY B C 1
ATOM 2693 O O . GLY B 2 136 ? 14.983 -107.712 -106.487 1.00 33.75 136 GLY B O 1
ATOM 2694 N N . SER B 2 137 ? 15.336 -109.365 -107.987 1.00 41.51 137 SER B N 1
ATOM 2695 C CA . SER B 2 137 ? 15.535 -110.424 -107.008 1.00 42.63 137 SER B CA 1
ATOM 2696 C C . SER B 2 137 ? 16.969 -110.938 -107.029 1.00 48.51 137 SER B C 1
ATOM 2697 O O . SER B 2 137 ? 17.216 -112.144 -107.068 1.00 49.93 137 SER B O 1
ATOM 2700 N N . ASN B 2 138 ? 17.933 -110.023 -107.019 1.00 47.46 138 ASN B N 1
ATOM 2701 C CA . ASN B 2 138 ? 19.346 -110.367 -106.962 1.00 45.13 138 ASN B CA 1
ATOM 2702 C C . ASN B 2 138 ? 19.856 -110.092 -105.553 1.00 47.13 138 ASN B C 1
ATOM 2703 O O . ASN B 2 138 ? 19.759 -108.961 -105.064 1.00 47.90 138 ASN B O 1
ATOM 2708 N N . THR B 2 139 ? 20.397 -111.123 -104.906 1.00 46.81 139 THR B N 1
ATOM 2709 C CA . THR B 2 139 ? 20.821 -111.030 -103.516 1.00 45.09 139 THR B CA 1
ATOM 2710 C C . THR B 2 139 ? 22.295 -110.688 -103.355 1.00 45.80 139 THR B C 1
ATOM 2711 O O . THR B 2 139 ? 22.745 -110.471 -102.225 1.00 45.01 139 THR B O 1
ATOM 2715 N N . LYS B 2 140 ? 23.054 -110.635 -104.446 1.00 48.64 140 LYS B N 1
ATOM 2716 C CA . LYS B 2 140 ? 24.458 -110.254 -104.405 1.00 46.32 140 LYS B CA 1
ATOM 2717 C C . LYS B 2 140 ? 24.587 -108.807 -104.850 1.00 48.12 140 LYS B C 1
ATOM 2718 O O . LYS B 2 140 ? 24.248 -108.494 -106.000 1.00 45.48 140 LYS B O 1
ATOM 2724 N N . PRO B 2 141 ? 25.065 -107.900 -103.995 1.00 53.01 141 PRO B N 1
ATOM 2725 C CA . PRO B 2 141 ? 25.047 -106.470 -104.353 1.00 48.22 141 PRO B CA 1
ATOM 2726 C C . PRO B 2 141 ? 25.881 -106.130 -105.568 1.00 48.75 141 PRO B C 1
ATOM 2727 O O . PRO B 2 141 ? 25.668 -105.069 -106.165 1.00 51.88 141 PRO B O 1
ATOM 2731 N N . ASN B 2 142 ? 26.829 -106.985 -105.949 1.00 50.61 142 ASN B N 1
ATOM 2732 C CA . ASN B 2 142 ? 27.713 -106.656 -107.061 1.00 51.48 142 ASN B CA 1
ATOM 2733 C C . ASN B 2 142 ? 26.953 -106.558 -108.377 1.00 51.84 142 ASN B C 1
ATOM 2734 O O . ASN B 2 142 ? 27.215 -105.656 -109.181 1.00 50.90 142 ASN B O 1
ATOM 2739 N N . GLU B 2 143 ? 26.008 -107.468 -108.616 1.00 49.08 143 GLU B N 1
ATOM 2740 C CA . GLU B 2 143 ? 25.242 -107.485 -109.855 1.00 48.09 143 GLU B CA 1
ATOM 2741 C C . GLU B 2 143 ? 23.763 -107.175 -109.637 1.00 47.72 143 GLU B C 1
ATOM 2742 O O . GLU B 2 143 ? 22.932 -107.524 -110.479 1.00 49.09 143 GLU B O 1
ATOM 2748 N N . ALA B 2 144 ? 23.420 -106.524 -108.530 1.00 42.34 144 ALA B N 1
ATOM 2749 C CA . ALA B 2 144 ? 22.030 -106.205 -108.251 1.00 39.49 144 ALA B CA 1
ATOM 2750 C C . ALA B 2 144 ? 21.560 -105.036 -109.116 1.00 39.46 144 ALA B C 1
ATOM 2751 O O . ALA B 2 144 ? 22.342 -104.140 -109.440 1.00 41.13 144 ALA B O 1
ATOM 2753 N N . PRO B 2 145 ? 20.288 -105.024 -109.505 1.00 33.03 145 PRO B N 1
ATOM 2754 C CA . PRO B 2 145 ? 19.770 -103.907 -110.298 1.00 32.69 145 PRO B CA 1
ATOM 2755 C C . PRO B 2 145 ? 19.704 -102.619 -109.495 1.00 32.32 145 PRO B C 1
ATOM 2756 O O . PRO B 2 145 ? 19.547 -102.623 -108.272 1.00 33.85 145 PRO B O 1
ATOM 2760 N N . HIS B 2 146 ? 19.831 -101.503 -110.204 1.00 31.85 146 HIS B N 1
ATOM 2761 C CA . HIS B 2 146 ? 19.774 -100.179 -109.613 1.00 32.67 146 HIS B CA 1
ATOM 2762 C C . HIS B 2 146 ? 19.052 -99.243 -110.566 1.00 32.42 146 HIS B C 1
ATOM 2763 O O . HIS B 2 146 ? 19.149 -99.405 -111.787 1.00 37.15 146 HIS B O 1
ATOM 2770 N N . PRO B 2 147 ? 18.323 -98.261 -110.044 1.00 30.08 147 PRO B N 1
ATOM 2771 C CA . PRO B 2 147 ? 17.717 -97.256 -110.920 1.00 28.57 147 PRO B CA 1
ATOM 2772 C C . PRO B 2 147 ? 18.769 -96.415 -111.621 1.00 32.49 147 PRO B C 1
ATOM 2773 O O . PRO B 2 147 ? 19.816 -96.090 -111.058 1.00 36.22 147 PRO B O 1
ATOM 2777 N N . GLY B 2 148 ? 18.468 -96.045 -112.860 1.00 29.69 148 GLY B N 1
ATOM 2778 C CA . GLY B 2 148 ? 19.314 -95.126 -113.585 1.00 23.76 148 GLY B CA 1
ATOM 2779 C C . GLY B 2 148 ? 19.179 -93.715 -113.053 1.00 29.08 148 GLY B C 1
ATOM 2780 O O . GLY B 2 148 ? 18.307 -93.404 -112.244 1.00 35.22 148 GLY B O 1
ATOM 2781 N N . PHE B 2 149 ? 20.063 -92.837 -113.530 1.00 34.08 149 PHE B N 1
ATOM 2782 C CA . PHE B 2 149 ? 20.126 -91.485 -112.985 1.00 27.42 149 PHE B CA 1
ATOM 2783 C C . PHE B 2 149 ? 18.829 -90.721 -113.211 1.00 26.98 149 PHE B C 1
ATOM 2784 O O . PHE B 2 149 ? 18.358 -90.011 -112.316 1.00 27.78 149 PHE B O 1
ATOM 2792 N N . THR B 2 150 ? 18.247 -90.834 -114.406 1.00 32.12 150 THR B N 1
ATOM 2793 C CA . THR B 2 150 ? 17.033 -90.078 -114.699 1.00 30.02 150 THR B CA 1
ATOM 2794 C C . THR B 2 150 ? 15.871 -90.538 -113.832 1.00 29.65 150 THR B C 1
ATOM 2795 O O . THR B 2 150 ? 15.074 -89.716 -113.370 1.00 30.24 150 THR B O 1
ATOM 2799 N N . THR B 2 151 ? 15.757 -91.845 -113.600 1.00 28.67 151 THR B N 1
ATOM 2800 C CA . THR B 2 151 ? 14.687 -92.348 -112.749 1.00 26.54 151 THR B CA 1
ATOM 2801 C C . THR B 2 151 ? 14.826 -91.827 -111.327 1.00 27.65 151 THR B C 1
ATOM 2802 O O . THR B 2 151 ? 13.826 -91.592 -110.642 1.00 36.66 151 THR B O 1
ATOM 2806 N N . THR B 2 152 ? 16.060 -91.656 -110.858 1.00 22.43 152 THR B N 1
ATOM 2807 C CA . THR B 2 152 ? 16.272 -91.109 -109.524 1.00 22.15 152 THR B CA 1
ATOM 2808 C C . THR B 2 152 ? 16.039 -89.603 -109.487 1.00 28.86 152 THR B C 1
ATOM 2809 O O . THR B 2 152 ? 15.456 -89.088 -108.529 1.00 28.30 152 THR B O 1
ATOM 2813 N N . PHE B 2 153 ? 16.489 -88.878 -110.513 1.00 25.82 153 PHE B N 1
ATOM 2814 C CA . PHE B 2 153 ? 16.428 -87.415 -110.555 1.00 20.55 153 PHE B CA 1
ATOM 2815 C C . PHE B 2 153 ? 15.721 -87.001 -111.838 1.00 28.21 153 PHE B C 1
ATOM 2816 O O . PHE B 2 153 ? 16.365 -86.565 -112.801 1.00 34.15 153 PHE B O 1
ATOM 2824 N N . PRO B 2 154 ? 14.393 -87.122 -111.886 1.00 20.63 154 PRO B N 1
ATOM 2825 C CA . PRO B 2 154 ? 13.680 -86.945 -113.162 1.00 19.17 154 PRO B CA 1
ATOM 2826 C C . PRO B 2 154 ? 13.796 -85.558 -113.768 1.00 25.29 154 PRO B C 1
ATOM 2827 O O . PRO B 2 154 ? 13.778 -85.428 -114.997 1.00 25.51 154 PRO B O 1
ATOM 2831 N N . GLY B 2 155 ? 13.890 -84.520 -112.956 1.00 28.04 155 GLY B N 1
ATOM 2832 C CA . GLY B 2 155 ? 13.949 -83.160 -113.461 1.00 26.14 155 GLY B CA 1
ATOM 2833 C C . GLY B 2 155 ? 12.580 -82.495 -113.437 1.00 27.44 155 GLY B C 1
ATOM 2834 O O . GLY B 2 155 ? 11.888 -82.523 -112.423 1.00 24.54 155 GLY B O 1
ATOM 2835 N N . THR B 2 156 ? 12.196 -81.897 -114.562 1.00 28.46 156 THR B N 1
ATOM 2836 C CA . THR B 2 156 ? 10.980 -81.100 -114.615 1.00 25.11 156 THR B CA 1
ATOM 2837 C C . THR B 2 156 ? 9.757 -81.911 -115.015 1.00 23.89 156 THR B C 1
ATOM 2838 O O . THR B 2 156 ? 8.634 -81.507 -114.695 1.00 26.30 156 THR B O 1
ATOM 2842 N N . THR B 2 157 ? 9.947 -83.053 -115.671 1.00 24.12 157 THR B N 1
ATOM 2843 C CA . THR B 2 157 ? 8.830 -83.856 -116.148 1.00 22.88 157 THR B CA 1
ATOM 2844 C C . THR B 2 157 ? 8.400 -84.937 -115.167 1.00 20.59 157 THR B C 1
ATOM 2845 O O . THR B 2 157 ? 7.281 -85.446 -115.284 1.00 20.85 157 THR B O 1
ATOM 2849 N N . GLY B 2 158 ? 9.249 -85.299 -114.213 1.00 25.04 158 GLY B N 1
ATOM 2850 C CA . GLY B 2 158 ? 8.907 -86.316 -113.244 1.00 21.51 158 GLY B CA 1
ATOM 2851 C C . GLY B 2 158 ? 9.004 -87.718 -113.808 1.00 24.10 158 GLY B C 1
ATOM 2852 O O . GLY B 2 158 ? 9.426 -87.951 -114.940 1.00 26.77 158 GLY B O 1
ATOM 2853 N N . ALA B 2 159 ? 8.593 -88.677 -112.984 1.00 14.96 159 ALA B N 1
ATOM 2854 C CA . ALA B 2 159 ? 8.559 -90.076 -113.373 1.00 16.56 159 ALA B CA 1
ATOM 2855 C C . ALA B 2 159 ? 7.253 -90.687 -112.897 1.00 20.24 159 ALA B C 1
ATOM 2856 O O . ALA B 2 159 ? 6.601 -90.172 -111.990 1.00 21.02 159 ALA B O 1
ATOM 2858 N N . THR B 2 160 ? 6.875 -91.795 -113.520 1.00 19.29 160 THR B N 1
ATOM 2859 C CA . THR B 2 160 ? 5.669 -92.516 -113.147 1.00 16.50 160 THR B CA 1
ATOM 2860 C C . THR B 2 160 ? 6.005 -93.711 -112.267 1.00 18.20 160 THR B C 1
ATOM 2861 O O . THR B 2 160 ? 7.087 -94.293 -112.361 1.00 26.37 160 THR B O 1
ATOM 2865 N N . PHE B 2 161 ? 5.053 -94.077 -111.415 1.00 26.96 161 PHE B N 1
ATOM 2866 C CA . PHE B 2 161 ? 5.253 -95.161 -110.465 1.00 22.89 161 PHE B CA 1
ATOM 2867 C C . PHE B 2 161 ? 5.128 -96.515 -111.147 1.00 22.07 161 PHE B C 1
ATOM 2868 O O . PHE B 2 161 ? 4.189 -96.760 -111.908 1.00 14.05 161 PHE B O 1
ATOM 2876 N N . HIS B 2 162 ? 6.091 -97.391 -110.870 1.00 32.05 162 HIS B N 1
ATOM 2877 C CA . HIS B 2 162 ? 6.013 -98.776 -111.313 1.00 29.57 162 HIS B CA 1
ATOM 2878 C C . HIS B 2 162 ? 5.122 -99.593 -110.387 1.00 29.50 162 HIS B C 1
ATOM 2879 O O . HIS B 2 162 ? 4.243 -100.327 -110.845 1.00 29.42 162 HIS B O 1
ATOM 2886 N N . ASP B 2 163 ? 5.344 -99.475 -109.079 1.00 28.62 163 ASP B N 1
ATOM 2887 C CA . ASP B 2 163 ? 4.532 -100.140 -108.062 1.00 30.64 163 ASP B CA 1
ATOM 2888 C C . ASP B 2 163 ? 4.116 -99.094 -107.040 1.00 27.58 163 ASP B C 1
ATOM 2889 O O . ASP B 2 163 ? 4.817 -98.874 -106.045 1.00 32.89 163 ASP B O 1
ATOM 2894 N N . PRO B 2 164 ? 2.999 -98.404 -107.266 1.00 15.61 164 PRO B N 1
ATOM 2895 C CA . PRO B 2 164 ? 2.527 -97.445 -106.256 1.00 19.34 164 PRO B CA 1
ATOM 2896 C C . PRO B 2 164 ? 2.210 -98.086 -104.920 1.00 28.10 164 PRO B C 1
ATOM 2897 O O . PRO B 2 164 ? 2.329 -97.424 -103.883 1.00 23.44 164 PRO B O 1
ATOM 2901 N N . TYR B 2 165 ? 1.828 -99.365 -104.918 1.00 31.42 165 TYR B N 1
ATOM 2902 C CA . TYR B 2 165 ? 1.401 -100.030 -103.692 1.00 19.23 165 TYR B CA 1
ATOM 2903 C C . TYR B 2 165 ? 2.522 -100.082 -102.660 1.00 22.55 165 TYR B C 1
ATOM 2904 O O . TYR B 2 165 ? 2.282 -99.876 -101.466 1.00 27.72 165 TYR B O 1
ATOM 2913 N N . VAL B 2 166 ? 3.748 -100.359 -103.093 1.00 13.36 166 VAL B N 1
ATOM 2914 C CA . VAL B 2 166 ? 4.892 -100.380 -102.195 1.00 16.48 166 VAL B CA 1
ATOM 2915 C C . VAL B 2 166 ? 5.704 -99.088 -102.292 1.00 26.57 166 VAL B C 1
ATOM 2916 O O . VAL B 2 166 ? 6.870 -99.065 -101.906 1.00 24.20 166 VAL B O 1
ATOM 2920 N N . LEU B 2 167 ? 5.104 -98.017 -102.812 1.00 22.91 167 LEU B N 1
ATOM 2921 C CA . LEU B 2 167 ? 5.723 -96.696 -102.916 1.00 19.04 167 LEU B CA 1
ATOM 2922 C C . LEU B 2 167 ? 7.023 -96.715 -103.708 1.00 18.90 167 LEU B C 1
ATOM 2923 O O . LEU B 2 167 ? 7.859 -95.825 -103.536 1.00 22.42 167 LEU B O 1
ATOM 2928 N N . ASP B 2 168 ? 7.213 -97.716 -104.567 1.00 16.67 168 ASP B N 1
ATOM 2929 C CA . ASP B 2 168 ? 8.447 -97.920 -105.326 1.00 21.71 168 ASP B CA 1
ATOM 2930 C C . ASP B 2 168 ? 9.674 -98.044 -104.427 1.00 25.22 168 ASP B C 1
ATOM 2931 O O . ASP B 2 168 ? 10.797 -97.804 -104.875 1.00 26.94 168 ASP B O 1
ATOM 2936 N N . SER B 2 169 ? 9.491 -98.400 -103.154 1.00 20.85 169 SER B N 1
ATOM 2937 C CA . SER B 2 169 ? 10.611 -98.456 -102.229 1.00 20.99 169 SER B CA 1
ATOM 2938 C C . SER B 2 169 ? 10.564 -99.608 -101.238 1.00 30.21 169 SER B C 1
ATOM 2939 O O . SER B 2 169 ? 11.458 -99.696 -100.391 1.00 24.37 169 SER B O 1
ATOM 2942 N N . GLY B 2 170 ? 9.566 -100.486 -101.304 1.00 29.58 170 GLY B N 1
ATOM 2943 C CA . GLY B 2 170 ? 9.435 -101.562 -100.348 1.00 20.09 170 GLY B CA 1
ATOM 2944 C C . GLY B 2 170 ? 8.681 -101.228 -99.079 1.00 20.86 170 GLY B C 1
ATOM 2945 O O . GLY B 2 170 ? 8.601 -102.081 -98.191 1.00 21.25 170 GLY B O 1
ATOM 2946 N N . VAL B 2 171 ? 8.129 -100.026 -98.957 1.00 24.84 171 VAL B N 1
ATOM 2947 C CA . VAL B 2 171 ? 7.338 -99.653 -97.786 1.00 21.43 171 VAL B CA 1
ATOM 2948 C C . VAL B 2 171 ? 5.903 -99.395 -98.230 1.00 19.68 171 VAL B C 1
ATOM 2949 O O . VAL B 2 171 ? 5.683 -98.929 -99.354 1.00 18.91 171 VAL B O 1
ATOM 2953 N N . PRO B 2 172 ? 4.905 -99.673 -97.395 1.00 22.04 172 PRO B N 1
ATOM 2954 C CA . PRO B 2 172 ? 3.514 -99.593 -97.856 1.00 20.71 172 PRO B CA 1
ATOM 2955 C C . PRO B 2 172 ? 3.058 -98.167 -98.123 1.00 24.02 172 PRO B C 1
ATOM 2956 O O . PRO B 2 172 ? 3.545 -97.206 -97.525 1.00 23.22 172 PRO B O 1
ATOM 2960 N N . LEU B 2 173 ? 2.097 -98.042 -99.045 1.00 19.67 173 LEU B N 1
ATOM 2961 C CA . LEU B 2 173 ? 1.496 -96.743 -99.320 1.00 20.44 173 LEU B CA 1
ATOM 2962 C C . LEU B 2 173 ? 0.575 -96.299 -98.194 1.00 19.98 173 LEU B C 1
ATOM 2963 O O . LEU B 2 173 ? 0.490 -95.102 -97.904 1.00 25.29 173 LEU B O 1
ATOM 2968 N N . SER B 2 174 ? -0.108 -97.246 -97.547 1.00 12.28 174 SER B N 1
ATOM 2969 C CA . SER B 2 174 ? -1.135 -96.899 -96.571 1.00 14.73 174 SER B CA 1
ATOM 2970 C C . SER B 2 174 ? -0.592 -96.022 -95.457 1.00 21.83 174 SER B C 1
ATOM 2971 O O . SER B 2 174 ? -1.323 -95.186 -94.917 1.00 19.91 174 SER B O 1
ATOM 2974 N N . GLN B 2 175 ? 0.679 -96.186 -95.108 1.00 26.65 175 GLN B N 1
ATOM 2975 C CA . GLN B 2 175 ? 1.289 -95.443 -94.017 1.00 15.70 175 GLN B CA 1
ATOM 2976 C C . GLN B 2 175 ? 1.922 -94.134 -94.465 1.00 21.64 175 GLN B C 1
ATOM 2977 O O . GLN B 2 175 ? 2.473 -93.414 -93.629 1.00 26.94 175 GLN B O 1
ATOM 2983 N N . ALA B 2 176 ? 1.842 -93.795 -95.751 1.00 15.47 176 ALA B N 1
ATOM 2984 C CA . ALA B 2 176 ? 2.369 -92.520 -96.219 1.00 18.35 176 ALA B CA 1
ATOM 2985 C C . ALA B 2 176 ? 1.606 -91.333 -95.650 1.00 20.96 176 ALA B C 1
ATOM 2986 O O . ALA B 2 176 ? 1.990 -90.187 -95.907 1.00 23.70 176 ALA B O 1
ATOM 2988 N N . LEU B 2 177 ? 0.528 -91.575 -94.905 1.00 8.30 177 LEU B N 1
ATOM 2989 C CA . LEU B 2 177 ? -0.120 -90.514 -94.154 1.00 7.92 177 LEU B CA 1
ATOM 2990 C C . LEU B 2 177 ? 0.709 -90.061 -92.958 1.00 23.59 177 LEU B C 1
ATOM 2991 O O . LEU B 2 177 ? 0.352 -89.062 -92.326 1.00 25.26 177 LEU B O 1
ATOM 2996 N N . ILE B 2 178 ? 1.793 -90.769 -92.626 1.00 13.87 178 ILE B N 1
ATOM 2997 C CA . ILE B 2 178 ? 2.728 -90.266 -91.623 1.00 7.97 178 ILE B CA 1
ATOM 2998 C C . ILE B 2 178 ? 3.458 -89.031 -92.139 1.00 18.80 178 ILE B C 1
ATOM 2999 O O . ILE B 2 178 ? 3.865 -88.169 -91.352 1.00 22.80 178 ILE B O 1
ATOM 3004 N N . TYR B 2 179 ? 3.642 -88.923 -93.452 1.00 17.03 179 TYR B N 1
ATOM 3005 C CA . TYR B 2 179 ? 4.238 -87.752 -94.067 1.00 4.42 179 TYR B CA 1
ATOM 3006 C C . TYR B 2 179 ? 3.211 -86.634 -94.193 1.00 5.60 179 TYR B C 1
ATOM 3007 O O . TYR B 2 179 ? 2.007 -86.886 -94.190 1.00 10.08 179 TYR B O 1
ATOM 3016 N N . PRO B 2 180 ? 3.659 -85.383 -94.299 1.00 15.80 180 PRO B N 1
ATOM 3017 C CA . PRO B 2 180 ? 2.717 -84.288 -94.564 1.00 5.61 180 PRO B CA 1
ATOM 3018 C C . PRO B 2 180 ? 2.065 -84.460 -95.927 1.00 6.34 180 PRO B C 1
ATOM 3019 O O . PRO B 2 180 ? 2.741 -84.683 -96.932 1.00 5.81 180 PRO B O 1
ATOM 3023 N N . HIS B 2 181 ? 0.743 -84.346 -95.958 1.00 9.69 181 HIS B N 1
ATOM 3024 C CA . HIS B 2 181 ? -0.013 -84.832 -97.103 1.00 10.25 181 HIS B CA 1
ATOM 3025 C C . HIS B 2 181 ? -1.356 -84.123 -97.180 1.00 11.53 181 HIS B C 1
ATOM 3026 O O . HIS B 2 181 ? -1.817 -83.500 -96.222 1.00 11.28 181 HIS B O 1
ATOM 3033 N N . GLN B 2 182 ? -1.985 -84.255 -98.341 1.00 0.54 182 GLN B N 1
ATOM 3034 C CA . GLN B 2 182 ? -3.335 -83.771 -98.562 1.00 8.49 182 GLN B CA 1
ATOM 3035 C C . GLN B 2 182 ? -4.027 -84.704 -99.542 1.00 13.13 182 GLN B C 1
ATOM 3036 O O . GLN B 2 182 ? -3.384 -85.491 -100.240 1.00 14.67 182 GLN B O 1
ATOM 3042 N N . TRP B 2 183 ? -5.352 -84.628 -99.566 1.00 13.67 183 TRP B N 1
ATOM 3043 C CA . TRP B 2 183 ? -6.169 -85.374 -100.512 1.00 5.24 183 TRP B CA 1
ATOM 3044 C C . TRP B 2 183 ? -6.852 -84.402 -101.460 1.00 16.83 183 TRP B C 1
ATOM 3045 O O . TRP B 2 183 ? -7.338 -83.351 -101.038 1.00 31.82 183 TRP B O 1
ATOM 3056 N N . ILE B 2 184 ? -6.883 -84.745 -102.738 1.00 23.36 184 ILE B N 1
ATOM 3057 C CA . ILE B 2 184 ? -7.752 -84.077 -103.695 1.00 21.10 184 ILE B CA 1
ATOM 3058 C C . ILE B 2 184 ? -8.893 -85.044 -103.969 1.00 16.91 184 ILE B C 1
ATOM 3059 O O . ILE B 2 184 ? -8.745 -86.001 -104.730 1.00 18.19 184 ILE B O 1
ATOM 3064 N N . ASN B 2 185 ? -10.016 -84.809 -103.308 1.00 9.93 185 ASN B N 1
ATOM 3065 C CA . ASN B 2 185 ? -11.245 -85.551 -103.526 1.00 12.41 185 ASN B CA 1
ATOM 3066 C C . ASN B 2 185 ? -12.113 -84.719 -104.458 1.00 17.26 185 ASN B C 1
ATOM 3067 O O . ASN B 2 185 ? -12.504 -83.604 -104.108 1.00 28.12 185 ASN B O 1
ATOM 3072 N N . LEU B 2 186 ? -12.406 -85.258 -105.643 1.00 9.14 186 LEU B N 1
ATOM 3073 C CA . LEU B 2 186 ? -13.030 -84.459 -106.691 1.00 7.08 186 LEU B CA 1
ATOM 3074 C C . LEU B 2 186 ? -14.387 -83.902 -106.280 1.00 18.25 186 LEU B C 1
ATOM 3075 O O . LEU B 2 186 ? -14.827 -82.899 -106.849 1.00 24.69 186 LEU B O 1
ATOM 3080 N N . ARG B 2 187 ? -15.057 -84.518 -105.310 1.00 15.82 187 ARG B N 1
ATOM 3081 C CA . ARG B 2 187 ? -16.321 -84.005 -104.804 1.00 14.51 187 ARG B CA 1
ATOM 3082 C C . ARG B 2 187 ? -16.148 -82.976 -103.695 1.00 18.89 187 ARG B C 1
ATOM 3083 O O . ARG B 2 187 ? -17.136 -82.362 -103.285 1.00 28.33 187 ARG B O 1
ATOM 3091 N N . THR B 2 188 ? -14.929 -82.766 -103.206 1.00 10.09 188 THR B N 1
ATOM 3092 C CA . THR B 2 188 ? -14.680 -81.850 -102.102 1.00 6.78 188 THR B CA 1
ATOM 3093 C C . THR B 2 188 ? -13.890 -80.624 -102.539 1.00 20.43 188 THR B C 1
ATOM 3094 O O . THR B 2 188 ? -14.332 -79.494 -102.323 1.00 31.88 188 THR B O 1
ATOM 3098 N N . ASN B 2 189 ? -12.729 -80.812 -103.156 1.00 12.05 189 ASN B N 1
ATOM 3099 C CA . ASN B 2 189 ? -11.839 -79.704 -103.457 1.00 6.10 189 ASN B CA 1
ATOM 3100 C C . ASN B 2 189 ? -11.112 -80.002 -104.759 1.00 18.41 189 ASN B C 1
ATOM 3101 O O . ASN B 2 189 ? -11.263 -81.076 -105.344 1.00 16.94 189 ASN B O 1
ATOM 3106 N N . ASN B 2 190 ? -10.324 -79.027 -105.220 1.00 19.79 190 ASN B N 1
ATOM 3107 C CA . ASN B 2 190 ? -9.516 -79.224 -106.416 1.00 16.54 190 ASN B CA 1
ATOM 3108 C C . ASN B 2 190 ? -8.089 -78.711 -106.266 1.00 6.67 190 ASN B C 1
ATOM 3109 O O . ASN B 2 190 ? -7.380 -78.610 -107.271 1.00 18.72 190 ASN B O 1
ATOM 3114 N N . CYS B 2 191 ? -7.637 -78.394 -105.056 1.00 12.17 191 CYS B N 1
ATOM 3115 C CA . CYS B 2 191 ? -6.273 -77.933 -104.848 1.00 17.49 191 CYS B CA 1
ATOM 3116 C C . CYS B 2 191 ? -5.697 -78.572 -103.594 1.00 15.06 191 CYS B C 1
ATOM 3117 O O . CYS B 2 191 ? -6.427 -78.932 -102.669 1.00 11.07 191 CYS B O 1
ATOM 3120 N N . ALA B 2 192 ? -4.373 -78.713 -103.580 1.00 22.12 192 ALA B N 1
ATOM 3121 C CA . ALA B 2 192 ? -3.650 -79.243 -102.426 1.00 24.85 192 ALA B CA 1
ATOM 3122 C C . ALA B 2 192 ? -2.401 -78.405 -102.210 1.00 12.50 192 ALA B C 1
ATOM 3123 O O . ALA B 2 192 ? -1.583 -78.284 -103.121 1.00 16.59 192 ALA B O 1
ATOM 3125 N N . THR B 2 193 ? -2.240 -77.838 -101.015 1.00 10.08 193 THR B N 1
ATOM 3126 C CA . THR B 2 193 ? -1.118 -76.948 -100.729 1.00 21.99 193 THR B CA 1
ATOM 3127 C C . THR B 2 193 ? -0.384 -77.397 -99.472 1.00 19.24 193 THR B C 1
ATOM 3128 O O . THR B 2 193 ? -1.001 -77.585 -98.421 1.00 12.82 193 THR B O 1
ATOM 3132 N N . VAL B 2 194 ? 0.934 -77.554 -99.585 1.00 18.08 194 VAL B N 1
ATOM 3133 C CA . VAL B 2 194 ? 1.793 -77.916 -98.459 1.00 13.08 194 VAL B CA 1
ATOM 3134 C C . VAL B 2 194 ? 2.921 -76.900 -98.346 1.00 12.93 194 VAL B C 1
ATOM 3135 O O . VAL B 2 194 ? 3.616 -76.627 -99.327 1.00 23.66 194 VAL B O 1
ATOM 3139 N N . ILE B 2 195 ? 3.115 -76.353 -97.151 1.00 8.78 195 ILE B N 1
ATOM 3140 C CA . ILE B 2 195 ? 4.244 -75.477 -96.862 1.00 14.50 195 ILE B CA 1
ATOM 3141 C C . ILE B 2 195 ? 5.261 -76.285 -96.070 1.00 12.55 195 ILE B C 1
ATOM 3142 O O . ILE B 2 195 ? 4.934 -76.839 -95.014 1.00 14.30 195 ILE B O 1
ATOM 3147 N N . VAL B 2 196 ? 6.488 -76.369 -96.576 1.00 11.37 196 VAL B N 1
ATOM 3148 C CA . VAL B 2 196 ? 7.480 -77.275 -96.002 1.00 17.12 196 VAL B CA 1
ATOM 3149 C C . VAL B 2 196 ? 8.782 -76.533 -95.713 1.00 7.75 196 VAL B C 1
ATOM 3150 O O . VAL B 2 196 ? 9.283 -75.793 -96.572 1.00 17.86 196 VAL B O 1
ATOM 3154 N N . PRO B 2 197 ? 9.355 -76.688 -94.516 1.00 8.73 197 PRO B N 1
ATOM 3155 C CA . PRO B 2 197 ? 10.656 -76.072 -94.225 1.00 21.55 197 PRO B CA 1
ATOM 3156 C C . PRO B 2 197 ? 11.826 -76.894 -94.741 1.00 21.40 197 PRO B C 1
ATOM 3157 O O . PRO B 2 197 ? 11.637 -77.891 -95.443 1.00 22.72 197 PRO B O 1
ATOM 3161 N N . TYR B 2 198 ? 13.043 -76.481 -94.399 1.00 15.67 198 TYR B N 1
ATOM 3162 C CA . TYR B 2 198 ? 14.241 -77.205 -94.806 1.00 18.68 198 TYR B CA 1
ATOM 3163 C C . TYR B 2 198 ? 14.486 -78.374 -93.859 1.00 13.75 198 TYR B C 1
ATOM 3164 O O . TYR B 2 198 ? 14.611 -78.181 -92.647 1.00 17.76 198 TYR B O 1
ATOM 3173 N N . ILE B 2 199 ? 14.558 -79.582 -94.410 1.00 11.89 199 ILE B N 1
ATOM 3174 C CA . ILE B 2 199 ? 14.856 -80.787 -93.645 1.00 14.89 199 ILE B CA 1
ATOM 3175 C C . ILE B 2 199 ? 16.188 -81.331 -94.139 1.00 23.39 199 ILE B C 1
ATOM 3176 O O . ILE B 2 199 ? 16.321 -81.681 -95.318 1.00 21.97 199 ILE B O 1
ATOM 3181 N N . ASN B 2 200 ? 17.167 -81.406 -93.241 1.00 20.79 200 ASN B N 1
ATOM 3182 C CA . ASN B 2 200 ? 18.464 -81.987 -93.556 1.00 10.68 200 ASN B CA 1
ATOM 3183 C C . ASN B 2 200 ? 19.222 -82.202 -92.259 1.00 13.21 200 ASN B C 1
ATOM 3184 O O . ASN B 2 200 ? 18.863 -81.656 -91.213 1.00 14.02 200 ASN B O 1
ATOM 3189 N N . ALA B 2 201 ? 20.277 -83.010 -92.343 1.00 26.68 201 ALA B N 1
ATOM 3190 C CA . ALA B 2 201 ? 21.189 -83.220 -91.229 1.00 18.38 201 ALA B CA 1
ATOM 3191 C C . ALA B 2 201 ? 22.335 -82.222 -91.209 1.00 8.88 201 ALA B C 1
ATOM 3192 O O . ALA B 2 201 ? 23.097 -82.203 -90.241 1.00 18.20 201 ALA B O 1
ATOM 3194 N N . VAL B 2 202 ? 22.470 -81.398 -92.244 1.00 16.50 202 VAL B N 1
ATOM 3195 C CA . VAL B 2 202 ? 23.483 -80.348 -92.311 1.00 12.44 202 VAL B CA 1
ATOM 3196 C C . VAL B 2 202 ? 22.793 -79.036 -92.671 1.00 17.13 202 VAL B C 1
ATOM 3197 O O . VAL B 2 202 ? 21.799 -79.049 -93.408 1.00 15.30 202 VAL B O 1
ATOM 3201 N N . PRO B 2 203 ? 23.269 -77.891 -92.173 1.00 24.44 203 PRO B N 1
ATOM 3202 C CA . PRO B 2 203 ? 22.570 -76.623 -92.453 1.00 19.24 203 PRO B CA 1
ATOM 3203 C C . PRO B 2 203 ? 22.504 -76.255 -93.926 1.00 18.40 203 PRO B C 1
ATOM 3204 O O . PRO B 2 203 ? 21.506 -75.674 -94.364 1.00 15.65 203 PRO B O 1
ATOM 3208 N N . PHE B 2 204 ? 23.539 -76.567 -94.699 1.00 23.34 204 PHE B N 1
ATOM 3209 C CA . PHE B 2 204 ? 23.597 -76.269 -96.120 1.00 14.91 204 PHE B CA 1
ATOM 3210 C C . PHE B 2 204 ? 23.915 -77.553 -96.870 1.00 17.06 204 PHE B C 1
ATOM 3211 O O . PHE B 2 204 ? 24.426 -78.516 -96.297 1.00 12.91 204 PHE B O 1
ATOM 3219 N N . ASP B 2 205 ? 23.616 -77.561 -98.166 1.00 16.59 205 ASP B N 1
ATOM 3220 C CA . ASP B 2 205 ? 23.795 -78.763 -98.965 1.00 15.96 205 ASP B CA 1
ATOM 3221 C C . ASP B 2 205 ? 23.984 -78.381 -100.422 1.00 22.06 205 ASP B C 1
ATOM 3222 O O . ASP B 2 205 ? 23.722 -77.248 -100.827 1.00 27.91 205 ASP B O 1
ATOM 3227 N N . SER B 2 206 ? 24.448 -79.346 -101.209 1.00 13.08 206 SER B N 1
ATOM 3228 C CA . SER B 2 206 ? 24.567 -79.176 -102.650 1.00 14.66 206 SER B CA 1
ATOM 3229 C C . SER B 2 206 ? 23.252 -79.547 -103.322 1.00 21.41 206 SER B C 1
ATOM 3230 O O . SER B 2 206 ? 22.711 -80.628 -103.081 1.00 29.17 206 SER B O 1
ATOM 3233 N N . ALA B 2 207 ? 22.744 -78.649 -104.166 1.00 25.42 207 ALA B N 1
ATOM 3234 C CA . ALA B 2 207 ? 21.481 -78.874 -104.856 1.00 22.73 207 ALA B CA 1
ATOM 3235 C C . ALA B 2 207 ? 21.628 -79.715 -106.115 1.00 27.62 207 ALA B C 1
ATOM 3236 O O . ALA B 2 207 ? 20.614 -80.136 -106.677 1.00 27.16 207 ALA B O 1
ATOM 3238 N N . ILE B 2 208 ? 22.849 -79.969 -106.572 1.00 26.65 208 ILE B N 1
ATOM 3239 C CA . ILE B 2 208 ? 23.046 -80.823 -107.737 1.00 23.95 208 ILE B CA 1
ATOM 3240 C C . ILE B 2 208 ? 23.241 -82.283 -107.335 1.00 28.11 208 ILE B C 1
ATOM 3241 O O . ILE B 2 208 ? 22.960 -83.186 -108.128 1.00 28.33 208 ILE B O 1
ATOM 3246 N N . ASN B 2 209 ? 23.693 -82.536 -106.107 1.00 26.58 209 ASN B N 1
ATOM 3247 C CA . ASN B 2 209 ? 24.022 -83.881 -105.660 1.00 24.18 209 ASN B CA 1
ATOM 3248 C C . ASN B 2 209 ? 22.993 -84.486 -104.721 1.00 26.28 209 ASN B C 1
ATOM 3249 O O . ASN B 2 209 ? 22.931 -85.713 -104.611 1.00 30.04 209 ASN B O 1
ATOM 3254 N N . HIS B 2 210 ? 22.201 -83.669 -104.033 1.00 22.65 210 HIS B N 1
ATOM 3255 C CA . HIS B 2 210 ? 21.277 -84.156 -103.021 1.00 19.84 210 HIS B CA 1
ATOM 3256 C C . HIS B 2 210 ? 19.890 -83.589 -103.272 1.00 26.61 210 HIS B C 1
ATOM 3257 O O . HIS B 2 210 ? 19.728 -82.375 -103.427 1.00 25.93 210 HIS B O 1
ATOM 3264 N N . SER B 2 211 ? 18.895 -84.465 -103.293 1.00 17.45 211 SER B N 1
ATOM 3265 C CA . SER B 2 211 ? 17.499 -84.065 -103.343 1.00 12.95 211 SER B CA 1
ATOM 3266 C C . SER B 2 211 ? 16.907 -84.213 -101.948 1.00 17.59 211 SER B C 1
ATOM 3267 O O . SER B 2 211 ? 16.814 -85.327 -101.425 1.00 26.72 211 SER B O 1
ATOM 3270 N N . ASN B 2 212 ? 16.511 -83.091 -101.350 1.00 22.40 212 ASN B N 1
ATOM 3271 C CA . ASN B 2 212 ? 16.113 -83.097 -99.947 1.00 19.28 212 ASN B CA 1
ATOM 3272 C C . ASN B 2 212 ? 14.802 -83.843 -99.729 1.00 24.85 212 ASN B C 1
ATOM 3273 O O . ASN B 2 212 ? 14.634 -84.517 -98.708 1.00 22.73 212 ASN B O 1
ATOM 3278 N N . PHE B 2 213 ? 13.857 -83.722 -100.659 1.00 29.89 213 PHE B N 1
ATOM 3279 C CA . PHE B 2 213 ? 12.581 -84.409 -100.524 1.00 23.30 213 PHE B CA 1
ATOM 3280 C C . PHE B 2 213 ? 11.954 -84.592 -101.896 1.00 23.66 213 PHE B C 1
ATOM 3281 O O . PHE B 2 213 ? 12.300 -83.903 -102.857 1.00 30.31 213 PHE B O 1
ATOM 3289 N N . GLY B 2 214 ? 11.019 -85.531 -101.967 1.00 14.01 214 GLY B N 1
ATOM 3290 C CA . GLY B 2 214 ? 10.247 -85.765 -103.167 1.00 12.86 214 GLY B CA 1
ATOM 3291 C C . GLY B 2 214 ? 8.771 -85.503 -102.955 1.00 22.09 214 GLY B C 1
ATOM 3292 O O . GLY B 2 214 ? 8.276 -85.571 -101.830 1.00 26.26 214 GLY B O 1
ATOM 3293 N N . LEU B 2 215 ? 8.061 -85.184 -104.031 1.00 22.14 215 LEU B N 1
ATOM 3294 C CA . LEU B 2 215 ? 6.623 -84.960 -104.005 1.00 18.99 215 LEU B CA 1
ATOM 3295 C C . LEU B 2 215 ? 5.951 -86.042 -104.832 1.00 16.18 215 LEU B C 1
ATOM 3296 O O . LEU B 2 215 ? 6.299 -86.232 -106.000 1.00 21.92 215 LEU B O 1
ATOM 3301 N N . ILE B 2 216 ? 4.997 -86.749 -104.227 1.00 16.01 216 ILE B N 1
ATOM 3302 C CA . ILE B 2 216 ? 4.314 -87.865 -104.867 1.00 20.32 216 ILE B CA 1
ATOM 3303 C C . ILE B 2 216 ? 2.837 -87.530 -105.006 1.00 26.92 216 ILE B C 1
ATOM 3304 O O . ILE B 2 216 ? 2.232 -86.936 -104.103 1.00 26.65 216 ILE B O 1
ATOM 3309 N N . VAL B 2 217 ? 2.270 -87.900 -106.152 1.00 24.28 217 VAL B N 1
ATOM 3310 C CA . VAL B 2 217 ? 0.848 -87.773 -106.441 1.00 14.10 217 VAL B CA 1
ATOM 3311 C C . VAL B 2 217 ? 0.365 -89.127 -106.940 1.00 16.75 217 VAL B C 1
ATOM 3312 O O . VAL B 2 217 ? 0.843 -89.616 -107.969 1.00 21.01 217 VAL B O 1
ATOM 3316 N N . ILE B 2 218 ? -0.575 -89.733 -106.222 1.00 18.30 218 ILE B N 1
ATOM 3317 C CA . ILE B 2 218 ? -1.035 -91.069 -106.596 1.00 7.31 218 ILE B CA 1
ATOM 3318 C C . ILE B 2 218 ? -2.555 -91.155 -106.549 1.00 12.90 218 ILE B C 1
ATOM 3319 O O . ILE B 2 218 ? -3.167 -90.747 -105.555 1.00 22.17 218 ILE B O 1
ATOM 3324 N N . PRO B 2 219 ? -3.203 -91.664 -107.601 1.00 15.83 219 PRO B N 1
ATOM 3325 C CA . PRO B 2 219 ? -4.656 -91.881 -107.561 1.00 15.93 219 PRO B CA 1
ATOM 3326 C C . PRO B 2 219 ? -5.062 -93.197 -106.912 1.00 16.53 219 PRO B C 1
ATOM 3327 O O . PRO B 2 219 ? -5.212 -94.208 -107.604 1.00 19.91 219 PRO B O 1
ATOM 3331 N N . VAL B 2 220 ? -5.231 -93.213 -105.590 1.00 6.28 220 VAL B N 1
ATOM 3332 C CA . VAL B 2 220 ? -5.652 -94.444 -104.930 1.00 18.28 220 VAL B CA 1
ATOM 3333 C C . VAL B 2 220 ? -7.071 -94.834 -105.341 1.00 15.36 220 VAL B C 1
ATOM 3334 O O . VAL B 2 220 ? -7.380 -96.023 -105.471 1.00 16.98 220 VAL B O 1
ATOM 3338 N N . SER B 2 221 ? -7.951 -93.857 -105.555 1.00 13.66 221 SER B N 1
ATOM 3339 C CA . SER B 2 221 ? -9.289 -94.120 -106.057 1.00 14.28 221 SER B CA 1
ATOM 3340 C C . SER B 2 221 ? -9.337 -93.742 -107.524 1.00 17.47 221 SER B C 1
ATOM 3341 O O . SER B 2 221 ? -9.019 -92.592 -107.864 1.00 19.29 221 SER B O 1
ATOM 3344 N N . PRO B 2 222 ? -9.701 -94.654 -108.419 1.00 9.30 222 PRO B N 1
ATOM 3345 C CA . PRO B 2 222 ? -9.597 -94.368 -109.852 1.00 17.72 222 PRO B CA 1
ATOM 3346 C C . PRO B 2 222 ? -10.578 -93.298 -110.310 1.00 11.10 222 PRO B C 1
ATOM 3347 O O . PRO B 2 222 ? -11.567 -92.983 -109.646 1.00 27.28 222 PRO B O 1
ATOM 3351 N N . LEU B 2 223 ? -10.270 -92.725 -111.468 1.00 0.00 223 LEU B N 1
ATOM 3352 C CA . LEU B 2 223 ? -11.099 -91.693 -112.069 1.00 13.17 223 LEU B CA 1
ATOM 3353 C C . LEU B 2 223 ? -12.228 -92.321 -112.879 1.00 13.65 223 LEU B C 1
ATOM 3354 O O . LEU B 2 223 ? -11.986 -93.178 -113.733 1.00 9.54 223 LEU B O 1
ATOM 3359 N N . LYS B 2 224 ? -13.461 -91.893 -112.612 1.00 12.16 224 LYS B N 1
ATOM 3360 C CA . LYS B 2 224 ? -14.625 -92.421 -113.308 1.00 17.54 224 LYS B CA 1
ATOM 3361 C C . LYS B 2 224 ? -15.551 -91.285 -113.714 1.00 20.10 224 LYS B C 1
ATOM 3362 O O . LYS B 2 224 ? -15.661 -90.273 -113.021 1.00 21.04 224 LYS B O 1
ATOM 3368 N N . TYR B 2 225 ? -16.216 -91.472 -114.848 1.00 21.65 225 TYR B N 1
ATOM 3369 C CA . TYR B 2 225 ? -17.212 -90.536 -115.355 1.00 21.34 225 TYR B CA 1
ATOM 3370 C C . TYR B 2 225 ? -18.113 -91.298 -116.317 1.00 20.92 225 TYR B C 1
ATOM 3371 O O . TYR B 2 225 ? -18.020 -92.523 -116.440 1.00 26.47 225 TYR B O 1
ATOM 3380 N N . SER B 2 226 ? -18.992 -90.574 -116.998 1.00 29.58 226 SER B N 1
ATOM 3381 C CA . SER B 2 226 ? -19.928 -91.148 -117.949 1.00 26.19 226 SER B CA 1
ATOM 3382 C C . SER B 2 226 ? -19.723 -90.522 -119.320 1.00 30.11 226 SER B C 1
ATOM 3383 O O . SER B 2 226 ? -19.009 -89.529 -119.477 1.00 32.69 226 SER B O 1
ATOM 3386 N N . SER B 2 227 ? -20.368 -91.120 -120.318 1.00 29.28 227 SER B N 1
ATOM 3387 C CA . SER B 2 227 ? -20.242 -90.642 -121.687 1.00 31.07 227 SER B CA 1
ATOM 3388 C C . SER B 2 227 ? -20.789 -89.228 -121.816 1.00 31.51 227 SER B C 1
ATOM 3389 O O . SER B 2 227 ? -21.833 -88.893 -121.252 1.00 37.11 227 SER B O 1
ATOM 3392 N N . GLY B 2 228 ? -20.079 -88.397 -122.573 1.00 26.22 228 GLY B N 1
ATOM 3393 C CA . GLY B 2 228 ? -20.398 -86.998 -122.715 1.00 24.21 228 GLY B CA 1
ATOM 3394 C C . GLY B 2 228 ? -19.615 -86.089 -121.794 1.00 27.94 228 GLY B C 1
ATOM 3395 O O . GLY B 2 228 ? -19.569 -84.878 -122.030 1.00 30.43 228 GLY B O 1
ATOM 3396 N N . ALA B 2 229 ? -19.003 -86.640 -120.755 1.00 27.28 229 ALA B N 1
ATOM 3397 C CA . ALA B 2 229 ? -18.131 -85.868 -119.892 1.00 24.22 229 ALA B CA 1
ATOM 3398 C C . ALA B 2 229 ? -16.742 -85.753 -120.513 1.00 28.22 229 ALA B C 1
ATOM 3399 O O . ALA B 2 229 ? -16.318 -86.587 -121.317 1.00 26.79 229 ALA B O 1
ATOM 3401 N N . THR B 2 230 ? -16.038 -84.693 -120.131 1.00 27.74 230 THR B N 1
ATOM 3402 C CA . THR B 2 230 ? -14.687 -84.473 -120.621 1.00 21.71 230 THR B CA 1
ATOM 3403 C C . THR B 2 230 ? -13.777 -85.614 -120.183 1.00 23.82 230 THR B C 1
ATOM 3404 O O . THR B 2 230 ? -13.796 -86.030 -119.023 1.00 22.04 230 THR B O 1
ATOM 3408 N N . THR B 2 231 ? -12.993 -86.133 -121.125 1.00 31.15 231 THR B N 1
ATOM 3409 C CA . THR B 2 231 ? -12.057 -87.214 -120.855 1.00 25.66 231 THR B CA 1
ATOM 3410 C C . THR B 2 231 ? -10.635 -86.731 -120.607 1.00 32.37 231 THR B C 1
ATOM 3411 O O . THR B 2 231 ? -9.778 -87.543 -120.239 1.00 25.05 231 THR B O 1
ATOM 3415 N N . ALA B 2 232 ? -10.360 -85.443 -120.801 1.00 28.09 232 ALA B N 1
ATOM 3416 C CA . ALA B 2 232 ? -9.020 -84.887 -120.635 1.00 26.55 232 ALA B CA 1
ATOM 3417 C C . ALA B 2 232 ? -8.966 -84.155 -119.302 1.00 31.48 232 ALA B C 1
ATOM 3418 O O . ALA B 2 232 ? -9.359 -82.991 -119.204 1.00 30.25 232 ALA B O 1
ATOM 3420 N N . ILE B 2 233 ? -8.471 -84.839 -118.278 1.00 28.07 233 ILE B N 1
ATOM 3421 C CA . ILE B 2 233 ? -8.287 -84.277 -116.946 1.00 28.77 233 ILE B CA 1
ATOM 3422 C C . ILE B 2 233 ? -6.789 -84.055 -116.744 1.00 26.99 233 ILE B C 1
ATOM 3423 O O . ILE B 2 233 ? -6.014 -85.022 -116.752 1.00 24.89 233 ILE B O 1
ATOM 3428 N N . PRO B 2 234 ? -6.326 -82.812 -116.635 1.00 21.10 234 PRO B N 1
ATOM 3429 C CA . PRO B 2 234 ? -4.906 -82.575 -116.354 1.00 17.11 234 PRO B CA 1
ATOM 3430 C C . PRO B 2 234 ? -4.612 -82.355 -114.878 1.00 20.97 234 PRO B C 1
ATOM 3431 O O . PRO B 2 234 ? -5.494 -81.970 -114.106 1.00 22.07 234 PRO B O 1
ATOM 3435 N N . ILE B 2 235 ? -3.368 -82.605 -114.481 1.00 19.72 235 ILE B N 1
ATOM 3436 C CA . ILE B 2 235 ? -2.896 -82.371 -113.123 1.00 19.12 235 ILE B CA 1
ATOM 3437 C C . ILE B 2 235 ? -1.643 -81.512 -113.203 1.00 14.77 235 ILE B C 1
ATOM 3438 O O . ILE B 2 235 ? -0.684 -81.876 -113.890 1.00 18.78 235 ILE B O 1
ATOM 3443 N N . THR B 2 236 ? -1.651 -80.379 -112.500 1.00 21.83 236 THR B N 1
ATOM 3444 C CA . THR B 2 236 ? -0.604 -79.374 -112.623 1.00 23.31 236 THR B CA 1
ATOM 3445 C C . THR B 2 236 ? 0.046 -79.095 -111.272 1.00 20.86 236 THR B C 1
ATOM 3446 O O . THR B 2 236 ? -0.592 -79.194 -110.224 1.00 20.41 236 THR B O 1
ATOM 3450 N N . ILE B 2 237 ? 1.327 -78.741 -111.310 1.00 13.56 237 ILE B N 1
ATOM 3451 C CA . ILE B 2 237 ? 2.124 -78.507 -110.114 1.00 12.82 237 ILE B CA 1
ATOM 3452 C C . ILE B 2 237 ? 2.726 -77.110 -110.201 1.00 16.82 237 ILE B C 1
ATOM 3453 O O . ILE B 2 237 ? 3.269 -76.727 -111.243 1.00 14.78 237 ILE B O 1
ATOM 3458 N N . THR B 2 238 ? 2.612 -76.346 -109.115 1.00 18.96 238 THR B N 1
ATOM 3459 C CA . THR B 2 238 ? 3.188 -75.013 -109.008 1.00 5.52 238 THR B CA 1
ATOM 3460 C C . THR B 2 238 ? 3.922 -74.903 -107.681 1.00 19.19 238 THR B C 1
ATOM 3461 O O . THR B 2 238 ? 3.365 -75.239 -106.631 1.00 20.67 238 THR B O 1
ATOM 3465 N N . ILE B 2 239 ? 5.167 -74.426 -107.723 1.00 25.39 239 ILE B N 1
ATOM 3466 C CA . ILE B 2 239 ? 6.007 -74.404 -106.531 1.00 16.83 239 ILE B CA 1
ATOM 3467 C C . ILE B 2 239 ? 6.623 -73.030 -106.320 1.00 20.53 239 ILE B C 1
ATOM 3468 O O . ILE B 2 239 ? 6.895 -72.298 -107.273 1.00 18.24 239 ILE B O 1
ATOM 3473 N N . ALA B 2 240 ? 6.883 -72.704 -105.054 1.00 22.00 240 ALA B N 1
ATOM 3474 C CA . ALA B 2 240 ? 7.532 -71.450 -104.677 1.00 14.18 240 ALA B CA 1
ATOM 3475 C C . ALA B 2 240 ? 8.647 -71.727 -103.678 1.00 10.68 240 ALA B C 1
ATOM 3476 O O . ALA B 2 240 ? 8.369 -72.221 -102.572 1.00 23.60 240 ALA B O 1
ATOM 3478 N N . PRO B 2 241 ? 9.905 -71.428 -104.005 1.00 16.44 241 PRO B N 1
ATOM 3479 C CA . PRO B 2 241 ? 11.006 -71.652 -103.054 1.00 15.01 241 PRO B CA 1
ATOM 3480 C C . PRO B 2 241 ? 11.211 -70.535 -102.040 1.00 16.70 241 PRO B C 1
ATOM 3481 O O . PRO B 2 241 ? 11.990 -69.618 -102.300 1.00 35.51 241 PRO B O 1
ATOM 3485 N N . LEU B 2 242 ? 10.538 -70.581 -100.896 1.00 16.45 242 LEU B N 1
ATOM 3486 C CA . LEU B 2 242 ? 10.684 -69.531 -99.894 1.00 15.10 242 LEU B CA 1
ATOM 3487 C C . LEU B 2 242 ? 12.047 -69.568 -99.207 1.00 13.94 242 LEU B C 1
ATOM 3488 O O . LEU B 2 242 ? 12.628 -70.631 -98.982 1.00 12.56 242 LEU B O 1
ATOM 3493 N N . ASN B 2 243 ? 12.544 -68.378 -98.858 1.00 20.74 243 ASN B N 1
ATOM 3494 C CA . ASN B 2 243 ? 13.706 -68.200 -97.982 1.00 20.13 243 ASN B CA 1
ATOM 3495 C C . ASN B 2 243 ? 14.956 -68.879 -98.549 1.00 19.38 243 ASN B C 1
ATOM 3496 O O . ASN B 2 243 ? 15.531 -69.784 -97.946 1.00 28.08 243 ASN B O 1
ATOM 3501 N N . SER B 2 244 ? 15.389 -68.405 -99.713 1.00 12.90 244 SER B N 1
ATOM 3502 C CA . SER B 2 244 ? 16.463 -69.049 -100.457 1.00 13.36 244 SER B CA 1
ATOM 3503 C C . SER B 2 244 ? 17.824 -68.487 -100.070 1.00 15.21 244 SER B C 1
ATOM 3504 O O . SER B 2 244 ? 18.019 -67.270 -100.046 1.00 26.09 244 SER B O 1
ATOM 3507 N N . GLU B 2 245 ? 18.763 -69.382 -99.785 1.00 17.54 245 GLU B N 1
ATOM 3508 C CA . GLU B 2 245 ? 20.141 -69.037 -99.479 1.00 18.94 245 GLU B CA 1
ATOM 3509 C C . GLU B 2 245 ? 21.067 -69.863 -100.354 1.00 21.12 245 GLU B C 1
ATOM 3510 O O . GLU B 2 245 ? 20.852 -71.065 -100.539 1.00 22.65 245 GLU B O 1
ATOM 3516 N N . PHE B 2 246 ? 22.102 -69.212 -100.873 1.00 14.24 246 PHE B N 1
ATOM 3517 C CA . PHE B 2 246 ? 23.148 -69.859 -101.644 1.00 7.87 246 PHE B CA 1
ATOM 3518 C C . PHE B 2 246 ? 24.493 -69.346 -101.154 1.00 8.39 246 PHE B C 1
ATOM 3519 O O . PHE B 2 246 ? 24.600 -68.223 -100.661 1.00 13.94 246 PHE B O 1
ATOM 3527 N N . GLY B 2 247 ? 25.518 -70.176 -101.301 1.00 11.93 247 GLY B N 1
ATOM 3528 C CA . GLY B 2 247 ? 26.856 -69.825 -100.862 1.00 14.22 247 GLY B CA 1
ATOM 3529 C C . GLY B 2 247 ? 27.889 -70.649 -101.594 1.00 14.23 247 GLY B C 1
ATOM 3530 O O . GLY B 2 247 ? 27.565 -71.593 -102.315 1.00 26.74 247 GLY B O 1
ATOM 3531 N N . GLY B 2 248 ? 29.149 -70.284 -101.398 1.00 12.95 248 GLY B N 1
ATOM 3532 C CA . GLY B 2 248 ? 30.228 -70.964 -102.085 1.00 9.68 248 GLY B CA 1
ATOM 3533 C C . GLY B 2 248 ? 30.226 -70.690 -103.572 1.00 16.15 248 GLY B C 1
ATOM 3534 O O . GLY B 2 248 ? 30.122 -71.612 -104.383 1.00 15.26 248 GLY B O 1
ATOM 3535 N N . LEU B 2 249 ? 30.347 -69.417 -103.935 1.00 14.33 249 LEU B N 1
ATOM 3536 C CA . LEU B 2 249 ? 30.251 -69.004 -105.327 1.00 11.38 249 LEU B CA 1
ATOM 3537 C C . LEU B 2 249 ? 31.494 -69.415 -106.107 1.00 18.94 249 LEU B C 1
ATOM 3538 O O . LEU B 2 249 ? 32.624 -69.208 -105.656 1.00 21.64 249 LEU B O 1
ATOM 3543 N N . ARG B 2 250 ? 31.278 -70.017 -107.269 1.00 11.98 250 ARG B N 1
ATOM 3544 C CA . ARG B 2 250 ? 32.344 -70.370 -108.194 1.00 6.06 250 ARG B CA 1
ATOM 3545 C C . ARG B 2 250 ? 31.744 -70.395 -109.595 1.00 17.74 250 ARG B C 1
ATOM 3546 O O . ARG B 2 250 ? 30.706 -69.775 -109.846 1.00 22.84 250 ARG B O 1
ATOM 3554 N N . GLN B 2 251 ? 32.412 -71.081 -110.519 1.00 24.91 251 GLN B N 1
ATOM 3555 C CA . GLN B 2 251 ? 31.886 -71.251 -111.865 1.00 19.56 251 GLN B CA 1
ATOM 3556 C C . GLN B 2 251 ? 30.588 -72.059 -111.844 1.00 17.19 251 GLN B C 1
ATOM 3557 O O . GLN B 2 251 ? 30.206 -72.658 -110.840 1.00 20.80 251 GLN B O 1
ATOM 3563 N N . ALA B 2 252 ? 29.913 -72.077 -112.989 1.00 24.96 252 ALA B N 1
ATOM 3564 C CA . ALA B 2 252 ? 28.612 -72.720 -113.116 1.00 25.91 252 ALA B CA 1
ATOM 3565 C C . ALA B 2 252 ? 28.787 -74.181 -113.506 1.00 25.18 252 ALA B C 1
ATOM 3566 O O . ALA B 2 252 ? 29.305 -74.483 -114.586 1.00 27.71 252 ALA B O 1
ATOM 3568 N N . VAL B 2 253 ? 28.360 -75.083 -112.624 1.00 29.36 253 VAL B N 1
ATOM 3569 C CA . VAL B 2 253 ? 28.364 -76.517 -112.882 1.00 31.51 253 VAL B CA 1
ATOM 3570 C C . VAL B 2 253 ? 26.962 -77.045 -112.610 1.00 30.65 253 VAL B C 1
ATOM 3571 O O . VAL B 2 253 ? 26.302 -76.625 -111.654 1.00 33.91 253 VAL B O 1
ATOM 3575 N N . SER B 2 254 ? 26.487 -77.932 -113.480 1.00 37.24 254 SER B N 1
ATOM 3576 C CA . SER B 2 254 ? 25.132 -78.448 -113.376 1.00 37.55 254 SER B CA 1
ATOM 3577 C C . SER B 2 254 ? 25.058 -79.968 -113.344 1.00 41.50 254 SER B C 1
ATOM 3578 O O . SER B 2 254 ? 23.951 -80.512 -113.286 1.00 41.43 254 SER B O 1
ATOM 3581 N N . GLN B 2 255 ? 26.190 -80.662 -113.378 1.00 40.05 255 GLN B N 1
ATOM 3582 C CA . GLN B 2 255 ? 26.205 -82.118 -113.368 1.00 41.54 255 GLN B CA 1
ATOM 3583 C C . GLN B 2 255 ? 27.273 -82.635 -112.416 1.00 43.17 255 GLN B C 1
ATOM 3584 O O . GLN B 2 255 ? 28.425 -82.820 -112.807 1.00 39.54 255 GLN B O 1
ATOM 3590 N N . GLY C 3 1 ? 42.293 -105.220 -49.076 1.00 23.30 1 GLY C N 1
ATOM 3591 C CA . GLY C 3 1 ? 41.396 -104.093 -49.238 1.00 26.75 1 GLY C CA 1
ATOM 3592 C C . GLY C 3 1 ? 40.053 -104.279 -48.564 1.00 27.60 1 GLY C C 1
ATOM 3593 O O . GLY C 3 1 ? 39.968 -104.865 -47.490 1.00 35.67 1 GLY C O 1
ATOM 3594 N N . ILE C 3 2 ? 39.003 -103.780 -49.200 1.00 26.01 2 ILE C N 1
ATOM 3595 C CA . ILE C 3 2 ? 37.661 -103.845 -48.619 1.00 25.90 2 ILE C CA 1
ATOM 3596 C C . ILE C 3 2 ? 37.113 -105.258 -48.796 1.00 28.41 2 ILE C C 1
ATOM 3597 O O . ILE C 3 2 ? 37.098 -105.770 -49.924 1.00 34.10 2 ILE C O 1
ATOM 3602 N N . PRO C 3 3 ? 36.682 -105.920 -47.724 1.00 31.35 3 PRO C N 1
ATOM 3603 C CA . PRO C 3 3 ? 36.172 -107.289 -47.859 1.00 25.39 3 PRO C CA 1
ATOM 3604 C C . PRO C 3 3 ? 34.813 -107.314 -48.539 1.00 26.85 3 PRO C C 1
ATOM 3605 O O . PRO C 3 3 ? 33.946 -106.482 -48.266 1.00 32.01 3 PRO C O 1
ATOM 3609 N N . ALA C 3 4 ? 34.629 -108.291 -49.421 1.00 21.95 4 ALA C N 1
ATOM 3610 C CA . ALA C 3 4 ? 33.400 -108.401 -50.190 1.00 15.80 4 ALA C CA 1
ATOM 3611 C C . ALA C 3 4 ? 33.250 -109.831 -50.678 1.00 19.81 4 ALA C C 1
ATOM 3612 O O . ALA C 3 4 ? 34.192 -110.623 -50.642 1.00 27.49 4 ALA C O 1
ATOM 3614 N N . GLU C 3 5 ? 32.041 -110.158 -51.129 1.00 29.72 5 GLU C N 1
ATOM 3615 C CA . GLU C 3 5 ? 31.768 -111.440 -51.762 1.00 29.56 5 GLU C CA 1
ATOM 3616 C C . GLU C 3 5 ? 30.880 -111.229 -52.977 1.00 24.08 5 GLU C C 1
ATOM 3617 O O . GLU C 3 5 ? 30.077 -110.296 -53.026 1.00 24.70 5 GLU C O 1
ATOM 3623 N N . LEU C 3 6 ? 31.020 -112.123 -53.949 1.00 19.70 6 LEU C N 1
ATOM 3624 C CA . LEU C 3 6 ? 30.357 -112.000 -55.238 1.00 22.01 6 LEU C CA 1
ATOM 3625 C C . LEU C 3 6 ? 29.076 -112.822 -55.251 1.00 26.51 6 LEU C C 1
ATOM 3626 O O . LEU C 3 6 ? 29.085 -114.004 -54.893 1.00 24.05 6 LEU C O 1
ATOM 3631 N N . ARG C 3 7 ? 27.986 -112.196 -55.677 1.00 19.49 7 ARG C N 1
ATOM 3632 C CA . ARG C 3 7 ? 26.630 -112.712 -55.591 1.00 19.79 7 ARG C CA 1
ATOM 3633 C C . ARG C 3 7 ? 26.209 -113.396 -56.884 1.00 23.93 7 ARG C C 1
ATOM 3634 O O . ARG C 3 7 ? 26.821 -113.196 -57.936 1.00 17.74 7 ARG C O 1
ATOM 3642 N N . PRO C 3 8 ? 25.176 -114.241 -56.835 1.00 23.27 8 PRO C N 1
ATOM 3643 C CA . PRO C 3 8 ? 24.598 -114.763 -58.075 1.00 17.12 8 PRO C CA 1
ATOM 3644 C C . PRO C 3 8 ? 24.094 -113.633 -58.954 1.00 22.39 8 PRO C C 1
ATOM 3645 O O . PRO C 3 8 ? 23.583 -112.620 -58.472 1.00 19.95 8 PRO C O 1
ATOM 3649 N N . GLY C 3 9 ? 24.239 -113.821 -60.260 1.00 24.89 9 GLY C N 1
ATOM 3650 C CA . GLY C 3 9 ? 24.139 -112.736 -61.208 1.00 20.79 9 GLY C CA 1
ATOM 3651 C C . GLY C 3 9 ? 25.473 -112.151 -61.603 1.00 23.45 9 GLY C C 1
ATOM 3652 O O . GLY C 3 9 ? 25.506 -111.178 -62.360 1.00 33.47 9 GLY C O 1
ATOM 3653 N N . THR C 3 10 ? 26.568 -112.709 -61.101 1.00 28.60 10 THR C N 1
ATOM 3654 C CA . THR C 3 10 ? 27.907 -112.292 -61.482 1.00 28.73 10 THR C CA 1
ATOM 3655 C C . THR C 3 10 ? 28.239 -112.817 -62.872 1.00 32.12 10 THR C C 1
ATOM 3656 O O . THR C 3 10 ? 27.820 -113.915 -63.248 1.00 32.62 10 THR C O 1
ATOM 3660 N N . ASN C 3 11 ? 28.968 -112.008 -63.645 1.00 33.21 11 ASN C N 1
ATOM 3661 C CA . ASN C 3 11 ? 29.531 -112.416 -64.935 1.00 29.75 11 ASN C CA 1
ATOM 3662 C C . ASN C 3 11 ? 28.453 -112.736 -65.961 1.00 29.81 11 ASN C C 1
ATOM 3663 O O . ASN C 3 11 ? 28.652 -113.574 -66.841 1.00 36.97 11 ASN C O 1
ATOM 3668 N N . GLN C 3 12 ? 27.307 -112.077 -65.867 1.00 24.12 12 GLN C N 1
ATOM 3669 C CA . GLN C 3 12 ? 26.218 -112.277 -66.806 1.00 24.36 12 GLN C CA 1
ATOM 3670 C C . GLN C 3 12 ? 26.032 -111.022 -67.643 1.00 30.20 12 GLN C C 1
ATOM 3671 O O . GLN C 3 12 ? 26.194 -109.902 -67.148 1.00 34.18 12 GLN C O 1
ATOM 3677 N N . PHE C 3 13 ? 25.716 -111.217 -68.917 1.00 26.21 13 PHE C N 1
ATOM 3678 C CA . PHE C 3 13 ? 25.465 -110.129 -69.856 1.00 18.07 13 PHE C CA 1
ATOM 3679 C C . PHE C 3 13 ? 23.964 -110.094 -70.125 1.00 19.41 13 PHE C C 1
ATOM 3680 O O . PHE C 3 13 ? 23.448 -110.878 -70.924 1.00 24.54 13 PHE C O 1
ATOM 3688 N N . LEU C 3 14 ? 23.269 -109.188 -69.444 1.00 19.67 14 LEU C N 1
ATOM 3689 C CA . LEU C 3 14 ? 21.841 -108.987 -69.639 1.00 15.75 14 LEU C CA 1
ATOM 3690 C C . LEU C 3 14 ? 21.639 -107.983 -70.768 1.00 24.64 14 LEU C C 1
ATOM 3691 O O . LEU C 3 14 ? 22.139 -106.856 -70.699 1.00 24.04 14 LEU C O 1
ATOM 3696 N N . THR C 3 15 ? 20.904 -108.395 -71.802 1.00 19.56 15 THR C N 1
ATOM 3697 C CA . THR C 3 15 ? 20.748 -107.560 -72.988 1.00 15.33 15 THR C CA 1
ATOM 3698 C C . THR C 3 15 ? 20.071 -106.234 -72.661 1.00 19.12 15 THR C C 1
ATOM 3699 O O . THR C 3 15 ? 20.351 -105.217 -73.306 1.00 28.43 15 THR C O 1
ATOM 3703 N N . THR C 3 16 ? 19.212 -106.211 -71.643 1.00 18.27 16 THR C N 1
ATOM 3704 C CA . THR C 3 16 ? 18.511 -105.003 -71.228 1.00 17.05 16 THR C CA 1
ATOM 3705 C C . THR C 3 16 ? 19.058 -104.423 -69.929 1.00 18.19 16 THR C C 1
ATOM 3706 O O . THR C 3 16 ? 18.308 -103.814 -69.163 1.00 16.48 16 THR C O 1
ATOM 3710 N N . ASP C 3 17 ? 20.350 -104.601 -69.665 1.00 26.23 17 ASP C N 1
ATOM 3711 C CA . ASP C 3 17 ? 20.970 -104.044 -68.470 1.00 23.83 17 ASP C CA 1
ATOM 3712 C C . ASP C 3 17 ? 21.269 -102.562 -68.648 1.00 33.47 17 ASP C C 1
ATOM 3713 O O . ASP C 3 17 ? 21.521 -102.082 -69.756 1.00 33.17 17 ASP C O 1
ATOM 3718 N N . ASP C 3 18 ? 21.253 -101.839 -67.532 1.00 35.99 18 ASP C N 1
ATOM 3719 C CA . ASP C 3 18 ? 21.463 -100.393 -67.499 1.00 28.76 18 ASP C CA 1
ATOM 3720 C C . ASP C 3 18 ? 22.691 -100.103 -66.642 1.00 30.46 18 ASP C C 1
ATOM 3721 O O . ASP C 3 18 ? 22.580 -99.880 -65.437 1.00 37.46 18 ASP C O 1
ATOM 3726 N N . ASP C 3 19 ? 23.865 -100.100 -67.265 1.00 25.50 19 ASP C N 1
ATOM 3727 C CA . ASP C 3 19 ? 25.112 -99.875 -66.549 1.00 25.91 19 ASP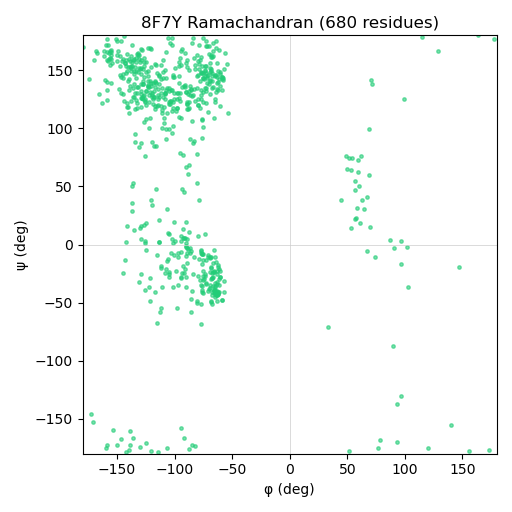 C CA 1
ATOM 3728 C C . ASP C 3 19 ? 25.973 -98.921 -67.365 1.00 29.14 19 ASP C C 1
ATOM 3729 O O . ASP C 3 19 ? 25.501 -98.269 -68.300 1.00 26.51 19 ASP C O 1
ATOM 3734 N N . THR C 3 20 ? 27.244 -98.830 -66.993 1.00 29.29 20 THR C N 1
ATOM 3735 C CA . THR C 3 20 ? 28.210 -97.976 -67.661 1.00 20.63 20 THR C CA 1
ATOM 3736 C C . THR C 3 20 ? 29.305 -98.828 -68.282 1.00 18.82 20 THR C C 1
ATOM 3737 O O . THR C 3 20 ? 29.578 -99.942 -67.833 1.00 29.25 20 THR C O 1
ATOM 3741 N N . ALA C 3 21 ? 29.926 -98.294 -69.326 1.00 21.56 21 ALA C N 1
ATOM 3742 C CA . ALA C 3 21 ? 31.050 -98.939 -69.982 1.00 20.58 21 ALA C CA 1
ATOM 3743 C C . ALA C 3 21 ? 32.173 -97.927 -70.139 1.00 21.40 21 ALA C C 1
ATOM 3744 O O . ALA C 3 21 ? 31.970 -96.719 -70.007 1.00 22.92 21 ALA C O 1
ATOM 3746 N N . ALA C 3 22 ? 33.366 -98.434 -70.398 1.00 19.78 22 ALA C N 1
ATOM 3747 C CA . ALA C 3 22 ? 34.544 -97.580 -70.473 1.00 8.32 22 ALA C CA 1
ATOM 3748 C C . ALA C 3 22 ? 34.578 -96.839 -71.803 1.00 15.83 22 ALA C C 1
ATOM 3749 O O . ALA C 3 22 ? 34.438 -97.464 -72.857 1.00 22.10 22 ALA C O 1
ATOM 3751 N N . PRO C 3 23 ? 34.744 -95.521 -71.794 1.00 12.02 23 PRO C N 1
ATOM 3752 C CA . PRO C 3 23 ? 34.875 -94.784 -73.055 1.00 12.53 23 PRO C CA 1
ATOM 3753 C C . PRO C 3 23 ? 36.169 -95.121 -73.781 1.00 16.14 23 PRO C C 1
ATOM 3754 O O . PRO C 3 23 ? 37.204 -95.383 -73.167 1.00 22.37 23 PRO C O 1
ATOM 3758 N N . ILE C 3 24 ? 36.110 -95.090 -75.111 1.00 14.79 24 ILE C N 1
ATOM 3759 C CA . ILE C 3 24 ? 37.264 -95.458 -75.925 1.00 10.40 24 ILE C CA 1
ATOM 3760 C C . ILE C 3 24 ? 38.066 -94.222 -76.309 1.00 16.21 24 ILE C C 1
ATOM 3761 O O . ILE C 3 24 ? 39.281 -94.300 -76.509 1.00 21.20 24 ILE C O 1
ATOM 3766 N N . LEU C 3 25 ? 37.401 -93.076 -76.418 1.00 20.27 25 LEU C N 1
ATOM 3767 C CA . LEU C 3 25 ? 38.051 -91.833 -76.838 1.00 14.98 25 LEU C CA 1
ATOM 3768 C C . LEU C 3 25 ? 37.873 -90.764 -75.772 1.00 12.77 25 LEU C C 1
ATOM 3769 O O . LEU C 3 25 ? 36.798 -90.145 -75.685 1.00 21.36 25 LEU C O 1
ATOM 3774 N N . PRO C 3 26 ? 38.874 -90.522 -74.932 1.00 15.73 26 PRO C N 1
ATOM 3775 C CA . PRO C 3 26 ? 38.756 -89.454 -73.932 1.00 16.58 26 PRO C CA 1
ATOM 3776 C C . PRO C 3 26 ? 38.872 -88.066 -74.546 1.00 20.17 26 PRO C C 1
ATOM 3777 O O . PRO C 3 26 ? 39.496 -87.868 -75.590 1.00 17.74 26 PRO C O 1
ATOM 3781 N N . GLY C 3 27 ? 38.260 -87.095 -73.872 1.00 18.36 27 GLY C N 1
ATOM 3782 C CA . GLY C 3 27 ? 38.312 -85.715 -74.312 1.00 13.64 27 GLY C CA 1
ATOM 3783 C C . GLY C 3 27 ? 37.542 -85.413 -75.574 1.00 19.30 27 GLY C C 1
ATOM 3784 O O . GLY C 3 27 ? 37.732 -84.349 -76.163 1.00 23.81 27 GLY C O 1
ATOM 3785 N N . PHE C 3 28 ? 36.656 -86.310 -75.992 1.00 19.03 28 PHE C N 1
ATOM 3786 C CA . PHE C 3 28 ? 36.015 -86.225 -77.296 1.00 15.72 28 PHE C CA 1
ATOM 3787 C C . PHE C 3 28 ? 34.853 -85.235 -77.270 1.00 19.44 28 PHE C C 1
ATOM 3788 O O . PHE C 3 28 ? 34.039 -85.240 -76.341 1.00 21.34 28 PHE C O 1
ATOM 3796 N N . THR C 3 29 ? 34.784 -84.382 -78.292 1.00 19.95 29 THR C N 1
ATOM 3797 C CA . THR C 3 29 ? 33.702 -83.417 -78.457 1.00 19.64 29 THR C CA 1
ATOM 3798 C C . THR C 3 29 ? 32.942 -83.725 -79.739 1.00 17.57 29 THR C C 1
ATOM 3799 O O . THR C 3 29 ? 33.527 -83.640 -80.831 1.00 15.41 29 THR C O 1
ATOM 3803 N N . PRO C 3 30 ? 31.661 -84.073 -79.672 1.00 28.20 30 PRO C N 1
ATOM 3804 C CA . PRO C 3 30 ? 30.927 -84.443 -80.886 1.00 24.91 30 PRO C CA 1
ATOM 3805 C C . PRO C 3 30 ? 30.618 -83.237 -81.763 1.00 14.97 30 PRO C C 1
ATOM 3806 O O . PRO C 3 30 ? 30.896 -82.086 -81.431 1.00 21.19 30 PRO C O 1
ATOM 3810 N N . THR C 3 31 ? 30.039 -83.532 -82.918 1.00 13.31 31 THR C N 1
ATOM 3811 C CA . THR C 3 31 ? 29.536 -82.486 -83.789 1.00 15.82 31 THR C CA 1
ATOM 3812 C C . THR C 3 31 ? 28.349 -81.787 -83.128 1.00 23.98 31 THR C C 1
ATOM 3813 O O . THR C 3 31 ? 27.476 -82.449 -82.560 1.00 17.64 31 THR C O 1
ATOM 3817 N N . PRO C 3 32 ? 28.295 -80.458 -83.174 1.00 23.81 32 PRO C N 1
ATOM 3818 C CA . PRO C 3 32 ? 27.179 -79.742 -82.550 1.00 18.83 32 PRO C CA 1
ATOM 3819 C C . PRO C 3 32 ? 25.843 -80.086 -83.190 1.00 18.74 32 PRO C C 1
ATOM 3820 O O . PRO C 3 32 ? 25.752 -80.393 -84.380 1.00 16.29 32 PRO C O 1
ATOM 3824 N N . THR C 3 33 ? 24.794 -80.025 -82.379 1.00 15.43 33 THR C N 1
ATOM 3825 C CA . THR C 3 33 ? 23.459 -80.393 -82.818 1.00 19.01 33 THR C CA 1
ATOM 3826 C C . THR C 3 33 ? 22.765 -79.202 -83.463 1.00 19.34 33 THR C C 1
ATOM 3827 O O . THR C 3 33 ? 22.821 -78.082 -82.951 1.00 18.41 33 THR C O 1
ATOM 3831 N N . ILE C 3 34 ? 22.095 -79.458 -84.580 1.00 19.94 34 ILE C N 1
ATOM 3832 C CA . ILE C 3 34 ? 21.314 -78.449 -85.272 1.00 12.65 34 ILE C CA 1
ATOM 3833 C C . ILE C 3 34 ? 19.839 -78.696 -84.984 1.00 22.03 34 ILE C C 1
ATOM 3834 O O . ILE C 3 34 ? 19.459 -79.680 -84.352 1.00 27.33 34 ILE C O 1
ATOM 3839 N N . HIS C 3 35 ? 19.004 -77.773 -85.442 1.00 17.50 35 HIS C N 1
ATOM 3840 C CA . HIS C 3 35 ? 17.563 -77.925 -85.332 1.00 23.50 35 HIS C CA 1
ATOM 3841 C C . HIS C 3 35 ? 17.043 -78.661 -86.559 1.00 19.15 35 HIS C C 1
ATOM 3842 O O . HIS C 3 35 ? 17.220 -78.199 -87.691 1.00 14.17 35 HIS C O 1
ATOM 3849 N N . ILE C 3 36 ? 16.404 -79.803 -86.334 1.00 21.03 36 ILE C N 1
ATOM 3850 C CA . ILE C 3 36 ? 15.743 -80.570 -87.380 1.00 21.06 36 ILE C CA 1
ATOM 3851 C C . ILE C 3 36 ? 14.262 -80.633 -87.033 1.00 15.82 36 ILE C C 1
ATOM 3852 O O . ILE C 3 36 ? 13.919 -80.907 -85.883 1.00 20.03 36 ILE C O 1
ATOM 3857 N N . PRO C 3 37 ? 13.362 -80.360 -87.968 1.00 14.27 37 PRO C N 1
ATOM 3858 C CA . PRO C 3 37 ? 11.932 -80.504 -87.683 1.00 26.56 37 PRO C CA 1
ATOM 3859 C C . PRO C 3 37 ? 11.534 -81.968 -87.549 1.00 23.90 37 PRO C C 1
ATOM 3860 O O . PRO C 3 37 ? 12.305 -82.888 -87.824 1.00 18.58 37 PRO C O 1
ATOM 3864 N N . GLY C 3 38 ? 10.300 -82.170 -87.101 1.00 11.31 38 GLY C N 1
ATOM 3865 C CA . GLY C 3 38 ? 9.735 -83.502 -86.978 1.00 12.27 38 GLY C CA 1
ATOM 3866 C C . GLY C 3 38 ? 10.361 -84.393 -85.928 1.00 16.80 38 GLY C C 1
ATOM 3867 O O . GLY C 3 38 ? 10.542 -85.590 -86.171 1.00 22.90 38 GLY C O 1
ATOM 3868 N N . GLU C 3 39 ? 10.682 -83.844 -84.762 1.00 16.85 39 GLU C N 1
ATOM 3869 C CA . GLU C 3 39 ? 11.265 -84.643 -83.695 1.00 13.31 39 GLU C CA 1
ATOM 3870 C C . GLU C 3 39 ? 10.204 -85.518 -83.039 1.00 22.98 39 GLU C C 1
ATOM 3871 O O . GLU C 3 39 ? 9.052 -85.111 -82.875 1.00 26.22 39 GLU C O 1
ATOM 3877 N N . VAL C 3 40 ? 10.600 -86.731 -82.665 1.00 26.79 40 VAL C N 1
ATOM 3878 C CA . VAL C 3 40 ? 9.701 -87.725 -82.096 1.00 23.25 40 VAL C CA 1
ATOM 3879 C C . VAL C 3 40 ? 10.188 -88.076 -80.700 1.00 23.05 40 VAL C C 1
ATOM 3880 O O . VAL C 3 40 ? 11.364 -88.409 -80.514 1.00 24.68 40 VAL C O 1
ATOM 3884 N N . HIS C 3 41 ? 9.282 -88.014 -79.724 1.00 19.57 41 HIS C N 1
ATOM 3885 C CA . HIS C 3 41 ? 9.615 -88.327 -78.343 1.00 19.75 41 HIS C CA 1
ATOM 3886 C C . HIS C 3 41 ? 9.052 -89.653 -77.857 1.00 26.06 41 HIS C C 1
ATOM 3887 O O . HIS C 3 41 ? 9.574 -90.202 -76.885 1.00 21.10 41 HIS C O 1
ATOM 3894 N N . SER C 3 42 ? 8.015 -90.180 -78.502 1.00 23.19 42 SER C N 1
ATOM 3895 C CA . SER C 3 42 ? 7.470 -91.479 -78.137 1.00 16.69 42 SER C CA 1
ATOM 3896 C C . SER C 3 42 ? 6.769 -92.071 -79.346 1.00 18.53 42 SER C C 1
ATOM 3897 O O . SER C 3 42 ? 6.404 -91.359 -80.283 1.00 21.73 42 SER C O 1
ATOM 3900 N N . LEU C 3 43 ? 6.590 -93.393 -79.318 1.00 22.58 43 LEU C N 1
ATOM 3901 C CA . LEU C 3 43 ? 5.814 -94.049 -80.360 1.00 18.08 43 LEU C CA 1
ATOM 3902 C C . LEU C 3 43 ? 4.337 -93.700 -80.274 1.00 16.96 43 LEU C C 1
ATOM 3903 O O . LEU C 3 43 ? 3.634 -93.787 -81.283 1.00 17.65 43 LEU C O 1
ATOM 3908 N N . LEU C 3 44 ? 3.855 -93.304 -79.093 1.00 21.34 44 LEU C N 1
ATOM 3909 C CA . LEU C 3 44 ? 2.449 -92.962 -78.920 1.00 18.08 44 LEU C CA 1
ATOM 3910 C C . LEU C 3 44 ? 2.046 -91.729 -79.715 1.00 12.18 44 LEU C C 1
ATOM 3911 O O . LEU C 3 44 ? 0.859 -91.552 -80.000 1.00 9.63 44 LEU C O 1
ATOM 3916 N N . GLU C 3 45 ? 3.000 -90.867 -80.067 1.00 19.84 45 GLU C N 1
ATOM 3917 C CA . GLU C 3 45 ? 2.710 -89.789 -81.000 1.00 21.03 45 GLU C CA 1
ATOM 3918 C C . GLU C 3 45 ? 2.418 -90.310 -82.399 1.00 16.12 45 GLU C C 1
ATOM 3919 O O . GLU C 3 45 ? 1.735 -89.630 -83.171 1.00 15.64 45 GLU C O 1
ATOM 3925 N N . LEU C 3 46 ? 2.919 -91.494 -82.740 1.00 13.53 46 LEU C N 1
ATOM 3926 C CA . LEU C 3 46 ? 2.717 -92.075 -84.058 1.00 18.74 46 LEU C CA 1
ATOM 3927 C C . LEU C 3 46 ? 1.514 -93.000 -84.121 1.00 20.65 46 LEU C C 1
ATOM 3928 O O . LEU C 3 46 ? 0.966 -93.206 -85.210 1.00 21.18 46 LEU C O 1
ATOM 3933 N N . CYS C 3 47 ? 1.101 -93.568 -82.987 1.00 16.89 47 CYS C N 1
ATOM 3934 C CA . CYS C 3 47 ? -0.108 -94.377 -82.943 1.00 8.62 47 CYS C CA 1
ATOM 3935 C C . CYS C 3 47 ? -1.359 -93.552 -83.202 1.00 19.61 47 CYS C C 1
ATOM 3936 O O . CYS C 3 47 ? -2.372 -94.104 -83.640 1.00 13.91 47 CYS C O 1
ATOM 3939 N N . ARG C 3 48 ? -1.303 -92.246 -82.949 1.00 17.59 48 ARG C N 1
ATOM 3940 C CA . ARG C 3 48 ? -2.464 -91.378 -83.058 1.00 17.00 48 ARG C CA 1
ATOM 3941 C C . ARG C 3 48 ? -2.700 -90.858 -84.468 1.00 13.95 48 ARG C C 1
ATOM 3942 O O . ARG C 3 48 ? -3.718 -90.200 -84.698 1.00 10.24 48 ARG C O 1
ATOM 3950 N N . VAL C 3 49 ? -1.809 -91.138 -85.409 1.00 17.80 49 VAL C N 1
ATOM 3951 C CA . VAL C 3 49 ? -1.954 -90.664 -86.779 1.00 17.41 49 VAL C CA 1
ATOM 3952 C C . VAL C 3 49 ? -2.787 -91.666 -87.565 1.00 11.78 49 VAL C C 1
ATOM 3953 O O . VAL C 3 49 ? -2.541 -92.876 -87.512 1.00 10.75 49 VAL C O 1
ATOM 3957 N N . GLU C 3 50 ? -3.776 -91.160 -88.293 1.00 25.84 50 GLU C N 1
ATOM 3958 C CA . GLU C 3 50 ? -4.682 -92.007 -89.053 1.00 20.62 50 GLU C CA 1
ATOM 3959 C C . GLU C 3 50 ? -3.961 -92.645 -90.235 1.00 15.66 50 GLU C C 1
ATOM 3960 O O . GLU C 3 50 ? -3.175 -91.995 -90.926 1.00 22.50 50 GLU C O 1
ATOM 3966 N N . THR C 3 51 ? -4.238 -93.921 -90.479 1.00 11.59 51 THR C N 1
ATOM 3967 C CA . THR C 3 51 ? -3.555 -94.656 -91.534 1.00 14.32 51 THR C CA 1
ATOM 3968 C C . THR C 3 51 ? -4.508 -95.691 -92.124 1.00 16.43 51 THR C C 1
ATOM 3969 O O . THR C 3 51 ? -5.339 -96.256 -91.410 1.00 20.50 51 THR C O 1
ATOM 3973 N N . ILE C 3 52 ? -4.377 -95.931 -93.431 1.00 8.48 52 ILE C N 1
ATOM 3974 C CA . ILE C 3 52 ? -5.374 -96.683 -94.184 1.00 11.54 52 ILE C CA 1
ATOM 3975 C C . ILE C 3 52 ? -5.409 -98.140 -93.748 1.00 9.06 52 ILE C C 1
ATOM 3976 O O . ILE C 3 52 ? -4.370 -98.761 -93.497 1.00 18.55 52 ILE C O 1
ATOM 3981 N N . LEU C 3 53 ? -6.617 -98.696 -93.669 1.00 14.07 53 LEU C N 1
ATOM 3982 C CA . LEU C 3 53 ? -6.834 -100.115 -93.419 1.00 14.30 53 LEU C CA 1
ATOM 3983 C C . LEU C 3 53 ? -7.041 -100.880 -94.719 1.00 22.61 53 LEU C C 1
ATOM 3984 O O . LEU C 3 53 ? -7.732 -100.415 -95.627 1.00 29.55 53 LEU C O 1
ATOM 3989 N N . GLU C 3 54 ? -6.433 -102.062 -94.793 1.00 20.43 54 GLU C N 1
ATOM 3990 C CA . GLU C 3 54 ? -6.580 -102.966 -95.933 1.00 20.26 54 GLU C CA 1
ATOM 3991 C C . GLU C 3 54 ? -7.805 -103.857 -95.719 1.00 26.30 54 GLU C C 1
ATOM 3992 O O . GLU C 3 54 ? -7.712 -105.065 -95.509 1.00 27.93 54 GLU C O 1
ATOM 3998 N N . VAL C 3 55 ? -8.980 -103.227 -95.769 1.00 21.21 55 VAL C N 1
ATOM 3999 C CA . VAL C 3 55 ? -10.214 -103.959 -95.494 1.00 22.87 55 VAL C CA 1
ATOM 4000 C C . VAL C 3 55 ? -10.520 -104.944 -96.616 1.00 28.39 55 VAL C C 1
ATOM 4001 O O . VAL C 3 55 ? -10.976 -106.065 -96.366 1.00 36.62 55 VAL C O 1
ATOM 4005 N N . ASN C 3 56 ? -10.263 -104.557 -97.862 1.00 24.36 56 ASN C N 1
ATOM 4006 C CA . ASN C 3 56 ? -10.492 -105.454 -98.986 1.00 20.03 56 ASN C CA 1
ATOM 4007 C C . ASN C 3 56 ? -9.336 -106.431 -99.142 1.00 26.55 56 ASN C C 1
ATOM 4008 O O . ASN C 3 56 ? -8.776 -106.567 -100.233 1.00 31.57 56 ASN C O 1
ATOM 4013 N N . ASN C 3 57 ? -8.983 -107.128 -98.063 1.00 29.73 57 ASN C N 1
ATOM 4014 C CA . ASN C 3 57 ? -7.829 -108.027 -98.062 1.00 28.39 57 ASN C CA 1
ATOM 4015 C C . ASN C 3 57 ? -8.271 -109.428 -98.481 1.00 29.43 57 ASN C C 1
ATOM 4016 O O . ASN C 3 57 ? -8.247 -110.390 -97.715 1.0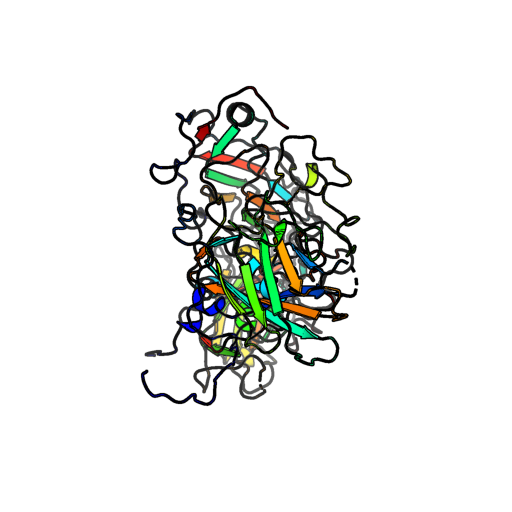0 25.58 57 ASN C O 1
ATOM 4021 N N . THR C 3 58 ? -8.684 -109.526 -99.735 1.00 34.45 58 THR C N 1
ATOM 4022 C CA . THR C 3 58 ? -9.135 -110.778 -100.323 1.00 34.56 58 THR C CA 1
ATOM 4023 C C . THR C 3 58 ? -8.172 -111.188 -101.429 1.00 38.61 58 THR C C 1
ATOM 4024 O O . THR C 3 58 ? -7.167 -110.525 -101.689 1.00 35.68 58 THR C O 1
ATOM 4028 N N . THR C 3 59 ? -8.480 -112.310 -102.073 1.00 40.32 59 THR C N 1
ATOM 4029 C CA . THR C 3 59 ? -7.662 -112.770 -103.187 1.00 40.98 59 THR C CA 1
ATOM 4030 C C . THR C 3 59 ? -7.935 -111.974 -104.454 1.00 41.21 59 THR C C 1
ATOM 4031 O O . THR C 3 59 ? -7.012 -111.715 -105.234 1.00 42.17 59 THR C O 1
ATOM 4035 N N . GLU C 3 60 ? -9.185 -111.567 -104.666 1.00 45.24 60 GLU C N 1
ATOM 4036 C CA . GLU C 3 60 ? -9.542 -110.875 -105.898 1.00 46.06 60 GLU C CA 1
ATOM 4037 C C . GLU C 3 60 ? -8.854 -109.523 -106.002 1.00 47.16 60 GLU C C 1
ATOM 4038 O O . GLU C 3 60 ? -8.388 -109.143 -107.082 1.00 52.22 60 GLU C O 1
ATOM 4044 N N . ALA C 3 61 ? -8.772 -108.787 -104.900 1.00 37.19 61 ALA C N 1
ATOM 4045 C CA . ALA C 3 61 ? -8.159 -107.467 -104.901 1.00 38.49 61 ALA C CA 1
ATOM 4046 C C . ALA C 3 61 ? -6.648 -107.584 -104.753 1.00 36.38 61 ALA C C 1
ATOM 4047 O O . ALA C 3 61 ? -6.159 -108.266 -103.848 1.00 40.55 61 ALA C O 1
ATOM 4049 N N . THR C 3 62 ? -5.915 -106.924 -105.646 1.00 31.05 62 THR C N 1
ATOM 4050 C CA . THR C 3 62 ? -4.470 -106.801 -105.524 1.00 33.00 62 THR C CA 1
ATOM 4051 C C . THR C 3 62 ? -4.050 -105.389 -105.914 1.00 34.24 62 THR C C 1
ATOM 4052 O O . THR C 3 62 ? -4.626 -104.787 -106.822 1.00 33.85 62 THR C O 1
ATOM 4056 N N . GLY C 3 63 ? -3.061 -104.857 -105.206 1.00 25.26 63 GLY C N 1
ATOM 4057 C CA . GLY C 3 63 ? -2.601 -103.509 -105.461 1.00 21.08 63 GLY C CA 1
ATOM 4058 C C . GLY C 3 63 ? -3.278 -102.478 -104.587 1.00 22.48 63 GLY C C 1
ATOM 4059 O O . GLY C 3 63 ? -3.452 -102.696 -103.387 1.00 29.48 63 GLY C O 1
ATOM 4060 N N . LEU C 3 64 ? -3.656 -101.343 -105.172 1.00 22.70 64 LEU C N 1
ATOM 4061 C CA . LEU C 3 64 ? -4.351 -100.307 -104.420 1.00 24.38 64 LEU C CA 1
ATOM 4062 C C . LEU C 3 64 ? -5.809 -100.652 -104.148 1.00 19.50 64 LEU C C 1
ATOM 4063 O O . LEU C 3 64 ? -6.384 -100.135 -103.184 1.00 21.03 64 LEU C O 1
ATOM 4068 N N . THR C 3 65 ? -6.412 -101.527 -104.955 1.00 17.43 65 THR C N 1
ATOM 4069 C CA . THR C 3 65 ? -7.820 -101.850 -104.764 1.00 25.04 65 THR C CA 1
ATOM 4070 C C . THR C 3 65 ? -8.084 -102.525 -103.428 1.00 24.53 65 THR C C 1
ATOM 4071 O O . THR C 3 65 ? -9.241 -102.598 -103.005 1.00 28.22 65 THR C O 1
ATOM 4075 N N . ARG C 3 66 ? -7.046 -103.016 -102.753 1.00 20.48 66 ARG C N 1
ATOM 4076 C CA . ARG C 3 66 ? -7.222 -103.593 -101.429 1.00 26.85 66 ARG C CA 1
ATOM 4077 C C . ARG C 3 66 ? -7.593 -102.558 -100.382 1.00 28.33 66 ARG C C 1
ATOM 4078 O O . ARG C 3 66 ? -7.956 -102.940 -99.266 1.00 30.05 66 ARG C O 1
ATOM 4086 N N . LEU C 3 67 ? -7.506 -101.269 -100.703 1.00 26.35 67 LEU C N 1
ATOM 4087 C CA . LEU C 3 67 ? -7.839 -100.212 -99.760 1.00 19.68 67 LEU C CA 1
ATOM 4088 C C . LEU C 3 67 ? -9.176 -99.543 -100.061 1.00 25.59 67 LEU C C 1
ATOM 4089 O O . LEU C 3 67 ? -9.488 -98.518 -99.451 1.00 28.46 67 LEU C O 1
ATOM 4094 N N . LEU C 3 68 ? -9.968 -100.087 -100.983 1.00 26.94 68 LEU C N 1
ATOM 4095 C CA . LEU C 3 68 ? -11.212 -99.463 -101.416 1.00 15.16 68 LEU C CA 1
ATOM 4096 C C . LEU C 3 68 ? -12.385 -100.388 -101.131 1.00 26.11 68 LEU C C 1
ATOM 4097 O O . LEU C 3 68 ? -12.385 -101.544 -101.562 1.00 32.18 68 LEU C O 1
ATOM 4102 N N . ILE C 3 69 ? -13.389 -99.872 -100.428 1.00 28.25 69 ILE C N 1
ATOM 4103 C CA . ILE C 3 69 ? -14.622 -100.606 -100.158 1.00 12.39 69 ILE C CA 1
ATOM 4104 C C . ILE C 3 69 ? -15.667 -100.135 -101.166 1.00 14.94 69 ILE C C 1
ATOM 4105 O O . ILE C 3 69 ? -16.044 -98.954 -101.139 1.00 18.78 69 ILE C O 1
ATOM 4110 N N . PRO C 3 70 ? -16.136 -100.991 -102.069 1.00 20.58 70 PRO C N 1
ATOM 4111 C CA . PRO C 3 70 ? -17.098 -100.540 -103.075 1.00 15.86 70 PRO C CA 1
ATOM 4112 C C . PRO C 3 70 ? -18.469 -100.297 -102.473 1.00 25.86 70 PRO C C 1
ATOM 4113 O O . PRO C 3 70 ? -18.889 -100.965 -101.526 1.00 19.35 70 PRO C O 1
ATOM 4117 N N . VAL C 3 71 ? -19.172 -99.319 -103.042 1.00 26.75 71 VAL C N 1
ATOM 4118 C CA . VAL C 3 71 ? -20.513 -98.951 -102.605 1.00 18.13 71 VAL C CA 1
ATOM 4119 C C . VAL C 3 71 ? -21.335 -98.631 -103.843 1.00 18.46 71 VAL C C 1
ATOM 4120 O O . VAL C 3 71 ? -21.001 -97.709 -104.594 1.00 31.18 71 VAL C O 1
ATOM 4124 N N . SER C 3 72 ? -22.400 -99.390 -104.063 1.00 14.82 72 SER C N 1
ATOM 4125 C CA . SER C 3 72 ? -23.251 -99.197 -105.225 1.00 16.32 72 SER C CA 1
ATOM 4126 C C . SER C 3 72 ? -24.704 -99.130 -104.785 1.00 28.89 72 SER C C 1
ATOM 4127 O O . SER C 3 72 ? -24.989 -99.121 -103.585 1.00 33.52 72 SER C O 1
ATOM 4130 N N . SER C 3 73 ? -25.628 -99.082 -105.736 1.00 26.37 73 SER C N 1
ATOM 4131 C CA . SER C 3 73 ? -27.041 -99.078 -105.397 1.00 23.66 73 SER C CA 1
ATOM 4132 C C . SER C 3 73 ? -27.547 -100.499 -105.219 1.00 24.33 73 SER C C 1
ATOM 4133 O O . SER C 3 73 ? -27.265 -101.382 -106.032 1.00 26.74 73 SER C O 1
ATOM 4136 N N . GLN C 3 74 ? -28.295 -100.715 -104.146 1.00 31.65 74 GLN C N 1
ATOM 4137 C CA . GLN C 3 74 ? -28.893 -102.007 -103.855 1.00 31.62 74 GLN C CA 1
ATOM 4138 C C . GLN C 3 74 ? -30.373 -101.998 -104.211 1.00 32.04 74 GLN C C 1
ATOM 4139 O O . GLN C 3 74 ? -30.956 -100.970 -104.557 1.00 32.92 74 GLN C O 1
ATOM 4145 N N . ASN C 3 75 ? -30.971 -103.181 -104.147 1.00 41.58 75 ASN C N 1
ATOM 4146 C CA . ASN C 3 75 ? -32.413 -103.310 -104.303 1.00 44.97 75 ASN C CA 1
ATOM 4147 C C . ASN C 3 75 ? -33.012 -104.356 -103.369 1.00 45.10 75 ASN C C 1
ATOM 4148 O O . ASN C 3 75 ? -34.154 -104.776 -103.589 1.00 46.95 75 ASN C O 1
ATOM 4153 N N . LYS C 3 76 ? -32.285 -104.786 -102.338 1.00 43.28 76 LYS C N 1
ATOM 4154 C CA . LYS C 3 76 ? -32.802 -105.729 -101.362 1.00 42.42 76 LYS C CA 1
ATOM 4155 C C . LYS C 3 76 ? -32.923 -105.142 -99.964 1.00 43.48 76 LYS C C 1
ATOM 4156 O O . LYS C 3 76 ? -33.476 -105.811 -99.085 1.00 46.17 76 LYS C O 1
ATOM 4162 N N . ALA C 3 77 ? -32.394 -103.938 -99.729 1.00 41.73 77 ALA C N 1
ATOM 4163 C CA . ALA C 3 77 ? -32.623 -103.150 -98.518 1.00 41.94 77 ALA C CA 1
ATOM 4164 C C . ALA C 3 77 ? -31.952 -103.724 -97.272 1.00 42.85 77 ALA C C 1
ATOM 4165 O O . ALA C 3 77 ? -31.907 -104.943 -97.079 1.00 46.20 77 ALA C O 1
ATOM 4167 N N . ASP C 3 78 ? -31.432 -102.835 -96.420 1.00 33.23 78 ASP C N 1
ATOM 4168 C CA . ASP C 3 78 ? -30.812 -103.205 -95.146 1.00 28.24 78 ASP C CA 1
ATOM 4169 C C . ASP C 3 78 ? -29.636 -104.155 -95.351 1.00 32.81 78 ASP C C 1
ATOM 4170 O O . ASP C 3 78 ? -29.348 -105.005 -94.508 1.00 42.44 78 ASP C O 1
ATOM 4175 N N . GLU C 3 79 ? -28.946 -104.007 -96.475 1.00 26.24 79 GLU C N 1
ATOM 4176 C CA . GLU C 3 79 ? -27.877 -104.925 -96.816 1.00 21.76 79 GLU C CA 1
ATOM 4177 C C . GLU C 3 79 ? -26.614 -104.603 -96.030 1.00 27.66 79 GLU C C 1
ATOM 4178 O O . GLU C 3 79 ? -26.419 -103.486 -95.544 1.00 28.18 79 GLU C O 1
ATOM 4184 N N . LEU C 3 80 ? -25.746 -105.603 -95.917 1.00 22.72 80 LEU C N 1
ATOM 4185 C CA . LEU C 3 80 ? -24.459 -105.457 -95.257 1.00 15.11 80 LEU C CA 1
ATOM 4186 C C . LEU C 3 80 ? -23.393 -105.124 -96.287 1.00 18.80 80 LEU C C 1
ATOM 4187 O O . LEU C 3 80 ? -23.348 -105.725 -97.363 1.00 23.75 80 LEU C O 1
ATOM 4192 N N . CYS C 3 81 ? -22.538 -104.160 -95.956 1.00 9.95 81 CYS C N 1
ATOM 4193 C CA . CYS C 3 81 ? -21.410 -103.830 -96.812 1.00 9.05 81 CYS C CA 1
ATOM 4194 C C . CYS C 3 81 ? -20.117 -104.484 -96.348 1.00 20.00 81 CYS C C 1
ATOM 4195 O O . CYS C 3 81 ? -19.474 -105.192 -97.125 1.00 22.45 81 CYS C O 1
ATOM 4198 N N . ALA C 3 82 ? -19.724 -104.285 -95.093 1.00 23.54 82 ALA C N 1
ATOM 4199 C CA . ALA C 3 82 ? -18.408 -104.760 -94.679 1.00 15.76 82 ALA C CA 1
ATOM 4200 C C . ALA C 3 82 ? -18.409 -105.150 -93.208 1.00 23.08 82 ALA C C 1
ATOM 4201 O O . ALA C 3 82 ? -19.328 -104.825 -92.458 1.00 22.39 82 ALA C O 1
ATOM 4203 N N . ALA C 3 83 ? -17.354 -105.857 -92.803 1.00 24.09 83 ALA C N 1
ATOM 4204 C CA . ALA C 3 83 ? -17.174 -106.274 -91.419 1.00 16.49 83 ALA C CA 1
ATOM 4205 C C . ALA C 3 83 ? -15.710 -106.609 -91.182 1.00 23.73 83 ALA C C 1
ATOM 4206 O O . ALA C 3 83 ? -15.061 -107.199 -92.047 1.00 25.07 83 ALA C O 1
ATOM 4208 N N . PHE C 3 84 ? -15.200 -106.243 -90.008 1.00 22.14 84 PHE C N 1
ATOM 4209 C CA . PHE C 3 84 ? -13.842 -106.628 -89.647 1.00 12.54 84 PHE C CA 1
ATOM 4210 C C . PHE C 3 84 ? -13.655 -106.592 -88.136 1.00 18.23 84 PHE C C 1
ATOM 4211 O O . PHE C 3 84 ? -14.381 -105.912 -87.408 1.00 16.84 84 PHE C O 1
ATOM 4219 N N . MET C 3 85 ? -12.648 -107.334 -87.685 1.00 20.15 85 MET C N 1
ATOM 4220 C CA . MET C 3 85 ? -12.301 -107.424 -86.276 1.00 21.67 85 MET C CA 1
ATOM 4221 C C . MET C 3 85 ? -11.568 -106.166 -85.832 1.00 19.73 85 MET C C 1
ATOM 4222 O O . MET C 3 85 ? -10.905 -105.497 -86.627 1.00 23.24 85 MET C O 1
ATOM 4227 N N . VAL C 3 86 ? -11.672 -105.857 -84.542 1.00 23.05 86 VAL C N 1
ATOM 4228 C CA . VAL C 3 86 ? -11.137 -104.614 -84.004 1.00 21.36 86 VAL C CA 1
ATOM 4229 C C . VAL C 3 86 ? -9.856 -104.833 -83.209 1.00 22.10 86 VAL C C 1
ATOM 4230 O O . VAL C 3 86 ? -9.372 -103.902 -82.561 1.00 28.28 86 VAL C O 1
ATOM 4234 N N . ASP C 3 87 ? -9.288 -106.032 -83.243 1.00 18.27 87 ASP C N 1
ATOM 4235 C CA . ASP C 3 87 ? -8.017 -106.276 -82.571 1.00 18.19 87 ASP C CA 1
ATOM 4236 C C . ASP C 3 87 ? -6.876 -105.756 -83.438 1.00 20.24 87 ASP C C 1
ATOM 4237 O O . ASP C 3 87 ? -6.713 -106.223 -84.568 1.00 15.10 87 ASP C O 1
ATOM 4242 N N . PRO C 3 88 ? -6.065 -104.812 -82.953 1.00 20.94 88 PRO C N 1
ATOM 4243 C CA . PRO C 3 88 ? -5.060 -104.200 -83.834 1.00 21.92 88 PRO C CA 1
ATOM 4244 C C . PRO C 3 88 ? -3.870 -105.097 -84.126 1.00 22.30 88 PRO C C 1
ATOM 4245 O O . PRO C 3 88 ? -3.268 -104.967 -85.199 1.00 15.70 88 PRO C O 1
ATOM 4249 N N . GLY C 3 89 ? -3.499 -105.987 -83.208 1.00 19.72 89 GLY C N 1
ATOM 4250 C CA . GLY C 3 89 ? -2.390 -106.891 -83.447 1.00 18.61 89 GLY C CA 1
ATOM 4251 C C . GLY C 3 89 ? -2.740 -108.171 -84.169 1.00 22.66 89 GLY C C 1
ATOM 4252 O O . GLY C 3 89 ? -1.846 -108.969 -84.458 1.00 29.52 89 GLY C O 1
ATOM 4253 N N . ARG C 3 90 ? -4.015 -108.388 -84.460 1.00 25.16 90 ARG C N 1
ATOM 4254 C CA . ARG C 3 90 ? -4.477 -109.573 -85.160 1.00 24.16 90 ARG C CA 1
ATOM 4255 C C . ARG C 3 90 ? -4.213 -109.447 -86.660 1.00 26.40 90 ARG C C 1
ATOM 4256 O O . ARG C 3 90 ? -4.100 -108.346 -87.206 1.00 15.84 90 ARG C O 1
ATOM 4264 N N . ILE C 3 91 ? -4.112 -110.598 -87.331 1.00 21.54 91 ILE C N 1
ATOM 4265 C CA . ILE C 3 91 ? -3.968 -110.598 -88.782 1.00 20.97 91 ILE C CA 1
ATOM 4266 C C . ILE C 3 91 ? -5.266 -110.133 -89.421 1.00 27.50 91 ILE C C 1
ATOM 4267 O O . ILE C 3 91 ? -6.366 -110.473 -88.965 1.00 16.42 91 ILE C O 1
ATOM 4272 N N . GLY C 3 92 ? -5.142 -109.348 -90.487 1.00 28.12 92 GLY C N 1
ATOM 4273 C CA . GLY C 3 92 ? -6.284 -108.759 -91.138 1.00 15.37 92 GLY C CA 1
ATOM 4274 C C . GLY C 3 92 ? -6.005 -107.335 -91.557 1.00 17.17 92 GLY C C 1
ATOM 4275 O O . GLY C 3 92 ? -4.857 -106.944 -91.768 1.00 31.80 92 GLY C O 1
ATOM 4276 N N . PRO C 3 93 ? -7.058 -106.527 -91.685 1.00 17.06 93 PRO C N 1
ATOM 4277 C CA . PRO C 3 93 ? -6.867 -105.151 -92.174 1.00 17.11 93 PRO C CA 1
ATOM 4278 C C . PRO C 3 93 ? -5.893 -104.333 -91.345 1.00 19.54 93 PRO C C 1
ATOM 4279 O O . PRO C 3 93 ? -5.055 -103.614 -91.904 1.00 22.86 93 PRO C O 1
ATOM 4283 N N . TRP C 3 94 ? -5.949 -104.460 -90.020 1.00 22.80 94 TRP C N 1
ATOM 4284 C CA . TRP C 3 94 ? -5.104 -103.643 -89.161 1.00 19.28 94 TRP C CA 1
ATOM 4285 C C . TRP C 3 94 ? -3.629 -103.901 -89.402 1.00 20.03 94 TRP C C 1
ATOM 4286 O O . TRP C 3 94 ? -2.795 -103.085 -89.005 1.00 21.55 94 TRP C O 1
ATOM 4297 N N . GLN C 3 95 ? -3.288 -105.016 -90.046 1.00 26.62 95 GLN C N 1
ATOM 4298 C CA . GLN C 3 95 ? -1.894 -105.303 -90.345 1.00 19.17 95 GLN C CA 1
ATOM 4299 C C . GLN C 3 95 ? -1.279 -104.254 -91.253 1.00 19.68 95 GLN C C 1
ATOM 4300 O O . GLN C 3 95 ? -0.052 -104.128 -91.286 1.00 25.52 95 GLN C O 1
ATOM 4306 N N . SER C 3 96 ? -2.095 -103.499 -91.981 1.00 22.68 96 SER C N 1
ATOM 4307 C CA . SER C 3 96 ? -1.596 -102.521 -92.935 1.00 10.49 96 SER C CA 1
ATOM 4308 C C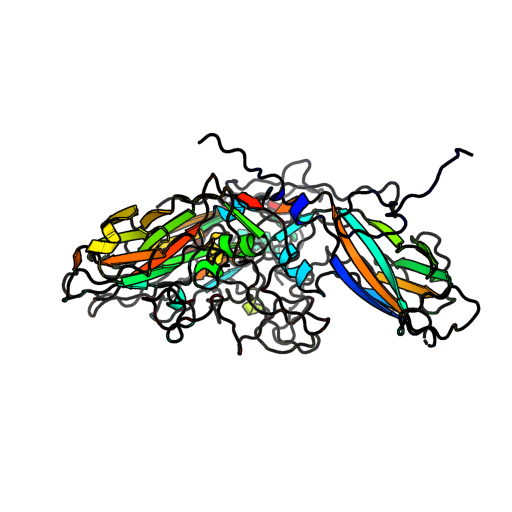 . SER C 3 96 ? -1.481 -101.118 -92.359 1.00 12.91 96 SER C C 1
ATOM 4309 O O . SER C 3 96 ? -1.113 -100.196 -93.090 1.00 29.64 96 SER C O 1
ATOM 4312 N N . THR C 3 97 ? -1.776 -100.926 -91.081 1.00 18.60 97 THR C N 1
ATOM 4313 C CA . THR C 3 97 ? -1.766 -99.606 -90.474 1.00 15.49 97 THR C CA 1
ATOM 4314 C C . THR C 3 97 ? -0.561 -99.459 -89.551 1.00 14.00 97 THR C C 1
ATOM 4315 O O . THR C 3 97 ? 0.123 -100.429 -89.223 1.00 8.16 97 THR C O 1
ATOM 4319 N N . LEU C 3 98 ? -0.282 -98.212 -89.171 1.00 17.72 98 LEU C N 1
ATOM 4320 C CA . LEU C 3 98 ? 0.890 -97.929 -88.347 1.00 12.43 98 LEU C CA 1
ATOM 4321 C C . LEU C 3 98 ? 0.668 -98.342 -86.898 1.00 9.66 98 LEU C C 1
ATOM 4322 O O . LEU C 3 98 ? 1.567 -98.908 -86.264 1.00 20.44 98 LEU C O 1
ATOM 4327 N N . VAL C 3 99 ? -0.519 -98.066 -86.354 1.00 10.23 99 VAL C N 1
ATOM 4328 C CA . VAL C 3 99 ? -0.798 -98.421 -84.967 1.00 17.05 99 VAL C CA 1
ATOM 4329 C C . VAL C 3 99 ? -0.777 -99.934 -84.795 1.00 12.83 99 VAL C C 1
ATOM 4330 O O . VAL C 3 99 ? -0.322 -100.447 -83.768 1.00 15.02 99 VAL C O 1
ATOM 4334 N N . GLY C 3 100 ? -1.238 -100.673 -85.805 1.00 6.93 100 GLY C N 1
ATOM 4335 C CA . GLY C 3 100 ? -1.122 -102.121 -85.759 1.00 11.42 100 GLY C CA 1
ATOM 4336 C C . GLY C 3 100 ? 0.319 -102.595 -85.737 1.00 13.17 100 GLY C C 1
ATOM 4337 O O . GLY C 3 100 ? 0.680 -103.487 -84.964 1.00 31.34 100 GLY C O 1
ATOM 4338 N N . GLN C 3 101 ? 1.165 -101.996 -86.571 1.00 10.92 101 GLN C N 1
ATOM 4339 C CA . GLN C 3 101 ? 2.567 -102.390 -86.611 1.00 6.75 101 GLN C CA 1
ATOM 4340 C C . GLN C 3 101 ? 3.259 -102.109 -85.286 1.00 8.92 101 GLN C C 1
ATOM 4341 O O . GLN C 3 101 ? 4.090 -102.902 -84.833 1.00 19.50 101 GLN C O 1
ATOM 4347 N N . ILE C 3 102 ? 2.950 -100.976 -84.660 1.00 10.49 102 ILE C N 1
ATOM 4348 C CA . ILE C 3 102 ? 3.569 -100.673 -83.373 1.00 13.71 102 ILE C CA 1
ATOM 4349 C C . ILE C 3 102 ? 3.021 -101.584 -82.281 1.00 16.29 102 ILE C C 1
ATOM 4350 O O . ILE C 3 102 ? 3.770 -102.049 -81.416 1.00 24.12 102 ILE C O 1
ATOM 4355 N N . CYS C 3 103 ? 1.712 -101.861 -82.301 1.00 18.14 103 CYS C N 1
ATOM 4356 C CA . CYS C 3 103 ? 1.126 -102.777 -81.329 1.00 12.79 103 CYS C CA 1
ATOM 4357 C C . CYS C 3 103 ? 1.696 -104.180 -81.467 1.00 12.53 103 CYS C C 1
ATOM 4358 O O . CYS C 3 103 ? 1.691 -104.949 -80.501 1.00 20.42 103 CYS C O 1
ATOM 4361 N N . ARG C 3 104 ? 2.179 -104.537 -82.656 1.00 7.66 104 ARG C N 1
ATOM 4362 C CA . ARG C 3 104 ? 2.857 -105.817 -82.818 1.00 15.19 104 ARG C CA 1
ATOM 4363 C C . ARG C 3 104 ? 4.210 -105.875 -82.116 1.00 12.21 104 ARG C C 1
ATOM 4364 O O . ARG C 3 104 ? 4.778 -106.962 -82.000 1.00 6.04 104 ARG C O 1
ATOM 4372 N N . TYR C 3 105 ? 4.743 -104.748 -81.658 1.00 18.69 105 TYR C N 1
ATOM 4373 C CA . TYR C 3 105 ? 5.999 -104.721 -80.924 1.00 14.61 105 TYR C CA 1
ATOM 4374 C C . TYR C 3 105 ? 5.813 -104.874 -79.423 1.00 18.39 105 TYR C C 1
ATOM 4375 O O . TYR C 3 105 ? 6.807 -104.906 -78.692 1.00 21.44 105 TYR C O 1
ATOM 4384 N N . TYR C 3 106 ? 4.577 -104.960 -78.945 1.00 6.22 106 TYR C N 1
ATOM 4385 C CA . TYR C 3 106 ? 4.295 -105.034 -77.523 1.00 5.99 106 TYR C CA 1
ATOM 4386 C C . TYR C 3 106 ? 3.373 -106.213 -77.250 1.00 19.03 106 TYR C C 1
ATOM 4387 O O . TYR C 3 106 ? 2.812 -106.819 -78.165 1.00 20.47 106 TYR C O 1
ATOM 4396 N N . THR C 3 107 ? 3.230 -106.546 -75.970 1.00 17.81 107 THR C N 1
ATOM 4397 C CA . THR C 3 107 ? 2.462 -107.721 -75.579 1.00 13.97 107 THR C CA 1
ATOM 4398 C C . THR C 3 107 ? 1.036 -107.381 -75.175 1.00 15.00 107 THR C C 1
ATOM 4399 O O . THR C 3 107 ? 0.121 -108.171 -75.426 1.00 24.07 107 THR C O 1
ATOM 4403 N N . GLN C 3 108 ? 0.820 -106.228 -74.551 1.00 18.38 108 GLN C N 1
ATOM 4404 C CA . GLN C 3 108 ? -0.502 -105.857 -74.070 1.00 19.52 108 GLN C CA 1
ATOM 4405 C C . GLN C 3 108 ? -0.838 -104.436 -74.502 1.00 4.47 108 GLN C C 1
ATOM 4406 O O . GLN C 3 108 ? 0.041 -103.587 -74.622 1.00 14.56 108 GLN C O 1
ATOM 4412 N N . TRP C 3 109 ? -2.124 -104.186 -74.731 1.00 0.00 109 TRP C N 1
ATOM 4413 C CA . TRP C 3 109 ? -2.589 -102.885 -75.188 1.00 12.30 109 TRP C CA 1
ATOM 4414 C C . TRP C 3 109 ? -3.849 -102.501 -74.431 1.00 4.52 109 TRP C C 1
ATOM 4415 O O . TRP C 3 109 ? -4.565 -103.351 -73.901 1.00 17.47 109 TRP C O 1
ATOM 4426 N N . SER C 3 110 ? -4.114 -101.200 -74.383 1.00 3.08 110 SER C N 1
ATOM 4427 C CA . SER C 3 110 ? -5.302 -100.707 -73.704 1.00 10.72 110 SER C CA 1
ATOM 4428 C C . SER C 3 110 ? -5.696 -99.364 -74.300 1.00 14.44 110 SER C C 1
ATOM 4429 O O . SER C 3 110 ? -4.873 -98.660 -74.884 1.00 15.90 110 SER C O 1
ATOM 4432 N N . GLY C 3 111 ? -6.967 -99.018 -74.156 1.00 10.75 111 GLY C N 1
ATOM 4433 C CA . GLY C 3 111 ? -7.482 -97.745 -74.620 1.00 14.05 111 GLY C CA 1
ATOM 4434 C C . GLY C 3 111 ? -8.493 -97.908 -75.743 1.00 20.09 111 GLY C C 1
ATOM 4435 O O . GLY C 3 111 ? -8.798 -99.010 -76.198 1.00 21.72 111 GLY C O 1
ATOM 4436 N N . SER C 3 112 ? -9.008 -96.765 -76.185 1.00 20.50 112 SER C N 1
ATOM 4437 C CA . SER C 3 112 ? -10.007 -96.686 -77.240 1.00 10.28 112 SER C CA 1
ATOM 4438 C C . SER C 3 112 ? -9.345 -96.542 -78.606 1.00 10.54 112 SER C C 1
ATOM 4439 O O . SER C 3 112 ? -8.164 -96.212 -78.720 1.00 19.00 112 SER C O 1
ATOM 4442 N N . LEU C 3 113 ? -10.133 -96.783 -79.651 1.00 13.97 113 LEU C N 1
ATOM 4443 C CA . LEU C 3 113 ? -9.663 -96.713 -81.027 1.00 10.25 113 LEU C CA 1
ATOM 4444 C C . LEU C 3 113 ? -10.589 -95.818 -81.840 1.00 15.32 113 LEU C C 1
ATOM 4445 O O . LEU C 3 113 ? -11.691 -95.473 -81.411 1.00 18.40 113 LEU C O 1
ATOM 4450 N N . LYS C 3 114 ? -10.140 -95.456 -83.038 1.00 19.47 114 LYS C N 1
ATOM 4451 C CA . LYS C 3 114 ? -10.903 -94.590 -83.923 1.00 16.60 114 LYS C CA 1
ATOM 4452 C C . LYS C 3 114 ? -10.790 -95.100 -85.349 1.00 20.88 114 LYS C C 1
ATOM 4453 O O . LYS C 3 114 ? -9.701 -95.473 -85.791 1.00 26.12 114 LYS C O 1
ATOM 4459 N N . VAL C 3 115 ? -11.911 -95.120 -86.066 1.00 13.79 115 VAL C N 1
ATOM 4460 C CA . VAL C 3 115 ? -11.917 -95.440 -87.489 1.00 17.94 115 VAL C CA 1
ATOM 4461 C C . VAL C 3 115 ? -12.680 -94.348 -88.225 1.00 21.16 115 VAL C C 1
ATOM 4462 O O . VAL C 3 115 ? -13.832 -94.059 -87.892 1.00 24.83 115 VAL C O 1
ATOM 4466 N N . THR C 3 116 ? -12.044 -93.754 -89.226 1.00 6.89 116 THR C N 1
ATOM 4467 C CA . THR C 3 116 ? -12.636 -92.715 -90.052 1.00 16.69 116 THR C CA 1
ATOM 4468 C C . THR C 3 116 ? -12.964 -93.299 -91.418 1.00 19.45 116 THR C C 1
ATOM 4469 O O . THR C 3 116 ? -12.154 -94.025 -91.997 1.00 27.19 116 THR C O 1
ATOM 4473 N N . PHE C 3 117 ? -14.154 -92.997 -91.916 1.00 14.70 117 PHE C N 1
ATOM 4474 C CA . PHE C 3 117 ? -14.603 -93.449 -93.224 1.00 16.35 117 PHE C CA 1
ATOM 4475 C C . PHE C 3 117 ? -14.757 -92.243 -94.138 1.00 16.30 117 PHE C C 1
ATOM 4476 O O . PHE C 3 117 ? -15.437 -91.279 -93.781 1.00 25.33 117 PHE C O 1
ATOM 4484 N N . MET C 3 118 ? -14.126 -92.300 -95.308 1.00 19.60 118 MET C N 1
ATOM 4485 C CA . MET C 3 118 ? -14.105 -91.203 -96.270 1.00 16.39 118 MET C CA 1
ATOM 4486 C C . MET C 3 118 ? -14.758 -91.671 -97.561 1.00 20.16 118 MET C C 1
ATOM 4487 O O . MET C 3 118 ? -14.297 -92.636 -98.181 1.00 20.56 118 MET C O 1
ATOM 4492 N N . PHE C 3 119 ? -15.818 -90.982 -97.967 1.00 19.50 119 PHE C N 1
ATOM 4493 C CA . PHE C 3 119 ? -16.598 -91.367 -99.134 1.00 18.50 119 PHE C CA 1
ATOM 4494 C C . PHE C 3 119 ? -16.034 -90.694 -100.378 1.00 19.71 119 PHE C C 1
ATOM 4495 O O . PHE C 3 119 ? -15.792 -89.484 -100.384 1.00 11.59 119 PHE C O 1
ATOM 4503 N N . THR C 3 120 ? -15.820 -91.483 -101.425 1.00 19.00 120 THR C N 1
ATOM 4504 C CA . THR C 3 120 ? -15.352 -90.991 -102.710 1.00 12.73 120 THR C CA 1
ATOM 4505 C C . THR C 3 120 ? -16.390 -91.372 -103.755 1.00 18.68 120 THR C C 1
ATOM 4506 O O . THR C 3 120 ? -16.543 -92.554 -104.096 1.00 26.74 120 THR C O 1
ATOM 4510 N N . GLY C 3 121 ? -17.108 -90.368 -104.239 1.00 18.65 121 GLY C N 1
ATOM 4511 C CA . GLY C 3 121 ? -18.051 -90.500 -105.325 1.00 8.65 121 GLY C CA 1
ATOM 4512 C C . GLY C 3 121 ? -18.262 -89.117 -105.894 1.00 15.39 121 GLY C C 1
ATOM 4513 O O . GLY C 3 121 ? -17.612 -88.151 -105.491 1.00 9.36 121 GLY C O 1
ATOM 4514 N N . SER C 3 122 ? -19.183 -89.028 -106.842 1.00 24.63 122 SER C N 1
ATOM 4515 C CA . SER C 3 122 ? -19.484 -87.739 -107.429 1.00 17.58 122 SER C CA 1
ATOM 4516 C C . SER C 3 122 ? -20.211 -86.859 -106.420 1.00 17.04 122 SER C C 1
ATOM 4517 O O . SER C 3 122 ? -20.719 -87.323 -105.399 1.00 16.80 122 SER C O 1
ATOM 4520 N N . PHE C 3 123 ? -20.235 -85.560 -106.718 1.00 27.47 123 PHE C N 1
ATOM 4521 C CA . PHE C 3 123 ? -20.958 -84.607 -105.886 1.00 28.46 123 PHE C CA 1
ATOM 4522 C C . PHE C 3 123 ? -22.446 -84.929 -105.830 1.00 20.95 123 PHE C C 1
ATOM 4523 O O . PHE C 3 123 ? -23.112 -84.611 -104.839 1.00 21.53 123 PHE C O 1
ATOM 4531 N N . MET C 3 124 ? -22.982 -85.552 -106.879 1.00 17.99 124 MET C N 1
ATOM 4532 C CA . MET C 3 124 ? -24.417 -85.765 -106.985 1.00 18.67 124 MET C CA 1
ATOM 4533 C C . MET C 3 124 ? -24.902 -87.004 -106.244 1.00 21.15 124 MET C C 1
ATOM 4534 O O . MET C 3 124 ? -26.073 -87.052 -105.856 1.00 25.46 124 MET C O 1
ATOM 4539 N N . ALA C 3 125 ? -24.047 -88.000 -106.040 1.00 18.15 125 ALA C N 1
ATOM 4540 C CA . ALA C 3 125 ? -24.460 -89.194 -105.320 1.00 30.17 125 ALA C CA 1
ATOM 4541 C C . ALA C 3 125 ? -24.604 -88.904 -103.829 1.00 33.17 125 ALA C C 1
ATOM 4542 O O . ALA C 3 125 ? -23.967 -88.000 -103.285 1.00 36.13 125 ALA C O 1
ATOM 4544 N N . THR C 3 126 ? -25.461 -89.681 -103.171 1.00 20.93 126 THR C N 1
ATOM 4545 C CA . THR C 3 126 ? -25.720 -89.505 -101.748 1.00 23.18 126 THR C CA 1
ATOM 4546 C C . THR C 3 126 ? -26.209 -90.823 -101.166 1.00 31.04 126 THR C C 1
ATOM 4547 O O . THR C 3 126 ? -26.536 -91.763 -101.892 1.00 37.68 126 THR C O 1
ATOM 4551 N N . GLY C 3 127 ? -26.242 -90.880 -99.841 1.00 19.14 127 GLY C N 1
ATOM 4552 C CA . GLY C 3 127 ? -26.705 -92.068 -99.157 1.00 12.37 127 GLY C CA 1
ATOM 4553 C C . GLY C 3 127 ? -26.491 -91.952 -97.666 1.00 18.60 127 GLY C C 1
ATOM 4554 O O . GLY C 3 127 ? -26.042 -90.926 -97.153 1.00 26.79 127 GLY C O 1
ATOM 4555 N N . LYS C 3 128 ? -26.837 -93.036 -96.976 1.00 21.33 128 LYS C N 1
ATOM 4556 C CA . LYS C 3 128 ? -26.661 -93.149 -95.535 1.00 22.58 128 LYS C CA 1
ATOM 4557 C C . LYS C 3 128 ? -26.138 -94.538 -95.199 1.00 8.65 128 LYS C C 1
ATOM 4558 O O . LYS C 3 128 ? -26.427 -95.513 -95.893 1.00 11.10 128 LYS C O 1
ATOM 4564 N N . MET C 3 129 ? -25.360 -94.613 -94.127 1.00 11.76 129 MET C N 1
ATOM 4565 C CA . MET C 3 129 ? -24.720 -95.846 -93.701 1.00 12.03 129 MET C CA 1
ATOM 4566 C C . MET C 3 129 ? -24.847 -95.966 -92.191 1.00 17.24 129 MET C C 1
ATOM 4567 O O . MET C 3 129 ? -24.962 -94.964 -91.484 1.00 22.46 129 MET C O 1
ATOM 4572 N N . LEU C 3 130 ? -24.833 -97.201 -91.699 1.00 14.91 130 LEU C N 1
ATOM 4573 C CA . LEU C 3 130 ? -24.797 -97.473 -90.267 1.00 14.55 130 LEU C CA 1
ATOM 4574 C C . LEU C 3 130 ? -23.495 -98.196 -89.956 1.00 18.24 130 LEU C C 1
ATOM 4575 O O . LEU C 3 130 ? -23.242 -99.282 -90.488 1.00 23.17 130 LEU C O 1
ATOM 4580 N N . VAL C 3 131 ? -22.669 -97.586 -89.111 1.00 17.34 131 VAL C N 1
ATOM 4581 C CA . VAL C 3 131 ? -21.367 -98.124 -88.737 1.00 19.85 131 VAL C CA 1
ATOM 4582 C C . VAL C 3 131 ? -21.454 -98.545 -87.279 1.00 18.32 131 VAL C C 1
ATOM 4583 O O . VAL C 3 131 ? -21.633 -97.699 -86.398 1.00 21.97 131 VAL C O 1
ATOM 4587 N N . ALA C 3 132 ? -21.320 -99.847 -87.023 1.00 20.88 132 ALA C N 1
ATOM 4588 C CA . ALA C 3 132 ? -21.685 -100.434 -85.741 1.00 18.01 132 ALA C CA 1
ATOM 4589 C C . ALA C 3 132 ? -20.532 -101.223 -85.138 1.00 13.13 132 ALA C C 1
ATOM 4590 O O . ALA C 3 132 ? -20.002 -102.136 -85.771 1.00 17.27 132 ALA C O 1
ATOM 4592 N N . TYR C 3 133 ? -20.170 -100.889 -83.905 1.00 16.93 133 TYR C N 1
ATOM 4593 C CA . TYR C 3 133 ? -19.252 -101.680 -83.097 1.00 14.81 133 TYR C CA 1
ATOM 4594 C C . TYR C 3 133 ? -20.048 -102.521 -82.108 1.00 20.04 133 TYR C C 1
ATOM 4595 O O . TYR C 3 133 ? -20.924 -102.002 -81.400 1.00 20.92 133 TYR C O 1
ATOM 4604 N N . SER C 3 134 ? -19.737 -103.815 -82.059 1.00 19.40 134 SER C N 1
ATOM 4605 C CA . SER C 3 134 ? -20.417 -104.754 -81.180 1.00 12.93 134 SER C CA 1
ATOM 4606 C C . SER C 3 134 ? -19.403 -105.426 -80.266 1.00 17.86 134 SER C C 1
ATOM 4607 O O . SER C 3 134 ? -18.442 -106.046 -80.758 1.00 16.41 134 SER C O 1
ATOM 4610 N N . PRO C 3 135 ? -19.566 -105.318 -78.951 1.00 12.39 135 PRO C N 1
ATOM 4611 C CA . PRO C 3 135 ? -18.648 -105.966 -78.017 1.00 15.89 135 PRO C CA 1
ATOM 4612 C C . PRO C 3 135 ? -18.780 -107.477 -78.075 1.00 25.34 135 PRO C C 1
ATOM 4613 O O . PRO C 3 135 ? -19.777 -108.000 -78.593 1.00 29.71 135 PRO C O 1
ATOM 4617 N N . PRO C 3 136 ? -17.800 -108.215 -77.554 1.00 22.59 136 PRO C N 1
ATOM 4618 C CA . PRO C 3 136 ? -17.788 -109.667 -77.747 1.00 18.70 136 PRO C CA 1
ATOM 4619 C C . PRO C 3 136 ? -18.946 -110.355 -77.045 1.00 22.57 136 PRO C C 1
ATOM 4620 O O . PRO C 3 136 ? -19.590 -109.808 -76.150 1.00 27.49 136 PRO C O 1
ATOM 4624 N N . GLY C 3 137 ? -19.199 -111.588 -77.470 1.00 26.39 137 GLY C N 1
ATOM 4625 C CA . GLY C 3 137 ? -20.242 -112.386 -76.866 1.00 28.23 137 GLY C CA 1
ATOM 4626 C C . GLY C 3 137 ? -20.937 -113.329 -77.821 1.00 32.17 137 GLY C C 1
ATOM 4627 O O . GLY C 3 137 ? -21.558 -114.305 -77.396 1.00 41.11 137 GLY C O 1
ATOM 4628 N N . SER C 3 138 ? -20.834 -113.068 -79.113 1.00 41.21 138 SER C N 1
ATOM 4629 C CA . SER C 3 138 ? -21.525 -113.892 -80.092 1.00 44.56 138 SER C CA 1
ATOM 4630 C C . SER C 3 138 ? -20.842 -113.715 -81.437 1.00 44.88 138 SER C C 1
ATOM 4631 O O . SER C 3 138 ? -19.914 -112.917 -81.586 1.00 45.22 138 SER C O 1
ATOM 4634 N N . ALA C 3 139 ? -21.320 -114.465 -82.422 1.00 42.95 139 ALA C N 1
ATOM 4635 C CA . ALA C 3 139 ? -20.830 -114.323 -83.779 1.00 45.10 139 ALA C CA 1
ATOM 4636 C C . ALA C 3 139 ? -21.177 -112.933 -84.312 1.00 47.82 139 ALA C C 1
ATOM 4637 O O . ALA C 3 139 ? -21.855 -112.133 -83.663 1.00 47.29 139 ALA C O 1
ATOM 4639 N N . GLN C 3 140 ? -20.691 -112.642 -85.509 1.00 37.73 140 GLN C N 1
ATOM 4640 C CA . GLN C 3 140 ? -20.981 -111.361 -86.125 1.00 32.64 140 GLN C CA 1
ATOM 4641 C C . GLN C 3 140 ? -22.485 -111.233 -86.352 1.00 34.67 140 GLN C C 1
ATOM 4642 O O . GLN C 3 140 ? -23.141 -112.216 -86.714 1.00 36.72 140 GLN C O 1
ATOM 4648 N N . PRO C 3 141 ? -23.065 -110.055 -86.118 1.00 30.76 141 PRO C N 1
ATOM 4649 C CA . PRO C 3 141 ? -24.510 -109.888 -86.313 1.00 24.91 141 PRO C CA 1
ATOM 4650 C C . PRO C 3 141 ? -24.926 -110.218 -87.737 1.00 32.48 141 PRO C C 1
ATOM 4651 O O . PRO C 3 141 ? -24.205 -109.936 -88.696 1.00 32.85 141 PRO C O 1
ATOM 4655 N N . ALA C 3 142 ? -26.103 -110.827 -87.869 1.00 23.86 142 ALA C N 1
ATOM 4656 C CA . ALA C 3 142 ? -26.594 -111.292 -89.157 1.00 21.22 142 ALA C CA 1
ATOM 4657 C C . ALA C 3 142 ? -27.553 -110.324 -89.835 1.00 27.92 142 ALA C C 1
ATOM 4658 O O . ALA C 3 142 ? -27.880 -110.531 -91.008 1.00 28.70 142 ALA C O 1
ATOM 4660 N N . ASN C 3 143 ? -28.018 -109.287 -89.139 1.00 30.05 143 ASN C N 1
ATOM 4661 C CA . ASN C 3 143 ? -28.901 -108.291 -89.731 1.00 26.93 143 ASN C CA 1
ATOM 4662 C C . ASN C 3 143 ? -28.669 -106.949 -89.054 1.00 27.38 143 ASN C C 1
ATOM 4663 O O . ASN C 3 143 ? -28.074 -106.871 -87.978 1.00 23.30 143 ASN C O 1
ATOM 4668 N N . ARG C 3 144 ? -29.135 -105.884 -89.713 1.00 20.26 144 ARG C N 1
ATOM 4669 C CA . ARG C 3 144 ? -28.967 -104.545 -89.159 1.00 16.77 144 ARG C CA 1
ATOM 4670 C C . ARG C 3 144 ? -29.775 -104.363 -87.883 1.00 23.15 144 ARG C C 1
ATOM 4671 O O . ARG C 3 144 ? -29.401 -103.558 -87.022 1.00 22.68 144 ARG C O 1
ATOM 4679 N N . GLU C 3 145 ? -30.878 -105.098 -87.744 1.00 22.65 145 GLU C N 1
ATOM 4680 C CA . GLU C 3 145 ? -31.688 -104.999 -86.537 1.00 24.85 145 GLU C CA 1
ATOM 4681 C C . GLU C 3 145 ? -30.923 -105.492 -85.318 1.00 24.58 145 GLU C C 1
ATOM 4682 O O . GLU C 3 145 ? -31.088 -104.960 -84.215 1.00 31.11 145 GLU C O 1
ATOM 4688 N N . THR C 3 146 ? -30.102 -106.526 -85.490 1.00 19.70 146 THR C N 1
ATOM 4689 C CA . THR C 3 146 ? -29.238 -106.983 -84.411 1.00 10.65 146 THR C CA 1
ATOM 4690 C C . THR C 3 146 ? -28.041 -106.061 -84.230 1.00 14.82 146 THR C C 1
ATOM 4691 O O . THR C 3 146 ? -27.633 -105.780 -83.099 1.00 19.53 146 THR C O 1
ATOM 4695 N N . ALA C 3 147 ? -27.479 -105.573 -85.336 1.00 21.03 147 ALA C N 1
ATOM 4696 C CA . ALA C 3 147 ? -26.260 -104.777 -85.279 1.00 10.70 147 ALA C CA 1
ATOM 4697 C C . ALA C 3 147 ? -26.488 -103.423 -84.629 1.00 13.98 147 ALA C C 1
ATOM 4698 O O . ALA C 3 147 ? -25.566 -102.866 -84.027 1.00 5.47 147 ALA C O 1
ATOM 4700 N N . MET C 3 148 ? -27.695 -102.875 -84.742 1.00 19.04 148 MET C N 1
ATOM 4701 C CA . MET C 3 148 ? -27.973 -101.556 -84.194 1.00 9.97 148 MET C CA 1
ATOM 4702 C C . MET C 3 148 ? -28.166 -101.560 -82.685 1.00 19.58 148 MET C C 1
ATOM 4703 O O . MET C 3 148 ? -28.326 -100.486 -82.098 1.00 23.34 148 MET C O 1
ATOM 4708 N N . LEU C 3 149 ? -28.161 -102.728 -82.043 1.00 20.71 149 LEU C N 1
ATOM 4709 C CA . LEU C 3 149 ? -28.273 -102.796 -80.593 1.00 10.06 149 LEU C CA 1
ATOM 4710 C C . LEU C 3 149 ? -26.966 -102.477 -79.880 1.00 10.82 149 LEU C C 1
ATOM 4711 O O . LEU C 3 149 ? -26.978 -102.287 -78.661 1.00 22.50 149 LEU C O 1
ATOM 4716 N N . GLY C 3 150 ? -25.850 -102.424 -80.597 1.00 13.71 150 GLY C N 1
ATOM 4717 C CA . GLY C 3 150 ? -24.568 -102.062 -80.029 1.00 14.81 150 GLY C CA 1
ATOM 4718 C C . GLY C 3 150 ? -24.276 -100.588 -80.191 1.00 11.81 150 GLY C C 1
ATOM 4719 O O . GLY C 3 150 ? -25.176 -99.765 -80.360 1.00 22.75 150 GLY C O 1
ATOM 4720 N N . THR C 3 151 ? -22.992 -100.246 -80.126 1.00 12.03 151 THR C N 1
ATOM 4721 C CA . THR C 3 151 ? -22.590 -98.866 -80.361 1.00 10.63 151 THR C CA 1
ATOM 4722 C C . THR C 3 151 ? -22.595 -98.612 -81.858 1.00 15.33 151 THR C C 1
ATOM 4723 O O . THR C 3 151 ? -22.222 -99.484 -82.639 1.00 13.72 151 THR C O 1
ATOM 4727 N N . HIS C 3 152 ? -23.046 -97.435 -82.272 1.00 14.37 152 HIS C N 1
ATOM 4728 C CA . HIS C 3 152 ? -23.143 -97.216 -83.706 1.00 12.18 152 HIS C CA 1
ATOM 4729 C C . HIS C 3 152 ? -23.213 -95.730 -84.011 1.00 15.02 152 HIS C C 1
ATOM 4730 O O . HIS C 3 152 ? -23.410 -94.896 -83.126 1.00 13.89 152 HIS C O 1
ATOM 4737 N N . VAL C 3 153 ? -23.013 -95.422 -85.287 1.00 22.35 153 VAL C N 1
ATOM 4738 C CA . VAL C 3 153 ? -23.149 -94.078 -85.835 1.00 18.90 153 VAL C CA 1
ATOM 4739 C C . VAL C 3 153 ? -23.914 -94.177 -87.146 1.00 18.28 153 VAL C C 1
ATOM 4740 O O . VAL C 3 153 ? -23.674 -95.086 -87.948 1.00 25.89 153 VAL C O 1
ATOM 4744 N N . ILE C 3 154 ? -24.842 -93.251 -87.360 1.00 16.10 154 ILE C N 1
ATOM 4745 C CA . ILE C 3 154 ? -25.548 -93.115 -88.629 1.00 11.59 154 ILE C CA 1
ATOM 4746 C C . ILE C 3 154 ? -24.910 -91.962 -89.387 1.00 19.14 154 ILE C C 1
ATOM 4747 O O . ILE C 3 154 ? -24.811 -90.845 -88.869 1.00 24.47 154 ILE C O 1
ATOM 4752 N N . TRP C 3 155 ? -24.477 -92.228 -90.615 1.00 18.33 155 TRP C N 1
ATOM 4753 C CA . TRP C 3 155 ? -23.644 -91.305 -91.371 1.00 7.49 155 TRP C CA 1
ATOM 4754 C C . TRP C 3 155 ? -24.294 -91.026 -92.713 1.00 22.37 155 TRP C C 1
ATOM 4755 O O . TRP C 3 155 ? -24.539 -91.954 -93.483 1.00 30.03 155 TRP C O 1
ATOM 4766 N N . ASP C 3 156 ? -24.550 -89.756 -93.006 1.00 18.40 156 ASP C N 1
ATOM 4767 C CA . ASP C 3 156 ? -25.045 -89.361 -94.315 1.00 11.07 156 ASP C CA 1
ATOM 4768 C C . ASP C 3 156 ? -23.984 -88.583 -95.087 1.00 22.15 156 ASP C C 1
ATOM 4769 O O . ASP C 3 156 ? -23.132 -87.911 -94.502 1.00 28.41 156 ASP C O 1
ATOM 4774 N N . PHE C 3 157 ? -24.017 -88.721 -96.410 1.00 22.75 157 PHE C N 1
ATOM 4775 C CA . PHE C 3 157 ? -23.041 -88.063 -97.268 1.00 24.68 157 PHE C CA 1
ATOM 4776 C C . PHE C 3 157 ? -23.418 -86.602 -97.494 1.00 27.34 157 PHE C C 1
ATOM 4777 O O . PHE C 3 157 ? -24.595 -86.247 -97.580 1.00 20.73 157 PHE C O 1
ATOM 4785 N N . GLY C 3 158 ? -22.398 -85.753 -97.590 1.00 22.95 158 GLY C N 1
ATOM 4786 C CA . GLY C 3 158 ? -22.613 -84.336 -97.796 1.00 20.74 158 GLY C CA 1
ATOM 4787 C C . GLY C 3 158 ? -21.344 -83.571 -98.100 1.00 28.46 158 GLY C C 1
ATOM 4788 O O . GLY C 3 158 ? -20.398 -84.136 -98.649 1.00 27.85 158 GLY C O 1
ATOM 4789 N N . LEU C 3 159 ? -21.319 -82.281 -97.753 1.00 35.75 159 LEU C N 1
ATOM 4790 C CA . LEU C 3 159 ? -20.123 -81.469 -97.958 1.00 29.41 159 LEU C CA 1
ATOM 4791 C C . LEU C 3 159 ? -18.932 -82.049 -97.214 1.00 30.15 159 LEU C C 1
ATOM 4792 O O . LEU C 3 159 ? -17.838 -82.179 -97.772 1.00 37.82 159 LEU C O 1
ATOM 4797 N N . GLN C 3 160 ? -19.126 -82.394 -95.946 1.00 25.67 160 GLN C N 1
ATOM 4798 C CA . GLN C 3 160 ? -18.127 -83.158 -95.218 1.00 28.33 160 GLN C CA 1
ATOM 4799 C C . GLN C 3 160 ? -18.078 -84.570 -95.778 1.00 28.21 160 GLN C C 1
ATOM 4800 O O . GLN C 3 160 ? -19.113 -85.225 -95.920 1.00 32.44 160 GLN C O 1
ATOM 4806 N N . SER C 3 161 ? -16.879 -85.043 -96.104 1.00 22.00 161 SER C N 1
ATOM 4807 C CA . SER C 3 161 ? -16.761 -86.331 -96.771 1.00 24.58 161 SER C CA 1
ATOM 4808 C C . SER C 3 161 ? -16.617 -87.497 -95.803 1.00 23.48 161 SER C C 1
ATOM 4809 O O . SER C 3 161 ? -17.037 -88.613 -96.129 1.00 25.27 161 SER C O 1
ATOM 4812 N N . SER C 3 162 ? -16.068 -87.268 -94.617 1.00 22.46 162 SER C N 1
ATOM 4813 C CA . SER C 3 162 ? -15.720 -88.339 -93.700 1.00 15.15 162 SER C CA 1
ATOM 4814 C C . SER C 3 162 ? -16.626 -88.342 -92.477 1.00 23.95 162 SER C C 1
ATOM 4815 O O . SER C 3 162 ? -17.263 -87.346 -92.133 1.00 30.10 162 SER C O 1
ATOM 4818 N N . VAL C 3 163 ? -16.678 -89.505 -91.834 1.00 18.38 163 VAL C N 1
ATOM 4819 C CA . VAL C 3 163 ? -17.304 -89.687 -90.534 1.00 8.26 163 VAL C CA 1
ATOM 4820 C C . VAL C 3 163 ? -16.315 -90.431 -89.647 1.00 19.81 163 VAL C C 1
ATOM 4821 O O . VAL C 3 163 ? -15.390 -91.087 -90.127 1.00 26.67 163 VAL C O 1
ATOM 4825 N N . SER C 3 164 ? -16.513 -90.321 -88.339 1.00 19.62 164 SER C N 1
ATOM 4826 C CA . SER C 3 164 ? -15.656 -90.986 -87.369 1.00 14.39 164 SER C CA 1
ATOM 4827 C C . SER C 3 164 ? -16.479 -91.897 -86.472 1.00 12.73 164 SER C C 1
ATOM 4828 O O . SER C 3 164 ? -17.552 -91.515 -86.001 1.00 23.46 164 SER C O 1
ATOM 4831 N N . LEU C 3 165 ? -15.972 -93.102 -86.243 1.00 21.37 165 LEU C N 1
ATOM 4832 C CA . LEU C 3 165 ? -16.526 -94.037 -85.278 1.00 13.44 165 LEU C CA 1
ATOM 4833 C C . LEU C 3 165 ? -15.476 -94.294 -84.212 1.00 18.78 165 LEU C C 1
ATOM 4834 O O . LEU C 3 165 ? -14.340 -94.657 -84.530 1.00 23.57 165 LEU C O 1
ATOM 4839 N N . VAL C 3 166 ? -15.850 -94.107 -82.954 1.00 14.63 166 VAL C N 1
ATOM 4840 C CA . VAL C 3 166 ? -14.955 -94.349 -81.832 1.00 15.04 166 VAL C CA 1
ATOM 4841 C C . VAL C 3 166 ? -15.319 -95.693 -81.219 1.00 20.73 166 VAL C C 1
ATOM 4842 O O . VAL C 3 166 ? -16.467 -95.911 -80.816 1.00 23.34 166 VAL C O 1
ATOM 4846 N N . ILE C 3 167 ? -14.349 -96.598 -81.162 1.00 8.94 167 ILE C N 1
ATOM 4847 C CA . ILE C 3 167 ? -14.497 -97.863 -80.451 1.00 13.69 167 ILE C CA 1
ATOM 4848 C C . ILE C 3 167 ? -14.067 -97.622 -79.007 1.00 21.62 167 ILE C C 1
ATOM 4849 O O . ILE C 3 167 ? -12.890 -97.314 -78.770 1.00 25.77 167 ILE C O 1
ATOM 4854 N N . PRO C 3 168 ? -14.966 -97.757 -78.033 1.00 21.16 168 PRO C N 1
ATOM 4855 C CA . PRO C 3 168 ? -14.796 -97.099 -76.730 1.00 14.93 168 PRO C CA 1
ATOM 4856 C C . PRO C 3 168 ? -14.107 -97.905 -75.636 1.00 23.46 168 PRO C C 1
ATOM 4857 O O . PRO C 3 168 ? -14.168 -97.475 -74.482 1.00 28.19 168 PRO C O 1
ATOM 4861 N N . TRP C 3 169 ? -13.460 -99.034 -75.928 1.00 19.19 169 TRP C N 1
ATOM 4862 C CA . TRP C 3 169 ? -12.747 -99.810 -74.908 1.00 21.23 169 TRP C CA 1
ATOM 4863 C C . TRP C 3 169 ? -13.691 -100.263 -73.787 1.00 18.26 169 TRP C C 1
ATOM 4864 O O . TRP C 3 169 ? -13.715 -99.713 -72.687 1.00 23.94 169 TRP C O 1
ATOM 4875 N N . ILE C 3 170 ? -14.533 -101.230 -74.123 1.00 12.11 170 ILE C N 1
ATOM 4876 C CA . ILE C 3 170 ? -15.337 -101.940 -73.135 1.00 15.54 170 ILE C CA 1
ATOM 4877 C C . ILE C 3 170 ? -14.659 -103.282 -72.875 1.00 13.92 170 ILE C C 1
ATOM 4878 O O . ILE C 3 170 ? -14.780 -104.217 -73.668 1.00 12.47 170 ILE C O 1
ATOM 4883 N N . SER C 3 171 ? -13.949 -103.385 -71.752 1.00 10.40 171 SER C N 1
ATOM 4884 C CA . SER C 3 171 ? -13.242 -104.602 -71.374 1.00 7.30 171 SER C CA 1
ATOM 4885 C C . SER C 3 171 ? -13.450 -104.869 -69.888 1.00 6.17 171 SER C C 1
ATOM 4886 O O . SER C 3 171 ? -14.006 -104.048 -69.159 1.00 15.56 171 SER C O 1
ATOM 4889 N N . ASN C 3 172 ? -13.009 -106.040 -69.438 1.00 6.85 172 ASN C N 1
ATOM 4890 C CA . ASN C 3 172 ? -13.021 -106.358 -68.014 1.00 12.06 172 ASN C CA 1
ATOM 4891 C C . ASN C 3 172 ? -11.652 -106.215 -67.359 1.00 11.62 172 ASN C C 1
ATOM 4892 O O . ASN C 3 172 ? -11.568 -105.781 -66.208 1.00 11.21 172 ASN C O 1
ATOM 4897 N N . THR C 3 173 ? -10.580 -106.566 -68.060 1.00 12.36 173 THR C N 1
ATOM 4898 C CA . THR C 3 173 ? -9.231 -106.320 -67.582 1.00 4.40 173 THR C CA 1
ATOM 4899 C C . THR C 3 173 ? -8.744 -104.960 -68.061 1.00 13.10 173 THR C C 1
ATOM 4900 O O . THR C 3 173 ? -9.221 -104.417 -69.057 1.00 14.59 173 THR C O 1
ATOM 4904 N N . HIS C 3 174 ? -7.777 -104.406 -67.328 1.00 9.09 174 HIS C N 1
ATOM 4905 C CA . HIS C 3 174 ? -7.194 -103.134 -67.730 1.00 2.33 174 HIS C CA 1
ATOM 4906 C C . HIS C 3 174 ? -6.381 -103.252 -69.009 1.00 8.61 174 HIS C C 1
ATOM 4907 O O . HIS C 3 174 ? -6.134 -102.236 -69.663 1.00 22.14 174 HIS C O 1
ATOM 4914 N N . PHE C 3 175 ? -5.962 -104.456 -69.385 1.00 4.62 175 PHE C N 1
ATOM 4915 C CA . PHE C 3 175 ? -5.178 -104.646 -70.594 1.00 5.56 175 PHE C CA 1
ATOM 4916 C C . PHE C 3 175 ? -5.707 -105.845 -71.364 1.00 12.26 175 PHE C C 1
ATOM 4917 O O . PHE C 3 175 ? -6.395 -106.711 -70.822 1.00 9.23 175 PHE C O 1
ATOM 4925 N N . ARG C 3 176 ? -5.385 -105.871 -72.651 1.00 13.86 176 ARG C N 1
ATOM 4926 C CA . ARG C 3 176 ? -5.704 -106.973 -73.544 1.00 7.63 176 ARG C CA 1
ATOM 4927 C C . ARG C 3 176 ? -4.416 -107.445 -74.194 1.00 13.90 176 ARG C C 1
ATOM 4928 O O . ARG C 3 176 ? -3.500 -106.649 -74.412 1.00 19.34 176 ARG C O 1
ATOM 4936 N N . THR C 3 177 ? -4.343 -108.733 -74.503 1.00 21.65 177 THR C N 1
ATOM 4937 C CA . THR C 3 177 ? -3.159 -109.317 -75.116 1.00 23.14 177 THR C CA 1
ATOM 4938 C C . THR C 3 177 ? -3.420 -109.587 -76.591 1.00 32.05 177 THR C C 1
ATOM 4939 O O . THR C 3 177 ? -4.472 -110.121 -76.954 1.00 29.71 177 THR C O 1
ATOM 4943 N N . ALA C 3 178 ? -2.458 -109.218 -77.432 1.00 41.79 178 ALA C N 1
ATOM 4944 C CA . ALA C 3 178 ? -2.570 -109.357 -78.882 1.00 39.46 178 ALA C CA 1
ATOM 4945 C C . ALA C 3 178 ? -2.252 -110.794 -79.275 1.00 40.90 178 ALA C C 1
ATOM 4946 O O . ALA C 3 178 ? -1.166 -111.096 -79.768 1.00 45.60 178 ALA C O 1
ATOM 4948 N N . LYS C 3 179 ? -3.218 -111.687 -79.070 1.00 37.45 179 LYS C N 1
ATOM 4949 C CA . LYS C 3 179 ? -3.086 -113.103 -79.417 1.00 39.38 179 LYS C CA 1
ATOM 4950 C C . LYS C 3 179 ? -1.782 -113.680 -78.866 1.00 43.21 179 LYS C C 1
ATOM 4951 O O . LYS C 3 179 ? -0.867 -114.064 -79.594 1.00 39.19 179 LYS C O 1
ATOM 4957 N N . THR C 3 180 ? -1.708 -113.711 -77.544 1.00 49.97 180 THR C N 1
ATOM 4958 C CA . THR C 3 180 ? -0.540 -114.230 -76.856 1.00 53.36 180 THR C CA 1
ATOM 4959 C C . THR C 3 180 ? -0.821 -115.608 -76.261 1.00 50.91 180 THR C C 1
ATOM 4960 O O . THR C 3 180 ? -0.020 -116.534 -76.397 1.00 49.29 180 THR C O 1
ATOM 4964 N N . ASP C 3 185 ? -9.928 -115.747 -77.206 1.00 29.73 185 ASP C N 1
ATOM 4965 C CA . ASP C 3 185 ? -10.657 -116.336 -76.092 1.00 34.00 185 ASP C CA 1
ATOM 4966 C C . ASP C 3 185 ? -11.010 -115.286 -75.036 1.00 36.43 185 ASP C C 1
ATOM 4967 O O . ASP C 3 185 ? -12.093 -114.708 -75.069 1.00 40.09 185 ASP C O 1
ATOM 4972 N N . TYR C 3 186 ? -10.096 -115.044 -74.099 1.00 40.30 186 TYR C N 1
ATOM 4973 C CA . TYR C 3 186 ? -10.280 -114.046 -73.053 1.00 37.24 186 TYR C CA 1
ATOM 4974 C C . TYR C 3 186 ? -10.007 -112.635 -73.551 1.00 41.40 186 TYR C C 1
ATOM 4975 O O . TYR C 3 186 ? -10.001 -111.694 -72.754 1.00 40.45 186 TYR C O 1
ATOM 4984 N N . TYR C 3 187 ? -9.790 -112.475 -74.848 1.00 33.54 187 TYR C N 1
ATOM 4985 C CA . TYR C 3 187 ? -9.490 -111.188 -75.454 1.00 28.12 187 TYR C CA 1
ATOM 4986 C C . TYR C 3 187 ? -10.284 -111.140 -76.753 1.00 33.09 187 TYR C C 1
ATOM 4987 O O . TYR C 3 187 ? -11.264 -111.876 -76.914 1.00 34.61 187 TYR C O 1
ATOM 4996 N N . THR C 3 188 ? -9.883 -110.253 -77.667 1.00 30.97 188 THR C N 1
ATOM 4997 C CA . THR C 3 188 ? -10.689 -109.792 -78.797 1.00 24.95 188 THR C CA 1
ATOM 4998 C C . THR C 3 188 ? -11.798 -108.904 -78.257 1.00 29.97 188 THR C C 1
ATOM 4999 O O . THR C 3 188 ? -12.401 -109.207 -77.224 1.00 30.46 188 THR C O 1
ATOM 5003 N N . ALA C 3 189 ? -12.066 -107.797 -78.943 1.00 22.95 189 ALA C N 1
ATOM 5004 C CA . ALA C 3 189 ? -12.877 -106.731 -78.385 1.00 23.34 189 ALA C CA 1
ATOM 5005 C C . ALA C 3 189 ? -14.210 -106.536 -79.088 1.00 23.77 189 ALA C C 1
ATOM 5006 O O . ALA C 3 189 ? -14.956 -105.628 -78.713 1.00 29.83 189 ALA C O 1
ATOM 5008 N N . GLY C 3 190 ? -14.531 -107.344 -80.089 1.00 22.46 190 GLY C N 1
ATOM 5009 C CA . GLY C 3 190 ? -15.772 -107.192 -80.809 1.00 19.31 190 GLY C CA 1
ATOM 5010 C C . GLY C 3 190 ? -15.519 -106.921 -82.268 1.00 24.51 190 GLY C C 1
ATOM 5011 O O . GLY C 3 190 ? -14.377 -106.918 -82.738 1.00 25.84 190 GLY C O 1
ATOM 5012 N N . VAL C 3 191 ? -16.599 -106.670 -83.004 1.00 22.48 191 VAL C N 1
ATOM 5013 C CA . VAL C 3 191 ? -16.557 -106.594 -84.460 1.00 17.69 191 VAL C CA 1
ATOM 5014 C C . VAL C 3 191 ? -17.168 -105.275 -84.912 1.00 21.58 191 VAL C C 1
ATOM 5015 O O . VAL C 3 191 ? -18.126 -104.783 -84.306 1.00 33.35 191 VAL C O 1
ATOM 5019 N N . VAL C 3 192 ? -16.613 -104.701 -85.978 1.00 10.36 192 VAL C N 1
ATOM 5020 C CA . VAL C 3 192 ? -17.169 -103.521 -86.626 1.00 14.27 192 VAL C CA 1
ATOM 5021 C C . VAL C 3 192 ? -17.866 -103.966 -87.903 1.00 21.10 192 VAL C C 1
ATOM 5022 O O . VAL C 3 192 ? -17.311 -104.752 -88.680 1.00 24.62 192 VAL C O 1
ATOM 5026 N N . THR C 3 193 ? -19.089 -103.483 -88.110 1.00 14.64 193 THR C N 1
ATOM 5027 C CA . THR C 3 193 ? -19.881 -103.779 -89.294 1.00 13.84 193 THR C CA 1
ATOM 5028 C C . THR C 3 193 ? -20.344 -102.481 -89.941 1.00 22.92 193 THR C C 1
ATOM 5029 O O . THR C 3 193 ? -20.468 -101.447 -89.283 1.00 30.14 193 THR C O 1
ATOM 5033 N N . LEU C 3 194 ? -20.576 -102.541 -91.248 1.00 25.09 194 LEU C N 1
ATOM 5034 C CA . LEU C 3 194 ? -20.979 -101.386 -92.038 1.00 13.06 194 LEU C CA 1
ATOM 5035 C C . LEU C 3 194 ? -22.128 -101.809 -92.935 1.00 12.05 194 LEU C C 1
ATOM 5036 O O . LEU C 3 194 ? -21.943 -102.674 -93.800 1.00 8.70 194 LEU C O 1
ATOM 5041 N N . TRP C 3 195 ? -23.299 -101.197 -92.724 1.00 17.01 195 TRP C N 1
ATOM 5042 C CA . TRP C 3 195 ? -24.548 -101.554 -93.385 1.00 18.11 195 TRP C CA 1
ATOM 5043 C C . TRP C 3 195 ? -25.112 -100.373 -94.164 1.00 19.81 195 TRP C C 1
ATOM 5044 O O . TRP C 3 195 ? -24.897 -99.212 -93.806 1.00 20.03 195 TRP C O 1
ATOM 5055 N N . TYR C 3 196 ? -25.869 -100.685 -95.216 1.00 13.59 196 TYR C N 1
ATOM 5056 C CA . TYR C 3 196 ? -26.635 -99.673 -95.932 1.00 9.11 196 TYR C CA 1
ATOM 5057 C C . TYR C 3 196 ? -27.800 -99.220 -95.069 1.00 15.02 196 TYR C C 1
ATOM 5058 O O . TYR C 3 196 ? -28.704 -100.006 -94.779 1.00 28.80 196 TYR C O 1
ATOM 5067 N N . GLN C 3 197 ? -27.784 -97.958 -94.650 1.00 21.11 197 GLN C N 1
ATOM 5068 C CA . GLN C 3 197 ? -28.903 -97.460 -93.863 1.00 12.75 197 GLN C CA 1
ATOM 5069 C C . GLN C 3 197 ? -30.103 -97.160 -94.751 1.00 22.01 197 GLN C C 1
ATOM 5070 O O . GLN C 3 197 ? -31.216 -97.618 -94.470 1.00 23.16 197 GLN C O 1
ATOM 5076 N N . THR C 3 198 ? -29.909 -96.398 -95.829 1.00 29.47 198 THR C N 1
ATOM 5077 C CA . THR C 3 198 ? -30.966 -96.271 -96.825 1.00 25.65 198 THR C CA 1
ATOM 5078 C C . THR C 3 198 ? -30.573 -96.854 -98.176 1.00 29.75 198 THR C C 1
ATOM 5079 O O . THR C 3 198 ? -31.107 -97.900 -98.557 1.00 29.88 198 THR C O 1
ATOM 5083 N N . ASN C 3 199 ? -29.605 -96.258 -98.875 1.00 22.69 199 ASN C N 1
ATOM 5084 C CA . ASN C 3 199 ? -29.271 -96.662 -100.239 1.00 18.24 199 ASN C CA 1
ATOM 5085 C C . ASN C 3 199 ? -28.180 -95.781 -100.829 1.00 21.31 199 ASN C C 1
ATOM 5086 O O . ASN C 3 199 ? -27.720 -94.833 -100.191 1.00 21.74 199 ASN C O 1
ATOM 5091 N N . TYR C 3 200 ? -27.763 -96.101 -102.047 1.00 22.57 200 TYR C N 1
ATOM 5092 C CA . TYR C 3 200 ? -26.902 -95.255 -102.862 1.00 20.23 200 TYR C CA 1
ATOM 5093 C C . TYR C 3 200 ? -27.740 -94.753 -104.032 1.00 25.37 200 TYR C C 1
ATOM 5094 O O . TYR C 3 200 ? -28.154 -95.543 -104.884 1.00 31.13 200 TYR C O 1
ATOM 5103 N N . VAL C 3 201 ? -27.995 -93.447 -104.072 1.00 27.28 201 VAL C N 1
ATOM 5104 C CA . VAL C 3 201 ? -28.927 -92.851 -105.025 1.00 26.01 201 VAL C CA 1
ATOM 5105 C C . VAL C 3 201 ? -28.179 -91.851 -105.895 1.00 26.87 201 VAL C C 1
ATOM 5106 O O . VAL C 3 201 ? -27.477 -90.975 -105.379 1.00 24.07 201 VAL C O 1
ATOM 5110 N N . VAL C 3 202 ? -28.351 -91.968 -107.210 1.00 28.12 202 VAL C N 1
ATOM 5111 C CA . VAL C 3 202 ? -27.599 -91.151 -108.164 1.00 25.39 202 VAL C CA 1
ATOM 5112 C C . VAL C 3 202 ? -28.512 -90.750 -109.312 1.00 28.55 202 VAL C C 1
ATOM 5113 O O . VAL C 3 202 ? -29.466 -91.461 -109.655 1.00 26.94 202 VAL C O 1
ATOM 5117 N N . PRO C 3 203 ? -28.268 -89.578 -109.897 1.00 32.02 203 PRO C N 1
ATOM 5118 C CA . PRO C 3 203 ? -29.021 -89.166 -111.092 1.00 26.45 203 PRO C CA 1
ATOM 5119 C C . PRO C 3 203 ? -28.492 -89.845 -112.342 1.00 23.88 203 PRO C C 1
ATOM 5120 O O . PRO C 3 203 ? -27.453 -90.519 -112.299 1.00 29.44 203 PRO C O 1
ATOM 5124 N N . PRO C 3 204 ? -29.179 -89.708 -113.473 1.00 23.08 204 PRO C N 1
ATOM 5125 C CA . PRO C 3 204 ? -28.672 -90.296 -114.717 1.00 29.06 204 PRO C CA 1
ATOM 5126 C C . PRO C 3 204 ? -27.397 -89.616 -115.200 1.00 29.89 204 PRO C C 1
ATOM 5127 O O . PRO C 3 204 ? -27.059 -88.501 -114.800 1.00 33.78 204 PRO C O 1
ATOM 5131 N N . GLU C 3 205 ? -26.681 -90.327 -116.075 1.00 34.54 205 GLU C N 1
ATOM 5132 C CA . GLU C 3 205 ? -25.356 -89.928 -116.558 1.00 31.57 205 GLU C CA 1
ATOM 5133 C C . GLU C 3 205 ? -24.394 -89.731 -115.383 1.00 33.77 205 GLU C C 1
ATOM 5134 O O . GLU C 3 205 ? -23.781 -88.681 -115.204 1.00 35.98 205 GLU C O 1
ATOM 5140 N N . THR C 3 206 ? -24.290 -90.775 -114.558 1.00 30.11 206 THR C N 1
ATOM 5141 C CA . THR C 3 206 ? -23.371 -90.772 -113.429 1.00 28.40 206 THR C CA 1
ATOM 5142 C C . THR C 3 206 ? -23.044 -92.214 -113.089 1.00 30.60 206 THR C C 1
ATOM 5143 O O . THR C 3 206 ? -23.947 -93.059 -113.132 1.00 26.51 206 THR C O 1
ATOM 5147 N N . PRO C 3 207 ? -21.789 -92.538 -112.770 1.00 34.48 207 PRO C N 1
ATOM 5148 C CA . PRO C 3 207 ? -21.448 -93.928 -112.449 1.00 27.67 207 PRO C CA 1
ATOM 5149 C C . PRO C 3 207 ? -22.208 -94.430 -111.230 1.00 31.02 207 PRO C C 1
ATOM 5150 O O . PRO C 3 207 ? -22.424 -93.700 -110.263 1.00 34.39 207 PRO C O 1
ATOM 5154 N N . GLY C 3 208 ? -22.603 -95.696 -111.286 1.00 26.65 208 GLY C N 1
ATOM 5155 C CA . GLY C 3 208 ? -23.350 -96.340 -110.231 1.00 19.85 208 GLY C CA 1
ATOM 5156 C C . GLY C 3 208 ? -22.527 -97.011 -109.163 1.00 24.81 208 GLY C C 1
ATOM 5157 O O . GLY C 3 208 ? -23.092 -97.655 -108.278 1.00 38.03 208 GLY C O 1
ATOM 5158 N N . GLU C 3 209 ? -21.206 -96.878 -109.210 1.00 25.79 209 GLU C N 1
ATOM 5159 C CA . GLU C 3 209 ? -20.305 -97.465 -108.230 1.00 19.10 209 GLU C CA 1
ATOM 5160 C C . GLU C 3 209 ? -19.386 -96.383 -107.690 1.00 21.34 209 GLU C C 1
ATOM 5161 O O . GLU C 3 209 ? -18.938 -95.516 -108.443 1.00 28.44 209 GLU C O 1
ATOM 5167 N N . ALA C 3 210 ? -19.105 -96.428 -106.389 1.00 16.83 210 ALA C N 1
ATOM 5168 C CA . ALA C 3 210 ? -18.187 -95.492 -105.757 1.00 16.44 210 ALA C CA 1
ATOM 5169 C C . ALA C 3 210 ? -17.381 -96.250 -104.713 1.00 17.14 210 ALA C C 1
ATOM 5170 O O . ALA C 3 210 ? -17.547 -97.459 -104.541 1.00 14.59 210 ALA C O 1
ATOM 5172 N N . TYR C 3 211 ? -16.507 -95.546 -103.996 1.00 12.20 211 TYR C N 1
ATOM 5173 C CA . TYR C 3 211 ? -15.601 -96.216 -103.076 1.00 19.98 211 TYR C CA 1
ATOM 5174 C C . TYR C 3 211 ? -15.583 -95.506 -101.733 1.00 22.75 211 TYR C C 1
ATOM 5175 O O . TYR C 3 211 ? -15.994 -94.353 -101.603 1.00 17.68 211 TYR C O 1
ATOM 5184 N N . ILE C 3 212 ? -15.129 -96.237 -100.722 1.00 23.92 212 ILE C N 1
ATOM 5185 C CA . ILE C 3 212 ? -14.959 -95.711 -99.377 1.00 18.08 212 ILE C CA 1
ATOM 5186 C C . ILE C 3 212 ? -13.586 -96.134 -98.879 1.00 20.32 212 ILE C C 1
ATOM 5187 O O . ILE C 3 212 ? -13.184 -97.287 -99.066 1.00 29.40 212 ILE C O 1
ATOM 5192 N N . ILE C 3 213 ? -12.864 -95.198 -98.269 1.00 15.64 213 ILE C N 1
ATOM 5193 C CA . ILE C 3 213 ? -11.545 -95.449 -97.702 1.00 14.74 213 ILE C CA 1
ATOM 5194 C C . ILE C 3 213 ? -11.657 -95.383 -96.186 1.00 14.75 213 ILE C C 1
ATOM 5195 O O . ILE C 3 213 ? -12.173 -94.403 -95.640 1.00 27.39 213 ILE C O 1
ATOM 5200 N N . ALA C 3 214 ? -11.186 -96.425 -95.509 1.00 8.27 214 ALA C N 1
ATOM 5201 C CA . ALA C 3 214 ? -11.166 -96.469 -94.054 1.00 13.99 214 ALA C CA 1
ATOM 5202 C C . ALA C 3 214 ? -9.766 -96.164 -93.539 1.00 14.31 214 ALA C C 1
ATOM 5203 O O . ALA C 3 214 ? -8.771 -96.513 -94.175 1.00 22.74 214 ALA C O 1
ATOM 5205 N N . MET C 3 215 ? -9.698 -95.504 -92.386 1.00 16.12 215 MET C N 1
ATOM 5206 C CA . MET C 3 215 ? -8.434 -95.069 -91.801 1.00 16.55 215 MET C CA 1
ATOM 5207 C C . MET C 3 215 ? -8.499 -95.251 -90.292 1.00 20.91 215 MET C C 1
ATOM 5208 O O . MET C 3 215 ? -9.367 -94.670 -89.640 1.00 21.84 215 MET C O 1
ATOM 5213 N N . GLY C 3 216 ? -7.578 -96.035 -89.733 1.00 12.16 216 GLY C N 1
ATOM 5214 C CA . GLY C 3 216 ? -7.622 -96.413 -88.330 1.00 13.51 216 GLY C CA 1
ATOM 5215 C C . GLY C 3 216 ? -6.542 -95.735 -87.509 1.00 17.59 216 GLY C C 1
ATOM 5216 O O . GLY C 3 216 ? -5.465 -95.424 -88.017 1.00 33.39 216 GLY C O 1
ATOM 5217 N N . ALA C 3 217 ? -6.833 -95.512 -86.228 1.00 15.58 217 ALA C N 1
ATOM 5218 C CA . ALA C 3 217 ? -5.894 -94.845 -85.334 1.00 15.84 217 ALA C CA 1
ATOM 5219 C C . ALA C 3 217 ? -6.253 -95.160 -83.889 1.00 15.40 217 ALA C C 1
ATOM 5220 O O . ALA C 3 217 ? -7.297 -95.743 -83.596 1.00 23.37 217 ALA C O 1
ATOM 5222 N N . ALA C 3 218 ? -5.367 -94.751 -82.987 1.00 12.44 218 ALA C N 1
ATOM 5223 C CA . ALA C 3 218 ? -5.552 -94.907 -81.553 1.00 5.38 218 ALA C CA 1
ATOM 5224 C C . ALA C 3 218 ? -6.231 -93.660 -80.986 1.00 8.14 218 ALA C C 1
ATOM 5225 O O . ALA C 3 218 ? -6.765 -92.833 -81.724 1.00 26.13 218 ALA C O 1
ATOM 5227 N N . GLN C 3 219 ? -6.221 -93.511 -79.664 1.00 18.82 219 GLN C N 1
ATOM 5228 C CA . GLN C 3 219 ? -6.909 -92.412 -78.992 1.00 10.10 219 GLN C CA 1
ATOM 5229 C C . GLN C 3 219 ? -6.018 -91.881 -77.876 1.00 10.41 219 GLN C C 1
ATOM 5230 O O . GLN C 3 219 ? -4.862 -92.285 -77.730 1.00 12.14 219 GLN C O 1
ATOM 5236 N N . ASP C 3 220 ? -6.571 -90.969 -77.072 1.00 10.18 220 ASP C N 1
ATOM 5237 C CA . ASP C 3 220 ? -5.786 -90.319 -76.026 1.00 13.23 220 ASP C CA 1
ATOM 5238 C C . ASP C 3 220 ? -5.411 -91.277 -74.905 1.00 16.86 220 ASP C C 1
ATOM 5239 O O . ASP C 3 220 ? -4.331 -91.147 -74.321 1.00 19.59 220 ASP C O 1
ATOM 5244 N N . ASN C 3 221 ? -6.286 -92.226 -74.582 1.00 19.53 221 ASN C N 1
ATOM 5245 C CA . ASN C 3 221 ? -6.078 -93.137 -73.466 1.00 10.73 221 ASN C CA 1
ATOM 5246 C C . ASN C 3 221 ? -5.364 -94.418 -73.870 1.00 12.46 221 ASN C C 1
ATOM 5247 O O . ASN C 3 221 ? -5.220 -95.319 -73.042 1.00 29.32 221 ASN C O 1
ATOM 5252 N N . PHE C 3 222 ? -4.921 -94.519 -75.115 1.00 14.87 222 PHE C N 1
ATOM 5253 C CA . PHE C 3 222 ? -4.222 -95.708 -75.575 1.00 12.62 222 PHE C CA 1
ATOM 5254 C C . PHE C 3 222 ? -2.864 -95.839 -74.898 1.00 4.91 222 PHE C C 1
ATOM 5255 O O . PHE C 3 222 ? -2.192 -94.844 -74.619 1.00 13.28 222 PHE C O 1
ATOM 5263 N N . THR C 3 223 ? -2.463 -97.080 -74.628 1.00 9.66 223 THR C N 1
ATOM 5264 C CA . THR C 3 223 ? -1.159 -97.356 -74.045 1.00 11.93 223 THR C CA 1
ATOM 5265 C C . THR C 3 223 ? -0.789 -98.804 -74.331 1.00 10.48 223 THR C C 1
ATOM 5266 O O . THR C 3 223 ? -1.649 -99.640 -74.617 1.00 6.42 223 THR C O 1
ATOM 5270 N N . LEU C 3 224 ? 0.511 -99.084 -74.254 1.00 15.15 224 LEU C N 1
ATOM 5271 C CA . LEU C 3 224 ? 1.070 -100.390 -74.570 1.00 11.28 224 LEU C CA 1
ATOM 5272 C C . LEU C 3 224 ? 1.962 -100.859 -73.430 1.00 16.44 224 LEU C C 1
ATOM 5273 O O . LEU C 3 224 ? 2.446 -100.058 -72.628 1.00 21.59 224 LEU C O 1
ATOM 5278 N N . LYS C 3 225 ? 2.187 -102.172 -73.371 1.00 19.78 225 LYS C N 1
ATOM 5279 C CA . LYS C 3 225 ? 2.848 -102.785 -72.227 1.00 12.10 225 LYS C CA 1
ATOM 5280 C C . LYS C 3 225 ? 3.650 -104.001 -72.670 1.00 13.95 225 LYS C C 1
ATOM 5281 O O . LYS C 3 225 ? 3.159 -104.828 -73.444 1.00 23.00 225 LYS C O 1
ATOM 5287 N N . ILE C 3 226 ? 4.891 -104.082 -72.173 1.00 15.85 226 ILE C N 1
ATOM 5288 C CA . ILE C 3 226 ? 5.850 -105.174 -72.376 1.00 11.72 226 ILE C CA 1
ATOM 5289 C C . ILE C 3 226 ? 6.350 -105.243 -73.813 1.00 11.19 226 ILE C C 1
ATOM 5290 O O . ILE C 3 226 ? 5.689 -105.816 -74.683 1.00 15.08 226 ILE C O 1
ATOM 5295 N N . CYS C 3 227 ? 7.537 -104.697 -74.063 1.00 11.84 227 CYS C N 1
ATOM 5296 C CA . CYS C 3 227 ? 8.133 -104.753 -75.390 1.00 16.86 227 CYS C CA 1
ATOM 5297 C C . CYS C 3 227 ? 8.531 -106.179 -75.750 1.00 19.16 227 CYS C C 1
ATOM 5298 O O . CYS C 3 227 ? 8.896 -106.983 -74.890 1.00 24.37 227 CYS C O 1
ATOM 5301 N N . LYS C 3 228 ? 8.476 -106.483 -77.044 1.00 23.12 228 LYS C N 1
ATOM 5302 C CA . LYS C 3 228 ? 8.834 -107.805 -77.537 1.00 16.49 228 LYS C CA 1
ATOM 5303 C C . LYS C 3 228 ? 9.268 -107.690 -78.988 1.00 20.49 228 LYS C C 1
ATOM 5304 O O . LYS C 3 228 ? 8.994 -106.695 -79.660 1.00 27.59 228 LYS C O 1
ATOM 5310 N N . ASP C 3 229 ? 9.948 -108.726 -79.464 1.00 20.09 229 ASP C N 1
ATOM 5311 C CA . ASP C 3 229 ? 10.321 -108.781 -80.868 1.00 21.71 229 ASP C CA 1
ATOM 5312 C C . ASP C 3 229 ? 9.095 -109.060 -81.726 1.00 23.98 229 ASP C C 1
ATOM 5313 O O . ASP C 3 229 ? 8.291 -109.942 -81.419 1.00 35.61 229 ASP C O 1
ATOM 5318 N N . THR C 3 230 ? 8.960 -108.307 -82.815 1.00 23.73 230 THR C N 1
ATOM 5319 C CA . THR C 3 230 ? 7.814 -108.450 -83.698 1.00 18.17 230 THR C CA 1
ATOM 5320 C C . THR C 3 230 ? 7.907 -109.746 -84.495 1.00 22.55 230 THR C C 1
ATOM 5321 O O . THR C 3 230 ? 8.919 -110.449 -84.487 1.00 22.46 230 THR C O 1
ATOM 5325 N N . ASP C 3 231 ? 6.818 -110.061 -85.189 1.00 21.90 231 ASP C N 1
ATOM 5326 C CA . ASP C 3 231 ? 6.696 -111.282 -85.974 1.00 25.51 231 ASP C CA 1
ATOM 5327 C C . ASP C 3 231 ? 6.457 -110.984 -87.449 1.00 29.65 231 ASP C C 1
ATOM 5328 O O . ASP C 3 231 ? 5.756 -111.727 -88.135 1.00 30.91 231 ASP C O 1
ATOM 5333 N N . GLU C 3 232 ? 7.042 -109.893 -87.948 1.00 34.35 232 GLU C N 1
ATOM 5334 C CA . GLU C 3 232 ? 6.885 -109.482 -89.338 1.00 28.05 232 GLU C CA 1
ATOM 5335 C C . GLU C 3 232 ? 8.223 -109.319 -90.045 1.00 29.09 232 GLU C C 1
ATOM 5336 O O . GLU C 3 232 ? 8.290 -108.669 -91.090 1.00 40.39 232 GLU C O 1
ATOM 5342 N N . VAL C 3 233 ? 9.287 -109.899 -89.496 1.00 32.88 233 VAL C N 1
ATOM 5343 C CA . VAL C 3 233 ? 10.581 -109.980 -90.156 1.00 34.99 233 VAL C CA 1
ATOM 5344 C C . VAL C 3 233 ? 10.997 -111.440 -90.213 1.00 34.94 233 VAL C C 1
ATOM 5345 O O . VAL C 3 233 ? 10.534 -112.275 -89.435 1.00 38.06 233 VAL C O 1
ATOM 5349 N N . THR C 3 234 ? 11.876 -111.742 -91.162 1.00 41.06 234 THR C N 1
ATOM 5350 C CA . THR C 3 234 ? 12.339 -113.104 -91.372 1.00 45.05 234 THR C CA 1
ATOM 5351 C C . THR C 3 234 ? 13.826 -113.098 -91.687 1.00 45.93 234 THR C C 1
ATOM 5352 O O . THR C 3 234 ? 14.317 -112.225 -92.404 1.00 43.59 234 THR C O 1
ATOM 5356 N N . GLN C 3 235 ? 14.533 -114.085 -91.140 1.00 55.33 235 GLN C N 1
ATOM 5357 C CA . GLN C 3 235 ? 15.979 -114.210 -91.256 1.00 52.45 235 GLN C CA 1
ATOM 5358 C C . GLN C 3 235 ? 16.299 -115.546 -91.904 1.00 56.19 235 GLN C C 1
ATOM 5359 O O . GLN C 3 235 ? 15.755 -116.578 -91.500 1.00 57.68 235 GLN C O 1
ATOM 5365 N N . GLN C 3 236 ? 17.160 -115.529 -92.919 1.00 58.16 236 GLN C N 1
ATOM 5366 C CA . GLN C 3 236 ? 17.583 -116.776 -93.543 1.00 55.53 236 GLN C CA 1
ATOM 5367 C C . GLN C 3 236 ? 19.098 -116.846 -93.669 1.00 52.86 236 GLN C C 1
ATOM 5368 O O . GLN C 3 236 ? 19.685 -117.928 -93.590 1.00 54.31 236 GLN C O 1
ATOM 5374 N N . ALA C 3 237 ? 19.736 -115.697 -93.859 1.00 56.30 237 ALA C N 1
ATOM 5375 C CA . ALA C 3 237 ? 21.182 -115.615 -94.018 1.00 55.45 237 ALA C CA 1
ATOM 5376 C C . ALA C 3 237 ? 21.633 -114.265 -93.480 1.00 56.10 237 ALA C C 1
ATOM 5377 O O . ALA C 3 237 ? 20.847 -113.522 -92.887 1.00 56.11 237 ALA C O 1
ATOM 5379 N N . VAL C 3 238 ? 22.905 -113.939 -93.680 1.00 51.34 238 VAL C N 1
ATOM 5380 C CA . VAL C 3 238 ? 23.436 -112.647 -93.271 1.00 51.92 238 VAL C CA 1
ATOM 5381 C C . VAL C 3 238 ? 23.905 -111.923 -94.523 1.00 53.10 238 VAL C C 1
ATOM 5382 O O . VAL C 3 238 ? 25.087 -111.990 -94.879 1.00 54.25 238 VAL C O 1
ATOM 5386 N N . LEU C 3 239 ? 22.992 -111.238 -95.209 1.00 39.89 239 LEU C N 1
ATOM 5387 C CA . LEU C 3 239 ? 23.404 -110.089 -96.000 1.00 39.60 239 LEU C CA 1
ATOM 5388 C C . LEU C 3 239 ? 22.326 -109.017 -95.955 1.00 42.51 239 LEU C C 1
ATOM 5389 O O . LEU C 3 239 ? 22.610 -107.833 -96.143 1.00 43.21 239 LEU C O 1
ATOM 5394 N N . GLN C 3 240 ? 21.088 -109.424 -95.699 1.00 33.27 240 GLN C N 1
ATOM 5395 C CA . GLN C 3 240 ? 19.950 -108.521 -95.794 1.00 27.97 240 GLN C CA 1
ATOM 5396 C C . GLN C 3 240 ? 19.878 -107.579 -94.601 1.00 37.01 240 GLN C C 1
ATOM 5397 O O . GLN C 3 240 ? 20.618 -106.601 -94.521 1.00 41.63 240 GLN C O 1
#

InterPro domains:
  IPR029053 Viral coat protein subunit [G3DSA:2.60.120.20] (1-296)
  IPR033703 Picornavirus/Calicivirus coat protein [cd00205] (80-266)
  IPR059138 Picornavirus capsid VP1 [PF22663] (49-264)

Nearest PDB structures (foldseek):
  8f7y-assembly1_B  TM=1.004E+00  e=5.111E-49  Coxsackievirus A10
  7bzn-assembly1_B  TM=1.000E+00  e=2.024E-43  Coxsackievirus A10
  6iij-assembly1_B  TM=1.000E+00  e=4.481E-43  Coxsackievirus A10
  7c4w-assembly1_B  TM=9.886E-01  e=1.318E-42  Coxsackievirus A10
  7c4t-assembly1_B  TM=9.862E-01  e=1.140E-41  Coxsackievirus A10

Solvent-accessible surface area: 29714 Å² total; per-residue (Å²): 145,141,92,223,38,51,84,125,66,0,37,6,66,82,4,5,36,73,12,20,59,2,1,50,6,90,9,61,0,57,122,1,49,11,71,39,95,43,37,27,10,6,32,12,74,16,3,6,26,11,17,6,2,2,0,9,25,18,45,5,5,23,1,16,43,19,45,15,121,150,46,110,52,119,94,53,71,0,0,8,1,31,2,41,90,85,34,80,116,6,95,19,37,100,26,140,20,9,131,39,99,136,40,26,38,43,102,25,80,14,70,66,64,43,11,51,19,15,26,32,6,39,3,98,2,8,0,37,7,66,22,27,0,0,2,42,80,84,27,140,24,65,96,87,88,7,54,63,13,31,87,5,57,39,33,119,31,14,10,13,0,2,28,1,51,26,180,103,36,15,139,6,125,3,22,2,76,0,51,6,10,1,41,122,8,106,0,7,0,13,20,3,4,20,34,8,65,12,33,0,63,70,40,23,4,0,26,32,96,147,62,50,38,10,0,88,50,8,97,38,24,89,82,25,98,58,110,120,106,41,50,0,62,58,48,166,15,92,78,17,56,116,130,31,63,105,55,145,86,193,37,49,102,36,78,117,36,0,42,122,106,28,95,13,126,54,47,88,2,108,124,128,28,50,1,15,2,2,0,0,2,16,2,1,8,129,44,44,73,0,0,92,24,2,25,83,20,102,31,6,26,4,2,2,16,2,53,1,61,2,97,34,56,117,60,4,0,0,0,0,0,2,0,2,2,2,0,4,12,8,4,4,94,16,78,51,74,94,43,136,105,8,52,29,20,8,51,73,55,0,13,23,18,61,82,15,19,82,6,120,18,16,19,1,2,7,11,0,24,4,0,0,2,0,8,19,4,14,46,17,33,0,2,20,31,70,23,77,46,3,19,2,22,2,8,24,4,6,0,40,15,33,24,14,6,24,14,2,0,8,9,0,0,0,0,0,11,3,0,45,3,44,60,29,108,84,21,88,94,56,5,57,0,28,0,16,0,4,0,52,39,0,1,0,6,24,125,79,135,50,40,30,115,125,162,129,93,126,149,146,130,49,65,113,114,60,91,54,65,54,146,76,126,22,63,101,36,55,123,80,82,117,61,38,105,74,27,112,6,6,16,55,10,121,18,1,22,92,12,0,131,48,37,0,0,1,0,1,21,0,13,103,156,9,101,22,26,50,1,2,6,2,50,1,32,66,46,125,148,66,70,50,36,8,1,0,2,28,1,16,0,10,71,73,1,4,4,6,0,0,4,0,0,8,2,2,15,10,1,28,40,6,4,3,12,3,61,0,25,0,16,0,1,0,0,92,68,2,63,6,80,0,5,0,0,1,23,56,73,78,105,89,52,15,90,71,52,133,67,2,77,141,27,53,70,47,94,10,78,15,34,158,142,17,49,29,51,1,65,5,51,52,87,39,112,48,135,27,9,19,24,180,115,160,133,62,45,3,3,16,1,1,1,6,10,40,77,42,2,88,48,44,122,86,16,23,42,72,0,44,0,1,1,14,0,0,2,38,107,55,5,2,3,79,80,24,76,99,13,92,50,33,107,125,167,73,93,40,33

Radius of gyration: 28.04 Å; Cα contacts (8 Å, |Δi|>4): 1668; chains: 3; bounding box: 87×65×75 Å

Secondary structure (DSSP, 8-state):
-------GGGBHHHHH-S-EEEEEEEE-----EEEEE--STTSHHHHHHHTTEEEEEEEEEEEEEEEESS------EEEEEEE-TTSPPP-STTSGGGS-SSS-EEEEETTSPPEEEEE----SSSSEES---B-SSSS---SSS---SS--GGG---EEEEEE-SSS-----EEEEEEEEEEEEEEEEE-PPP-SPP--SSS--B-SSSPPPSS---S-TT----/---EEGGG-------TTS--S-SPPB---SSSSS-EEPPPEEE-TT---EEEEHHHHSTTSHHHHHHHHHEEEEE--EEEEEE----TT-EEEEEEEEEET-PPPPBS---SGGG-----HHHHS--SS-EE-S-TTTTTTTS-SGGGGGSSEEEEETTT-SEEEEEE----SSSSB-TTTB--EEEEEEEEEEEE--TTS---EEEEEEEE--S-EEEEE-S----/-----PPTTTT---TT-----EESSTT---PPPPP-SSEE-BTHHHHTS-EE-----SSS--GGGGG-EEEE--SSSS-EEEEEE--TTSSSGGGGSHHHHHHTTEEEEES-EEEEEEEES-SS-EEEEEEEEE-SSSS--SSHHHHTTSEEEEEE-SSS-EEEEEE----SSS-EES--------EEEEEEEEEEE--SSS-SEEEEEEEEEE-TT-EEEEE---SS---SSS--

Foldseek 3Di:
DPDDDDDVCVDPQNVFFDKDFFDKWKDFLLLQKTKFFRARLPDVPVVLVVQQFFWKFFKKKKWKQKAAPVGDQDWFKKKKWFAWPPRDDDRGLDDPVRVPDPTDMDIDISPDHIDMDIGHGDFPDPTDGLADQAAPDDDDQDDPPGPRRGCPVRPGTGMMMMGTPDPGRPRT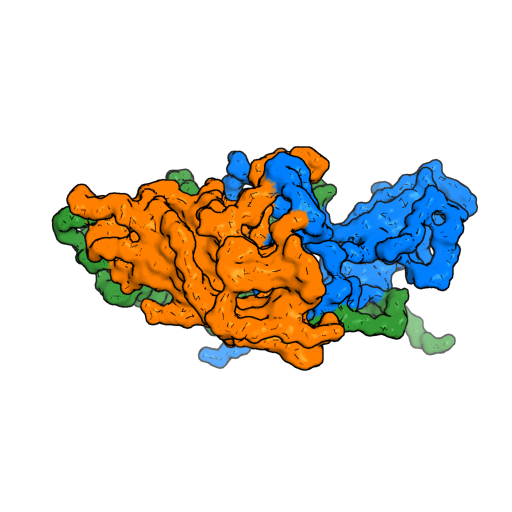IMMMTMIMGTHPMDGHHGDDRDDADQDDRNDRDGDPVDGDDSDDDDDDPPDDPD/DDEAEWVPDAAAAQDPPADDDDDDWDPPQPFQQDKDKFDWDWAAQDFFWWKALPLFQCCCPGPNVQQQQQFFKKFFWKKKKKFWAFDLQKWFKKKKFKFFPLAADFDDDDPDVVPGDDDDPCQRHVHNPTDGDPDVQCPNHNHGPVPSVVTGIDMDTNNPDGMYMYTYYTDDPGSIGRSQPDRGIMIMMGTPTGMDGDPPTDRGIIMMMMMGTGHMIGHHGDGGDRD/DDDDDDDPVPPDDDVPDDDDDDDPDPPDDDDDDDDDPDDDDDCQVVQFDWAFFQQLPDPVDDDPCSQWQKAFWDDPPQFWRGKDFDQLCDPHRNVRGSNSVVLLQFFKKAWKKKKKKFWFFDQFKKFKKKKAWDFDDDPDDDTVVVRVVGDIDIDIDHPDGMDMDMGGTDADDRIAGSPCVNDTTTMITMTGPGTIDGDPPGDRMTIMGMIMGGDDPMDGHGGDDGDPDDDDDPDD

Sequence (689 aa):
VVNRNGVLETTINHFFSRSGLVGVVNLTDGTGYATWDIDIMGFVQLRRKCEMFTYMRFNAEFTFVTTTKNGEARPYMLQYMYVPPGAPKPTGRDAFQWQTATNPSVFVKLTDPPAQVSVPFMSPASAYQWWFYDGYPTFGQHPETSNTTYGLCPNNMMGTFAVRVVSREASQLKLQTRVYMKLKHVRAWVPRPIRSQPYLLKNFPNYDSSKITNSARDRSSIKQANMANIVLAYGEWPEYCPDTDATAVDKPTRPDVSVNRFYTLDSKMWQENSTGWYWKFPDVLNKTGVFGQNAQFHYLYRSGFCLHVQCNASKFHQGALLVAVIPEFVIAGRGSNTKPNEAPHPGFTTTFPGTTGATFHDPYVLDSGVPLSQALIYPHQWINLRTNNCATVIVPYINAVPFDSAINHSNFGLIVIPVSPLKYSSGATTAIPITITIAPLNSEFGGLRQAVSQGIPAELRPGTNQFLTTDDDTAAPILPGFTPTPTIHIPGEVHSLLELCRVETILEVNNTTEATGLTRLLIPVSSQNKADELCAAFMVDPGRIGPWQSTLVGQICRYYTQWSGSLKVTFMFTGSFMATGKMLVAYSPPGSAQPANRETAMLGTHVIWDFGLQSSVSLVIPWISNTHFRTAKTDYYTAGVVTLWYQTNYVVPPETPGEAYIIAMGAAQDNFTLKICKDTDEVTQQAVLQ

B-factor: mean 23.27, std 10.0, range [0.16, 58.16]

Organism: NCBI:txid42769